Protein 6AD3 (pdb70)

Structure (mmCIF, N/CA/C/O backbone):
data_6AD3
#
_entry.id   6AD3
#
_cell.length_a   51.101
_cell.length_b   64.042
_cell.length_c   173.196
_cell.angle_alpha   90.000
_cell.angle_beta   90.000
_cell.angle_gamma   90.000
#
_symmetry.space_group_name_H-M   'P 21 2 21'
#
loop_
_entity.id
_entity.type
_entity.pdbx_description
1 polymer 'Lovastatin nonaketide synthase mokA'
2 water water
#
loop_
_atom_site.group_PDB
_atom_site.id
_atom_site.type_symbol
_atom_site.label_atom_id
_atom_site.label_alt_id
_atom_site.label_comp_id
_atom_site.label_asym_id
_atom_site.label_entity_id
_atom_site.label_seq_id
_atom_site.pdbx_PDB_ins_code
_atom_site.Cartn_x
_atom_site.Cartn_y
_atom_site.Cartn_z
_atom_site.occupancy
_atom_site.B_iso_or_equiv
_atom_site.auth_seq_id
_atom_site.auth_comp_id
_atom_site.auth_asym_id
_atom_site.auth_atom_id
_atom_site.pdbx_PDB_model_num
ATOM 1 N N . ASN A 1 70 ? -1.190 48.314 85.627 1.00 54.09 50 ASN A N 1
ATOM 2 C CA . ASN A 1 70 ? -2.405 48.053 84.789 1.00 63.36 50 ASN A CA 1
ATOM 3 C C . ASN A 1 70 ? -2.873 46.607 84.880 1.00 49.18 50 ASN A C 1
ATOM 4 O O . ASN A 1 70 ? -2.354 45.819 85.668 1.00 53.37 50 ASN A O 1
ATOM 9 N N . SER A 1 71 ? -3.867 46.270 84.075 1.00 42.63 51 SER A N 1
ATOM 10 C CA . SER A 1 71 ? -4.647 45.081 84.312 1.00 36.54 51 SER A CA 1
ATOM 11 C C . SER A 1 71 ? -3.913 43.844 83.812 1.00 34.71 51 SER A C 1
ATOM 12 O O . SER A 1 71 ? -3.138 43.913 82.852 1.00 32.06 51 SER A O 1
ATOM 15 N N . VAL A 1 72 ? -4.111 42.727 84.507 1.00 31.07 52 VAL A N 1
ATOM 16 C CA . VAL A 1 72 ? -3.786 41.422 83.970 1.00 26.98 52 VAL A CA 1
ATOM 17 C C . VAL A 1 72 ? -5.042 40.780 83.415 1.00 28.28 52 VAL A C 1
ATOM 18 O O . VAL A 1 72 ? -6.057 40.635 84.118 1.00 29.08 52 VAL A O 1
ATOM 22 N N . LEU A 1 73 ? -5.014 40.449 82.142 1.00 27.54 53 LEU A N 1
ATOM 23 C CA . LEU A 1 73 ? -6.169 39.836 81.503 1.00 31.96 53 LEU A CA 1
ATOM 24 C C . LEU A 1 73 ? -6.234 38.325 81.751 1.00 33.46 53 LEU A C 1
ATOM 25 O O . LEU A 1 73 ? -7.305 37.766 81.980 1.00 31.58 53 LEU A O 1
ATOM 30 N N . ALA A 1 74 ? -5.104 37.643 81.642 1.00 24.02 54 ALA A N 1
ATOM 31 C CA . ALA A 1 74 ? -5.118 36.203 81.731 1.00 26.06 54 ALA A CA 1
ATOM 32 C C . ALA A 1 74 ? -3.719 35.682 81.979 1.00 21.53 54 ALA A C 1
ATOM 33 O O . ALA A 1 74 ? -2.744 36.427 81.836 1.00 18.90 54 ALA A O 1
ATOM 35 N N . LEU A 1 75 ? -3.665 34.432 82.436 1.00 19.98 55 LEU A N 1
ATOM 36 C CA . LEU A 1 75 ? -2.447 33.687 82.625 1.00 19.59 55 LEU A CA 1
ATOM 37 C C . LEU A 1 75 ? -2.506 32.440 81.737 1.00 22.50 55 LEU A C 1
ATOM 38 O O . LEU A 1 75 ? -3.570 31.829 81.601 1.00 21.10 55 LEU A O 1
ATOM 43 N N . HIS A 1 76 ? -1.341 32.005 81.257 1.00 19.82 56 HIS A N 1
ATOM 44 C CA . HIS A 1 76 ? -1.215 30.819 80.392 1.00 18.90 56 HIS A CA 1
ATOM 45 C C . HIS A 1 76 ? 0.099 30.151 80.640 1.00 18.50 56 HIS A C 1
ATOM 46 O O . HIS A 1 76 ? 1.090 30.809 80.888 1.00 19.20 56 HIS A O 1
ATOM 53 N N . PRO A 1 77 ? 0.152 28.841 80.444 1.00 21.93 57 PRO A N 1
ATOM 54 C CA . PRO A 1 77 ? 1.444 28.153 80.359 1.00 22.22 57 PRO A CA 1
ATOM 55 C C . PRO A 1 77 ? 2.272 28.660 79.172 1.00 20.35 57 PRO A C 1
ATOM 56 O O . PRO A 1 77 ? 1.702 29.161 78.245 1.00 18.02 57 PRO A O 1
ATOM 60 N N . LEU A 1 78 ? 3.602 28.519 79.238 1.00 19.56 58 LEU A N 1
ATOM 61 C CA . LEU A 1 78 ? 4.447 28.662 78.064 1.00 18.57 58 LEU A CA 1
ATOM 62 C C . LEU A 1 78 ? 3.979 27.715 76.943 1.00 20.63 58 LEU A C 1
ATOM 63 O O . LEU A 1 78 ? 3.472 26.616 77.184 1.00 19.75 58 LEU A O 1
ATOM 68 N N . SER A 1 79 ? 4.119 28.149 75.709 1.00 19.49 59 SER A N 1
ATOM 69 C CA . SER A 1 79 ? 4.004 27.236 74.591 1.00 16.99 59 SER A CA 1
ATOM 70 C C . SER A 1 79 ? 5.112 26.197 74.693 1.00 17.26 59 SER A C 1
ATOM 71 O O . SER A 1 79 ? 6.092 26.383 75.420 1.00 16.92 59 SER A O 1
ATOM 74 N N . LEU A 1 80 ? 4.966 25.119 73.940 1.00 18.33 60 LEU A N 1
ATOM 75 C CA . LEU A 1 80 ? 5.953 24.055 73.948 1.00 17.95 60 LEU A CA 1
ATOM 76 C C . LEU A 1 80 ? 7.346 24.625 73.503 1.00 16.75 60 LEU A C 1
ATOM 77 O O . LEU A 1 80 ? 8.380 24.349 74.121 1.00 17.89 60 LEU A O 1
ATOM 82 N N . GLY A 1 81 ? 7.346 25.401 72.440 1.00 16.67 61 GLY A N 1
ATOM 83 C CA . GLY A 1 81 ? 8.564 26.035 71.940 1.00 18.20 61 GLY A CA 1
ATOM 84 C C . GLY A 1 81 ? 9.135 27.020 72.932 1.00 15.66 61 GLY A C 1
ATOM 85 O O . GLY A 1 81 ? 10.361 27.057 73.142 1.00 15.57 61 GLY A O 1
ATOM 86 N N . GLN A 1 82 ? 8.283 27.847 73.554 1.00 15.76 62 GLN A N 1
ATOM 87 C CA . GLN A 1 82 ? 8.778 28.738 74.620 1.00 15.58 62 GLN A CA 1
ATOM 88 C C . GLN A 1 82 ? 9.434 27.969 75.764 1.00 17.55 62 GLN A C 1
ATOM 89 O O . GLN A 1 82 ? 10.463 28.380 76.299 1.00 18.48 62 GLN A O 1
ATOM 95 N N . GLU A 1 83 ? 8.832 26.833 76.152 1.00 17.18 63 GLU A N 1
ATOM 96 C CA . GLU A 1 83 ? 9.310 26.082 77.273 1.00 17.27 63 GLU A CA 1
ATOM 97 C C . GLU A 1 83 ? 10.717 25.521 77.042 1.00 17.30 63 GLU A C 1
ATOM 98 O O . GLU A 1 83 ? 11.586 25.654 77.903 1.00 16.52 63 GLU A O 1
ATOM 104 N N . TYR A 1 84 ? 10.980 24.982 75.845 1.00 17.27 64 TYR A N 1
ATOM 105 C CA . TYR A 1 84 ? 12.316 24.454 75.559 1.00 17.66 64 TYR A CA 1
ATOM 106 C C . TYR A 1 84 ? 13.331 25.612 75.471 1.00 16.21 64 TYR A C 1
ATOM 107 O O . TYR A 1 84 ? 14.402 25.560 76.027 1.00 17.55 64 TYR A O 1
ATOM 116 N N . ALA A 1 85 ? 12.916 26.692 74.870 1.00 16.97 65 ALA A N 1
ATOM 117 C CA . ALA A 1 85 ? 13.752 27.864 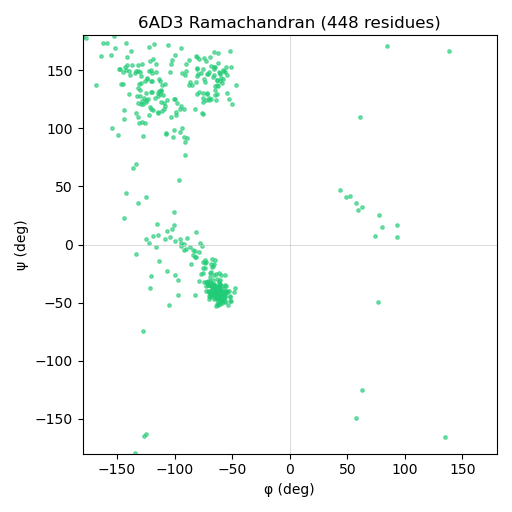74.809 1.00 17.12 65 ALA A CA 1
ATOM 118 C C . ALA A 1 85 ? 14.087 28.399 76.217 1.00 17.88 65 ALA A C 1
ATOM 119 O O . ALA A 1 85 ? 15.208 28.803 76.477 1.00 17.56 65 ALA A O 1
ATOM 121 N N . TRP A 1 86 ? 13.127 28.358 77.122 1.00 16.86 66 TRP A N 1
ATOM 122 C CA . TRP A 1 86 ? 13.370 28.769 78.507 1.00 19.32 66 TRP A CA 1
ATOM 123 C C . TRP A 1 86 ? 14.449 27.876 79.152 1.00 19.18 66 TRP A C 1
ATOM 124 O O . TRP A 1 86 ? 15.365 28.368 79.835 1.00 19.18 66 TRP A O 1
ATOM 135 N N . ARG A 1 87 ? 14.419 26.577 78.848 1.00 19.12 67 ARG A N 1
ATOM 136 C CA . ARG A 1 87 ? 15.446 25.690 79.403 1.00 19.40 67 ARG A CA 1
ATOM 137 C C . ARG A 1 87 ? 16.804 26.022 78.840 1.00 19.75 67 ARG A C 1
ATOM 138 O O . ARG A 1 87 ? 17.795 25.977 79.568 1.00 20.35 67 ARG A O 1
ATOM 146 N N . LEU A 1 88 ? 16.875 26.367 77.542 1.00 18.06 68 LEU A N 1
ATOM 147 C CA . LEU A 1 88 ? 18.156 26.798 76.956 1.00 18.67 68 LEU A CA 1
ATOM 148 C C . LEU A 1 88 ? 18.620 28.042 77.670 1.00 19.04 68 LEU A C 1
ATOM 149 O O . LEU A 1 88 ? 19.809 28.201 77.940 1.00 23.32 68 LEU A O 1
ATOM 154 N N . GLN A 1 89 ? 17.709 28.987 77.882 1.00 17.45 69 GLN A N 1
ATOM 155 C CA . GLN A 1 89 ? 18.103 30.275 78.453 1.00 20.25 69 GLN A CA 1
ATOM 156 C C . GLN A 1 89 ? 18.627 30.069 79.873 1.00 22.02 69 GLN A C 1
ATOM 157 O O . GLN A 1 89 ? 19.655 30.649 80.279 1.00 23.79 69 GLN A O 1
ATOM 163 N N . LYS A 1 90 ? 17.939 29.229 80.616 1.00 20.15 70 LYS A N 1
ATOM 164 C CA . LYS A 1 90 ? 18.363 28.924 82.005 1.00 24.53 70 LYS A CA 1
ATOM 165 C C . LYS A 1 90 ? 19.743 28.282 82.074 1.00 26.79 70 LYS A C 1
ATOM 166 O O . LYS A 1 90 ? 20.473 28.489 83.023 1.00 25.84 70 LYS A O 1
ATOM 172 N N . ALA A 1 91 ? 20.060 27.433 81.110 1.00 24.63 71 ALA A N 1
ATOM 173 C CA . ALA A 1 91 ? 21.327 26.723 81.106 1.00 24.95 71 ALA A CA 1
ATOM 174 C C . ALA A 1 91 ? 22.516 27.608 80.688 1.00 27.17 71 ALA A C 1
ATOM 175 O O . ALA A 1 91 ? 23.666 27.252 80.930 1.00 29.31 71 ALA A O 1
ATOM 177 N N . ALA A 1 92 ? 22.236 28.723 80.002 1.00 20.90 72 ALA A N 1
ATOM 178 C CA . ALA A 1 92 ? 23.265 29.627 79.537 1.00 24.25 72 ALA A CA 1
ATOM 179 C C . ALA A 1 92 ? 23.784 30.480 80.674 1.00 23.99 72 ALA A C 1
ATOM 180 O O . ALA A 1 92 ? 23.003 30.906 81.549 1.00 25.55 72 ALA A O 1
ATOM 182 N N . ASP A 1 93 ? 25.074 30.827 80.590 1.00 25.06 73 ASP A N 1
ATOM 183 C CA . ASP A 1 93 ? 25.690 31.820 81.503 1.00 25.59 73 ASP A CA 1
ATOM 184 C C . ASP A 1 93 ? 25.020 33.181 81.397 1.00 26.93 73 ASP A C 1
ATOM 185 O O . ASP A 1 93 ? 24.888 33.893 82.393 1.00 22.53 73 ASP A O 1
ATOM 190 N N . ASP A 1 94 ? 24.735 33.604 80.170 1.00 24.15 74 ASP A N 1
ATOM 191 C CA . ASP A 1 94 ? 24.246 34.964 79.885 1.00 24.39 74 ASP A CA 1
ATOM 192 C C . ASP A 1 94 ? 23.235 34.893 78.756 1.00 21.73 74 ASP A C 1
ATOM 193 O O . ASP A 1 94 ? 23.606 34.795 77.569 1.00 23.29 74 ASP A O 1
ATOM 198 N N . SER A 1 95 ? 21.974 35.091 79.083 1.00 19.64 75 SER A N 1
ATOM 199 C CA . SER A 1 95 ? 20.936 34.895 78.078 1.00 20.30 75 SER A CA 1
ATOM 200 C C . SER A 1 95 ? 20.811 36.076 77.077 1.00 18.46 75 SER A C 1
ATOM 201 O O . SER A 1 95 ? 20.007 36.015 76.146 1.00 18.52 75 SER A O 1
ATOM 204 N N . THR A 1 96 ? 21.655 37.107 77.224 1.00 17.19 76 THR A N 1
ATOM 205 C CA . THR A 1 96 ? 21.770 38.160 76.239 1.00 18.86 76 THR A CA 1
ATOM 206 C C . THR A 1 96 ? 22.123 37.591 74.854 1.00 17.40 76 THR A C 1
ATOM 207 O O . THR A 1 96 ? 21.728 38.153 73.823 1.00 17.97 76 THR A O 1
ATOM 211 N N . ILE A 1 97 ? 22.776 36.435 74.839 1.00 15.96 77 ILE A N 1
ATOM 212 C CA . ILE A 1 97 ? 23.184 35.797 73.562 1.00 14.81 77 ILE A CA 1
ATOM 213 C C . ILE A 1 97 ? 21.970 35.325 72.772 1.00 14.59 77 ILE A C 1
ATOM 214 O O . ILE A 1 97 ? 22.097 34.966 71.608 1.00 14.58 77 ILE A O 1
ATOM 219 N N . PHE A 1 98 ? 20.791 35.297 73.399 1.00 14.44 78 PHE A N 1
ATOM 220 C CA . PHE A 1 98 ? 19.560 34.827 72.728 1.00 15.03 78 PHE A CA 1
ATOM 221 C C . PHE A 1 98 ? 18.671 35.992 72.299 1.00 14.72 78 PHE A C 1
ATOM 222 O O . PHE A 1 98 ? 17.553 35.799 71.817 1.00 15.34 78 PHE A O 1
ATOM 230 N N . ASN A 1 99 ? 19.218 37.194 72.331 1.00 13.01 79 ASN A N 1
ATOM 231 C CA .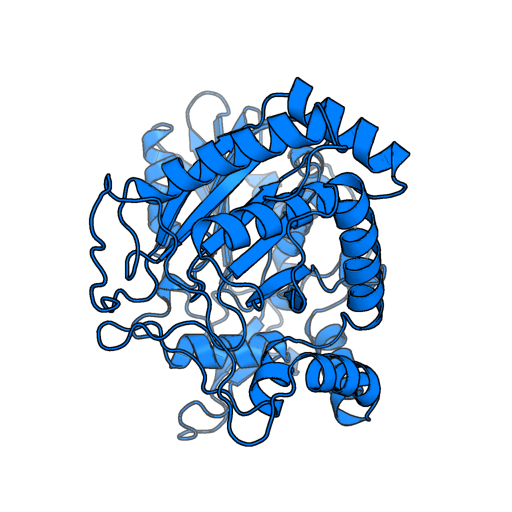 ASN A 1 99 ? 18.556 38.313 71.704 1.00 14.82 79 ASN A CA 1
ATOM 232 C C . ASN A 1 99 ? 18.485 38.118 70.180 1.00 12.76 79 ASN A C 1
ATOM 233 O O . ASN A 1 99 ? 19.330 37.442 69.582 1.00 13.97 79 ASN A O 1
ATOM 238 N N . ASN A 1 100 ? 17.472 38.733 69.569 1.00 13.13 80 ASN A N 1
ATOM 239 C CA . ASN A 1 100 ? 17.335 38.753 68.110 1.00 13.59 80 ASN A CA 1
ATOM 240 C C . ASN A 1 100 ? 17.106 40.171 67.648 1.00 13.53 80 ASN A C 1
ATOM 241 O O . ASN A 1 100 ? 16.280 40.912 68.232 1.00 15.23 80 ASN A O 1
ATOM 246 N N . THR A 1 101 ? 17.838 40.593 66.627 1.00 11.90 81 THR A N 1
ATOM 247 C CA . THR A 1 101 ? 17.832 41.983 66.211 1.00 11.74 81 THR A CA 1
ATOM 248 C C . THR A 1 101 ? 17.939 42.116 64.692 1.00 15.44 81 THR A C 1
ATOM 249 O O . THR A 1 101 ? 18.911 41.669 64.099 1.00 17.59 81 THR A O 1
ATOM 253 N N . ILE A 1 102 ? 16.894 42.659 64.068 1.00 14.71 82 ILE A N 1
ATOM 254 C CA . ILE A 1 102 ? 16.792 42.730 62.605 1.00 14.92 82 ILE A CA 1
ATOM 255 C C . ILE A 1 102 ? 16.671 44.197 62.211 1.00 16.08 82 ILE A C 1
ATOM 256 O O . ILE A 1 102 ? 15.718 44.873 62.634 1.00 14.41 82 ILE A O 1
ATOM 261 N N . GLY A 1 103 ? 17.669 44.704 61.456 1.00 15.92 83 GLY A N 1
ATOM 262 C CA . GLY A 1 103 ? 17.671 46.108 61.021 1.00 14.22 83 GLY A CA 1
ATOM 263 C C . GLY A 1 103 ? 17.438 46.229 59.513 1.00 16.52 83 GLY A C 1
ATOM 264 O O . GLY A 1 103 ? 18.017 45.492 58.743 1.00 18.84 83 GLY A O 1
ATOM 265 N N . MET A 1 104 ? 16.493 47.052 59.115 1.00 14.08 84 MET A N 1
ATOM 266 C CA . MET A 1 104 ? 16.240 47.294 57.729 1.00 15.31 84 MET A CA 1
ATOM 267 C C . MET A 1 104 ? 16.564 48.749 57.382 1.00 17.02 84 MET A C 1
ATOM 268 O O . MET A 1 104 ? 15.862 49.682 57.811 1.00 16.51 84 MET A O 1
ATOM 273 N N . PHE A 1 105 ? 17.593 48.914 56.576 1.00 16.99 85 PHE A N 1
ATOM 274 C CA . PHE A 1 105 ? 17.942 50.235 56.016 1.00 17.48 85 PHE A CA 1
ATOM 275 C C . PHE A 1 105 ? 16.912 50.594 54.970 1.00 18.20 85 PHE A C 1
ATOM 276 O O . PHE A 1 105 ? 16.582 49.770 54.110 1.00 19.34 85 PHE A O 1
ATOM 284 N N . MET A 1 106 ? 16.361 51.806 55.059 1.00 19.27 86 MET A N 1
ATOM 285 C CA . MET A 1 106 ? 15.419 52.282 54.065 1.00 20.35 86 MET A CA 1
ATOM 286 C C . MET A 1 106 ? 15.592 53.751 53.799 1.00 19.18 86 MET A C 1
ATOM 287 O O . MET A 1 106 ? 16.009 54.503 54.678 1.00 17.21 86 MET A O 1
ATOM 292 N N . THR A 1 107 ? 15.230 54.155 52.590 1.00 19.07 87 THR A N 1
ATOM 293 C CA . THR A 1 107 ? 15.492 55.500 52.127 1.00 22.41 87 THR A CA 1
ATOM 294 C C . THR A 1 107 ? 14.195 56.105 51.611 1.00 23.21 87 THR A C 1
ATOM 295 O O . THR A 1 107 ? 13.572 55.543 50.737 1.00 25.93 87 THR A O 1
ATOM 299 N N . GLY A 1 108 ? 13.769 57.216 52.191 1.00 22.59 88 GLY A N 1
ATOM 300 C CA . GLY A 1 108 ? 12.534 57.822 51.784 1.00 23.00 88 GLY A CA 1
ATOM 301 C C . GLY A 1 108 ? 11.722 58.310 52.946 1.00 23.46 88 GLY A C 1
ATOM 302 O O . GLY A 1 108 ? 11.978 57.939 54.098 1.00 21.29 88 GLY A O 1
ATOM 303 N N . SER A 1 109 ? 10.708 59.134 52.653 1.00 22.11 89 SER A N 1
ATOM 304 C CA . SER A 1 109 ? 9.972 59.811 53.698 1.00 25.40 89 SER A CA 1
ATOM 305 C C . SER A 1 109 ? 9.116 58.871 54.583 1.00 23.93 89 SER A C 1
ATOM 306 O O . SER A 1 109 ? 8.242 58.153 54.095 1.00 27.17 89 SER A O 1
ATOM 309 N N . ILE A 1 110 ? 9.344 58.945 55.891 1.00 22.95 90 ILE A N 1
ATOM 310 C CA . ILE A 1 110 ? 8.462 58.341 56.872 1.00 23.17 90 ILE A CA 1
ATOM 311 C C . ILE A 1 110 ? 8.165 59.340 57.957 1.00 25.23 90 ILE A C 1
ATOM 312 O O . ILE A 1 110 ? 9.062 59.806 58.652 1.00 22.87 90 ILE A O 1
ATOM 317 N N . ASP A 1 111 ? 6.893 59.627 58.132 1.00 22.26 91 ASP A N 1
ATOM 318 C CA . ASP A 1 111 ? 6.453 60.547 59.166 1.00 21.86 91 ASP A CA 1
ATOM 319 C C . ASP A 1 111 ? 6.535 59.868 60.530 1.00 23.98 91 ASP A C 1
ATOM 320 O O . ASP A 1 111 ? 5.875 58.853 60.749 1.00 24.66 91 ASP A O 1
ATOM 325 N N . ALA A 1 112 ? 7.228 60.493 61.484 1.00 23.49 92 ALA A N 1
ATOM 326 C CA . ALA A 1 112 ? 7.498 59.869 62.788 1.00 25.38 92 ALA A CA 1
ATOM 327 C C . ALA A 1 112 ? 6.227 59.590 63.560 1.00 26.36 92 ALA A C 1
ATOM 328 O O . ALA A 1 112 ? 6.065 58.526 64.190 1.00 22.59 92 ALA A O 1
ATOM 330 N N . LYS A 1 113 ? 5.350 60.584 63.614 1.00 23.82 93 LYS A N 1
ATOM 331 C CA . LYS A 1 113 ? 4.134 60.445 64.391 1.00 25.42 93 LYS A CA 1
ATOM 332 C C . LYS A 1 113 ? 3.230 59.347 63.824 1.00 23.83 93 LYS A C 1
ATOM 333 O O . LYS A 1 113 ? 2.689 58.519 64.575 1.00 23.51 93 LYS A O 1
ATOM 339 N N . ARG A 1 114 ? 3.134 59.286 62.503 1.00 23.81 94 ARG A N 1
ATOM 340 C CA . ARG A 1 114 ? 2.307 58.255 61.870 1.00 24.01 94 ARG A CA 1
ATOM 341 C C . ARG A 1 114 ? 2.880 56.869 62.072 1.00 22.86 94 ARG A C 1
ATOM 342 O O . ARG A 1 114 ? 2.121 55.903 62.299 1.00 21.15 94 ARG A O 1
ATOM 350 N N . LEU A 1 115 ? 4.197 56.745 61.923 1.00 20.49 95 LEU A N 1
ATOM 351 C CA . LEU A 1 115 ? 4.856 55.462 62.139 1.00 19.28 95 LEU A CA 1
ATOM 352 C C . LEU A 1 115 ? 4.706 55.015 63.593 1.00 18.81 95 LEU A C 1
ATOM 353 O O . LEU A 1 115 ? 4.370 53.867 63.855 1.00 19.10 95 LEU A O 1
ATOM 358 N N . SER A 1 116 ? 4.941 55.920 64.541 1.00 19.64 96 SER A N 1
ATOM 359 C CA . SER A 1 116 ? 4.875 55.532 65.918 1.00 20.92 96 SER A CA 1
ATOM 360 C C . SER A 1 116 ? 3.427 55.141 66.323 1.00 19.85 96 SER A C 1
ATOM 361 O O . SER A 1 116 ? 3.234 54.147 66.997 1.00 20.94 96 SER A O 1
ATOM 364 N N . LYS A 1 117 ? 2.428 55.799 65.749 1.00 19.32 97 LYS A N 1
ATOM 365 C CA . LYS A 1 117 ? 1.056 55.432 65.980 1.00 22.01 97 LYS A CA 1
ATOM 366 C C . LYS A 1 117 ? 0.742 54.044 65.402 1.00 21.16 97 LYS A C 1
ATOM 367 O O . LYS A 1 117 ? 0.026 53.226 66.024 1.00 21.03 97 LYS A O 1
ATOM 373 N N . ALA A 1 118 ? 1.285 53.779 64.222 1.00 21.57 98 ALA A N 1
ATOM 374 C CA . ALA A 1 118 ? 1.117 52.472 63.607 1.00 18.75 98 ALA A CA 1
ATOM 375 C C . ALA A 1 118 ? 1.697 51.383 64.473 1.00 17.21 98 ALA A C 1
ATOM 376 O O . ALA A 1 118 ? 1.044 50.359 64.727 1.00 18.73 98 ALA A O 1
ATOM 378 N N . LEU A 1 119 ? 2.930 51.573 64.912 1.00 20.13 99 LEU A N 1
ATOM 379 C CA . LEU A 1 119 ? 3.601 50.542 65.678 1.00 18.84 99 LEU A CA 1
ATOM 380 C C . LEU A 1 119 ? 2.959 50.378 67.058 1.00 19.05 99 LEU A C 1
ATOM 381 O O . LEU A 1 119 ? 2.784 49.266 67.524 1.00 16.22 99 LEU A O 1
ATOM 386 N N . ARG A 1 120 ? 2.473 51.468 67.654 1.00 18.86 100 ARG A N 1
ATOM 387 C CA . ARG A 1 120 ? 1.727 51.334 68.905 1.00 20.81 100 ARG A CA 1
ATOM 388 C C . ARG A 1 120 ? 0.460 50.469 68.758 1.00 19.37 100 ARG A C 1
ATOM 389 O O . ARG A 1 120 ? 0.103 49.711 69.658 1.00 16.91 100 ARG A O 1
ATOM 397 N N . ALA A 1 121 ? -0.178 50.548 67.595 1.00 18.31 101 ALA A N 1
ATOM 398 C CA . ALA A 1 121 ? -1.387 49.787 67.322 1.00 18.59 101 ALA A CA 1
ATOM 399 C C . ALA A 1 121 ? -1.077 48.320 67.119 1.00 16.24 101 ALA A C 1
ATOM 400 O O . ALA A 1 121 ? -1.829 47.470 67.603 1.00 17.90 101 ALA A O 1
ATOM 402 N N . VAL A 1 122 ? 0.103 48.024 66.563 1.00 17.21 102 VAL A N 1
ATOM 403 C CA . VAL A 1 122 ? 0.570 46.638 66.439 1.00 16.40 102 VAL A CA 1
ATOM 404 C C . VAL A 1 122 ? 0.816 46.059 67.819 1.00 17.85 102 VAL A C 1
ATOM 405 O O . VAL A 1 122 ? 0.342 44.943 68.122 1.00 17.11 102 VAL A O 1
ATOM 409 N N . LEU A 1 123 ? 1.441 46.852 68.699 1.00 16.36 103 LEU A N 1
ATOM 410 C CA . LEU A 1 123 ? 1.661 46.422 70.077 1.00 18.58 103 LEU A CA 1
ATOM 411 C C . LEU A 1 123 ? 0.347 46.114 70.818 1.00 18.67 103 LEU A C 1
ATOM 412 O O . LEU A 1 123 ? 0.262 45.160 71.574 1.00 18.40 103 LEU A O 1
ATOM 417 N N . ARG A 1 124 ? -0.647 46.982 70.657 1.00 18.08 104 ARG A N 1
ATOM 418 C CA . ARG A 1 124 ? -1.952 46.795 71.260 1.00 19.61 104 ARG A CA 1
ATOM 419 C C . ARG A 1 124 ? -2.726 45.598 70.705 1.00 20.88 104 ARG A C 1
ATOM 420 O O . ARG A 1 124 ? -3.416 44.891 71.471 1.00 18.19 104 ARG A O 1
ATOM 428 N N . ARG A 1 125 ? -2.628 45.362 69.394 1.00 17.13 105 ARG A N 1
ATOM 429 C CA . ARG A 1 125 ? -3.397 44.290 68.743 1.00 18.00 105 ARG A CA 1
ATOM 430 C C . ARG A 1 125 ? -3.085 42.918 69.264 1.00 15.99 105 ARG A C 1
ATOM 431 O O . ARG A 1 125 ? -3.968 42.027 69.265 1.00 17.73 105 ARG A O 1
ATOM 439 N N . HIS A 1 126 ? -1.800 42.663 69.523 1.00 14.41 106 HIS A N 1
ATOM 440 C CA . HIS A 1 126 ? -1.314 41.308 69.752 1.00 14.57 106 HIS A CA 1
ATOM 441 C C . HIS A 1 126 ? -0.946 41.089 71.213 1.00 15.38 106 HIS A C 1
ATOM 442 O O . HIS A 1 126 ? -0.011 41.698 71.739 1.00 15.65 106 HIS A O 1
ATOM 449 N N . GLU A 1 127 ? -1.627 40.143 71.819 1.00 14.44 107 GLU A N 1
ATOM 450 C CA . GLU A 1 127 ? -1.396 39.799 73.200 1.00 14.19 107 GLU A CA 1
ATOM 451 C C . GLU A 1 127 ? 0.067 39.493 73.486 1.00 14.81 107 GLU A C 1
ATOM 452 O O . GLU A 1 127 ? 0.580 39.869 74.524 1.00 13.99 107 GLU A O 1
ATOM 458 N N . ILE A 1 128 ? 0.733 38.798 72.569 1.00 13.27 108 ILE A N 1
ATOM 459 C CA . ILE A 1 128 ? 2.105 38.335 72.796 1.00 12.65 108 ILE A CA 1
ATOM 460 C C . ILE A 1 128 ? 3.071 39.533 72.906 1.00 14.28 108 ILE A C 1
ATOM 461 O O . ILE A 1 128 ? 4.115 39.419 73.502 1.00 14.41 108 ILE A O 1
ATOM 466 N N . PHE A 1 129 ? 2.631 40.717 72.450 1.00 12.64 109 PHE A N 1
ATOM 467 C CA . PHE A 1 129 ? 3.439 41.922 72.584 1.00 13.66 109 PHE A CA 1
ATOM 468 C C . PHE A 1 129 ? 3.079 42.698 73.842 1.00 13.65 109 PHE A C 1
ATOM 469 O O . PHE A 1 129 ? 3.665 43.778 74.103 1.00 16.62 109 PHE A O 1
ATOM 477 N N . ARG A 1 130 ? 2.089 42.197 74.590 1.00 14.80 110 ARG A N 1
ATOM 478 C CA . ARG A 1 130 ? 1.783 42.709 75.932 1.00 16.78 110 ARG A CA 1
ATOM 479 C C . ARG A 1 130 ? 1.804 41.584 76.940 1.00 15.52 110 ARG A C 1
ATOM 480 O O . ARG A 1 130 ? 0.952 41.478 77.876 1.00 18.91 110 ARG A O 1
ATOM 488 N N . THR A 1 131 ? 2.792 40.722 76.764 1.00 15.52 111 THR A N 1
ATOM 489 C CA . THR A 1 131 ? 2.962 39.572 77.613 1.00 15.65 111 THR A CA 1
ATOM 490 C C . THR A 1 131 ? 4.246 39.663 78.442 1.00 17.34 111 THR A C 1
ATOM 491 O O . THR A 1 131 ? 5.335 39.946 77.932 1.00 16.12 111 THR A O 1
ATOM 495 N N . GLY A 1 132 ? 4.108 39.398 79.729 1.00 17.45 112 GLY A N 1
ATOM 496 C CA . GLY A 1 132 ? 5.264 39.137 80.559 1.00 18.59 112 GLY A CA 1
ATOM 497 C C . GLY A 1 132 ? 5.415 37.682 80.913 1.00 18.25 112 GLY A C 1
ATOM 498 O O . GLY A 1 132 ? 4.536 36.864 80.660 1.00 18.26 112 GLY A O 1
ATOM 499 N N . PHE A 1 133 ? 6.540 37.344 81.518 1.00 19.85 113 PHE A N 1
ATOM 500 C CA . PHE A 1 133 ? 6.858 35.964 81.792 1.00 19.96 113 PHE A CA 1
ATOM 501 C C . PHE A 1 133 ? 7.345 35.888 83.227 1.00 25.61 113 PHE A C 1
ATOM 502 O O . PHE A 1 133 ? 8.354 36.478 83.576 1.00 22.54 113 PHE A O 1
ATOM 510 N N . ALA A 1 134 ? 6.574 35.238 84.072 1.00 25.39 114 ALA A N 1
ATOM 511 C CA . ALA A 1 134 ? 6.775 35.363 85.534 1.00 30.33 114 ALA A CA 1
ATOM 512 C C . ALA A 1 134 ? 7.026 34.002 86.112 1.00 26.87 114 ALA A C 1
ATOM 513 O O . ALA A 1 134 ? 6.524 32.981 85.607 1.00 23.99 114 ALA A O 1
ATOM 515 N N . ALA A 1 135 ? 7.816 33.973 87.186 1.00 35.14 115 ALA A N 1
ATOM 516 C CA . ALA A 1 135 ? 8.053 32.743 87.910 1.00 37.40 115 ALA A CA 1
ATOM 517 C C . ALA A 1 135 ? 6.732 32.262 88.483 1.00 27.35 115 ALA A C 1
ATOM 518 O O . ALA A 1 135 ? 5.964 33.068 89.012 1.00 31.49 115 ALA A O 1
ATOM 520 N N . VAL A 1 136 ? 6.522 30.953 88.455 1.00 25.76 116 VAL A N 1
ATOM 521 C CA . VAL A 1 136 ? 5.481 30.3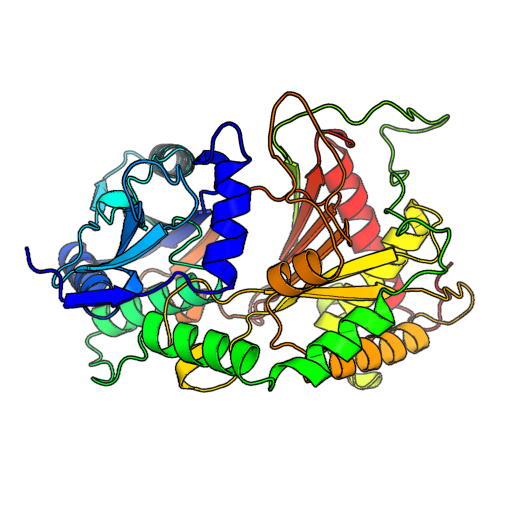07 89.232 1.00 29.12 116 VAL A CA 1
ATOM 522 C C . VAL A 1 136 ? 6.045 29.669 90.513 1.00 33.22 116 VAL A C 1
ATOM 523 O O . VAL A 1 136 ? 6.976 28.883 90.468 1.00 29.55 116 VAL A O 1
ATOM 527 N N . GLY A 1 137 ? 5.487 30.025 91.653 1.00 27.46 117 GLY A N 1
ATOM 528 C CA . GLY A 1 137 ? 6.031 29.567 92.908 1.00 28.62 117 GLY A CA 1
ATOM 529 C C . GLY A 1 137 ? 7.162 30.457 93.360 1.00 38.25 117 GLY A C 1
ATOM 530 O O . GLY A 1 137 ? 7.596 31.335 92.634 1.00 43.75 117 GLY A O 1
ATOM 531 N N . ASN A 1 138 ? 7.623 30.266 94.588 1.00 50.14 118 ASN A N 1
ATOM 532 C CA . ASN A 1 138 ? 8.731 31.077 95.104 1.00 57.51 118 ASN A CA 1
ATOM 533 C C . ASN A 1 138 ? 10.104 30.404 94.992 1.00 70.40 118 ASN A C 1
ATOM 534 O O . ASN A 1 138 ? 11.110 31.083 94.832 1.00 73.71 118 ASN A O 1
ATOM 539 N N . ASN A 1 139 ? 10.143 29.075 95.064 1.00 82.25 119 ASN A N 1
ATOM 540 C CA . ASN A 1 139 ? 11.402 28.336 94.882 1.00 91.51 119 ASN A CA 1
ATOM 541 C C . ASN A 1 139 ? 11.284 27.095 93.999 1.00 94.68 119 ASN A C 1
ATOM 542 O O . ASN A 1 139 ? 11.502 25.969 94.454 1.00 96.13 119 ASN A O 1
ATOM 547 N N . ALA A 1 140 ? 10.987 27.318 92.729 1.00 97.53 120 ALA A N 1
ATOM 548 C CA . ALA A 1 140 ? 10.929 26.268 91.723 1.00 105.29 120 ALA A CA 1
ATOM 549 C C . ALA A 1 140 ? 12.281 25.568 91.469 1.00 123.08 120 ALA A C 1
ATOM 550 O O . ALA A 1 140 ? 12.335 24.347 91.317 1.00 108.05 120 ALA A O 1
ATOM 552 N N . ASP A 1 141 ? 13.378 26.322 91.456 1.00 136.32 121 ASP A N 1
ATOM 553 C CA . ASP A 1 141 ? 13.371 27.779 91.456 1.00 132.90 121 ASP A CA 1
ATOM 554 C C . ASP A 1 141 ? 12.761 28.318 90.153 1.00 125.48 121 ASP A C 1
ATOM 555 O O . ASP A 1 141 ? 12.009 29.287 90.155 1.00 113.91 121 ASP A O 1
ATOM 560 N N . ALA A 1 142 ? 13.143 27.685 89.052 1.00 104.59 122 ALA A N 1
ATOM 561 C CA . ALA A 1 142 ? 12.778 28.117 87.722 1.00 89.24 122 ALA A CA 1
ATOM 562 C C . ALA A 1 142 ? 11.901 27.092 87.019 1.00 90.94 122 ALA A C 1
ATOM 563 O O . ALA A 1 142 ? 11.787 27.105 85.795 1.00 95.92 122 ALA A O 1
ATOM 565 N N . THR A 1 143 ? 11.309 26.186 87.785 1.00 85.82 123 THR A N 1
ATOM 566 C CA . THR A 1 143 ? 10.596 25.042 87.213 1.00 91.35 123 THR A CA 1
ATOM 567 C C . THR A 1 143 ? 9.401 25.414 86.343 1.00 84.35 123 THR A C 1
ATOM 568 O O . THR A 1 143 ? 9.090 24.722 85.383 1.00 79.75 123 THR A O 1
ATOM 572 N N . SER A 1 144 ? 8.701 26.470 86.718 1.00 75.76 124 SER A N 1
ATOM 573 C CA . SER A 1 144 ? 7.707 27.053 85.846 1.00 67.37 124 SER A CA 1
ATOM 574 C C . SER A 1 144 ? 7.920 28.542 85.615 1.00 57.85 124 SER A C 1
ATOM 575 O O . SER A 1 144 ? 8.260 29.309 86.518 1.00 41.66 124 SER A O 1
ATOM 578 N N . LEU A 1 145 ? 7.689 28.930 84.374 1.00 47.16 125 LEU A N 1
ATOM 579 C CA . LEU A 1 145 ? 7.443 30.303 84.011 1.00 36.89 125 LEU A CA 1
ATOM 580 C C . LEU A 1 145 ? 6.025 30.244 83.479 1.00 29.08 125 LEU A C 1
ATOM 581 O O . LEU A 1 145 ? 5.570 29.193 83.095 1.00 31.88 125 LEU A O 1
ATOM 586 N N . ALA A 1 146 ? 5.301 31.348 83.520 1.00 23.08 126 ALA A N 1
ATOM 587 C CA . ALA A 1 146 ? 4.022 31.416 82.842 1.00 21.86 126 ALA A CA 1
ATOM 588 C C . ALA A 1 146 ? 3.888 32.736 82.121 1.00 18.03 126 ALA A C 1
ATOM 589 O O . ALA A 1 146 ? 4.490 33.694 82.513 1.00 22.51 126 ALA A O 1
ATOM 591 N N . GLN A 1 147 ? 3.075 32.761 81.080 1.00 19.55 127 GLN A N 1
ATOM 592 C CA . GLN A 1 147 ? 2.766 33.994 80.363 1.00 17.30 127 GLN A CA 1
ATOM 593 C C . GLN A 1 147 ? 1.692 34.792 81.125 1.00 17.94 127 GLN A C 1
ATOM 594 O O . GLN A 1 147 ? 0.649 34.259 81.468 1.00 18.40 127 GLN A O 1
ATOM 600 N N . ILE A 1 148 ? 1.965 36.061 81.357 1.00 16.55 128 ILE A N 1
ATOM 601 C CA . ILE A 1 148 ? 1.013 36.972 81.903 1.00 18.79 128 ILE A CA 1
ATOM 602 C C . ILE A 1 148 ? 0.591 37.950 80.839 1.00 18.25 128 ILE A C 1
ATOM 603 O O . ILE A 1 148 ? 1.417 38.704 80.326 1.00 17.42 128 ILE A O 1
ATOM 608 N N . VAL A 1 149 ? -0.682 37.933 80.476 1.00 19.09 129 VAL A N 1
ATOM 609 C CA . VAL A 1 149 ? -1.157 38.823 79.414 1.00 19.97 129 VAL A CA 1
ATOM 610 C C . VAL A 1 149 ? -1.725 40.061 80.047 1.00 22.16 129 VAL A C 1
ATOM 611 O O . VAL A 1 149 ? -2.660 39.979 80.820 1.00 22.03 129 VAL A O 1
ATOM 615 N N . PHE A 1 150 ? -1.110 41.198 79.769 1.00 18.75 130 PHE A N 1
ATOM 616 C CA . PHE A 1 150 ? -1.521 42.457 80.330 1.00 22.27 130 PHE A CA 1
ATOM 617 C C . PHE A 1 150 ? -2.545 43.118 79.428 1.00 24.53 130 PHE A C 1
ATOM 618 O O . PHE A 1 150 ? -2.538 42.923 78.200 1.00 24.24 130 PHE A O 1
ATOM 626 N N . GLY A 1 151 ? -3.366 43.978 80.010 1.00 24.33 131 GLY A N 1
ATOM 627 C CA . GLY A 1 151 ? -4.349 44.730 79.222 1.00 22.91 131 GLY A CA 1
ATOM 628 C C . GLY A 1 151 ? -3.672 45.715 78.278 1.00 23.50 131 GLY A C 1
ATOM 629 O O . GLY A 1 151 ? -4.166 45.987 77.164 1.00 25.37 131 GLY A O 1
ATOM 630 N N . ARG A 1 152 ? -2.507 46.221 78.680 1.00 24.22 132 ARG A N 1
ATOM 631 C CA . ARG A 1 152 ? -1.800 47.195 77.862 1.00 26.79 132 ARG A CA 1
ATOM 632 C C . ARG A 1 152 ? -0.331 46.814 77.724 1.00 21.25 132 ARG A C 1
ATOM 633 O O . ARG A 1 152 ? 0.266 46.277 78.650 1.00 20.01 132 ARG A O 1
ATOM 641 N N . THR A 1 153 ? 0.283 47.168 76.591 1.00 20.11 133 THR A N 1
ATOM 642 C CA . THR A 1 153 ? 1.683 46.795 76.390 1.00 17.38 133 THR A CA 1
ATOM 643 C C . THR A 1 153 ? 2.610 47.492 77.382 1.00 18.49 133 THR A C 1
ATOM 644 O O . THR A 1 153 ? 2.407 48.676 77.739 1.00 20.49 133 THR A O 1
ATOM 648 N N . LYS A 1 154 ? 3.728 46.852 77.656 1.00 17.33 134 LYS A N 1
ATOM 649 C CA . LYS A 1 154 ? 4.847 47.485 78.333 1.00 21.35 134 LYS A CA 1
ATOM 650 C C . LYS A 1 154 ? 6.023 47.741 77.407 1.00 21.82 134 LYS A C 1
ATOM 651 O O . LYS A 1 154 ? 7.014 48.307 77.821 1.00 23.66 134 LYS A O 1
ATOM 657 N N . ASN A 1 155 ? 5.856 47.451 76.116 1.00 15.93 135 ASN A N 1
ATOM 658 C CA . ASN A 1 155 ? 6.849 47.778 75.159 1.00 16.93 135 ASN A CA 1
ATOM 659 C C . ASN A 1 155 ? 6.665 49.176 74.631 1.00 18.32 135 ASN A C 1
ATOM 660 O O . ASN A 1 155 ? 5.570 49.759 74.775 1.00 19.58 135 ASN A O 1
ATOM 665 N N . LYS A 1 156 ? 7.751 49.745 74.086 1.00 17.97 136 LYS A N 1
ATOM 666 C CA . LYS A 1 156 ? 7.750 51.141 73.619 1.00 20.64 136 LYS A CA 1
ATOM 667 C C . LYS A 1 156 ? 8.264 51.233 72.203 1.00 19.43 136 LYS A C 1
ATOM 668 O O . LYS A 1 156 ? 9.015 50.348 71.718 1.00 19.01 136 LYS A O 1
ATOM 674 N N . VAL A 1 157 ? 7.835 52.284 71.538 1.00 18.62 137 VAL A N 1
ATOM 675 C CA . VAL A 1 157 ? 8.305 52.624 70.192 1.00 19.24 137 VAL A CA 1
ATOM 676 C C . VAL A 1 157 ? 9.180 53.852 70.287 1.00 20.45 137 VAL A C 1
ATOM 677 O O . VAL A 1 157 ? 8.794 54.845 70.926 1.00 19.34 137 VAL A O 1
ATOM 681 N N . GLN A 1 158 ? 10.298 53.852 69.561 1.00 17.29 138 GLN A N 1
ATOM 682 C CA . GLN A 1 158 ? 11.190 54.997 69.571 1.00 19.99 138 GLN A CA 1
ATOM 683 C C . GLN A 1 158 ? 11.530 55.439 68.191 1.00 19.31 138 GLN A C 1
ATOM 684 O O . GLN A 1 158 ? 11.780 54.603 67.303 1.00 18.36 138 GLN A O 1
ATOM 690 N N . VAL A 1 159 ? 11.554 56.756 67.996 1.00 16.70 139 VAL A N 1
ATOM 691 C CA . VAL A 1 159 ? 11.999 57.306 66.737 1.00 17.63 139 VAL A CA 1
ATOM 692 C C . VAL A 1 159 ? 13.149 58.217 67.066 1.00 19.14 139 VAL A C 1
ATOM 693 O O . VAL A 1 159 ? 12.961 59.201 67.829 1.00 19.04 139 VAL A O 1
ATOM 697 N N . ILE A 1 160 ? 14.359 57.825 66.649 1.00 17.22 140 ILE A N 1
ATOM 698 C CA . ILE A 1 160 ? 15.598 58.394 67.232 1.00 20.79 140 ILE A CA 1
ATOM 699 C C . ILE A 1 160 ? 16.483 59.058 66.182 1.00 19.51 140 ILE A C 1
ATOM 700 O O . ILE A 1 160 ? 16.915 58.435 65.228 1.00 19.10 140 ILE A O 1
ATOM 705 N N . GLN A 1 161 ? 16.713 60.370 66.321 1.00 21.42 141 GLN A N 1
ATOM 706 C CA . GLN A 1 161 ? 17.624 61.045 65.431 1.00 19.13 141 GLN A CA 1
ATOM 707 C C . GLN A 1 161 ? 19.091 60.664 65.722 1.00 19.49 141 GLN A C 1
ATOM 708 O O . GLN A 1 161 ? 19.552 60.722 66.885 1.00 21.60 141 GLN A O 1
ATOM 714 N N . VAL A 1 162 ? 19.810 60.287 64.691 1.00 19.08 142 VAL A N 1
ATOM 715 C CA . VAL A 1 162 ? 21.257 60.056 64.814 1.00 19.77 142 VAL A CA 1
ATOM 716 C C . VAL A 1 162 ? 22.002 60.956 63.832 1.00 20.78 142 VAL A C 1
ATOM 717 O O . VAL A 1 162 ? 21.414 61.539 62.934 1.00 20.40 142 VAL A O 1
ATOM 721 N N . ALA A 1 163 ? 23.308 61.000 63.978 1.00 24.23 143 ALA A N 1
ATOM 722 C CA . ALA A 1 163 ? 24.127 61.937 63.236 1.00 27.99 143 ALA A CA 1
ATOM 723 C C . ALA A 1 163 ? 24.258 61.501 61.788 1.00 29.59 143 ALA A C 1
ATOM 724 O O . ALA A 1 163 ? 24.315 62.343 60.888 1.00 28.53 143 ALA A O 1
ATOM 726 N N . ASP A 1 164 ? 24.255 60.185 61.554 1.00 22.77 144 ASP A N 1
ATOM 727 C CA . ASP A 1 164 ? 24.672 59.620 60.288 1.00 22.67 144 ASP A CA 1
ATOM 728 C C . ASP A 1 164 ? 24.528 58.111 60.363 1.00 24.35 144 ASP A C 1
A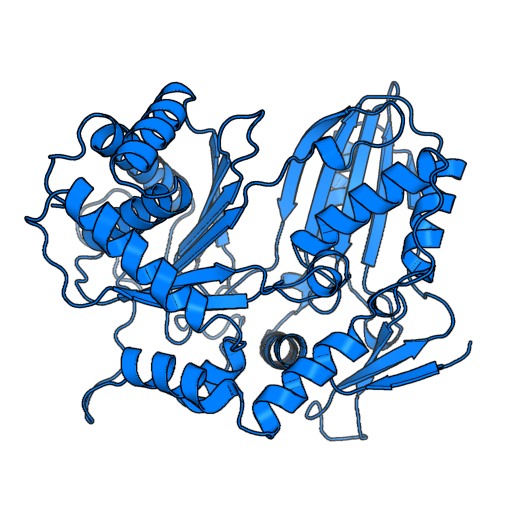TOM 729 O O . ASP A 1 164 ? 24.153 57.570 61.403 1.00 23.03 144 ASP A O 1
ATOM 734 N N . ARG A 1 165 ? 24.845 57.434 59.280 1.00 23.12 145 ARG A N 1
ATOM 735 C CA . ARG A 1 165 ? 24.672 55.981 59.268 1.00 24.00 145 ARG A CA 1
ATOM 736 C C . ARG A 1 165 ? 25.451 55.305 60.399 1.00 25.24 145 ARG A C 1
ATOM 737 O O . ARG A 1 165 ? 24.981 54.316 60.969 1.00 21.25 145 ARG A O 1
ATOM 745 N N . ALA A 1 166 ? 26.696 55.738 60.617 1.00 23.46 146 ALA A N 1
ATOM 746 C CA . ALA A 1 166 ? 27.535 55.148 61.662 1.00 27.85 146 ALA A CA 1
ATOM 747 C C . ALA A 1 166 ? 26.859 55.255 63.038 1.00 24.99 146 ALA A C 1
ATOM 748 O O . ALA A 1 166 ? 26.908 54.303 63.835 1.00 22.58 146 ALA A O 1
ATOM 750 N N . GLY A 1 167 ? 26.184 56.378 63.294 1.00 20.36 147 GLY A N 1
ATOM 751 C CA . GLY A 1 167 ? 25.335 56.502 64.486 1.00 21.60 147 GLY A CA 1
ATOM 752 C C . GLY A 1 167 ? 24.211 55.462 64.562 1.00 20.85 147 GLY A C 1
ATOM 753 O O . GLY A 1 167 ? 23.909 54.936 65.640 1.00 21.50 147 GLY A O 1
ATOM 754 N N . ALA A 1 168 ? 23.509 55.274 63.452 1.00 17.90 148 ALA A N 1
ATOM 755 C CA . ALA A 1 168 ? 22.462 54.261 63.358 1.00 18.21 148 ALA A CA 1
ATOM 756 C C . ALA A 1 168 ? 23.015 52.853 63.645 1.00 18.31 148 ALA A C 1
ATOM 757 O O . ALA A 1 168 ? 22.430 52.112 64.443 1.00 18.80 148 ALA A O 1
ATOM 759 N N . GLU A 1 169 ? 24.154 52.514 63.043 1.00 18.90 149 GLU A N 1
ATOM 760 C CA . GLU A 1 169 ? 24.759 51.212 63.237 1.00 19.69 149 GLU A CA 1
ATOM 761 C C . GLU A 1 169 ? 25.182 51.030 64.689 1.00 21.44 149 GLU A C 1
ATOM 762 O O . GLU A 1 169 ? 24.993 49.963 65.291 1.00 19.11 149 GLU A O 1
ATOM 768 N N . GLU A 1 170 ? 25.649 52.094 65.305 1.00 20.67 150 GLU A N 1
ATOM 769 C CA . GLU A 1 170 ? 26.016 52.027 66.706 1.00 22.50 150 GLU A CA 1
ATOM 770 C C . GLU A 1 170 ? 24.783 51.708 67.568 1.00 20.59 150 GLU A C 1
ATOM 771 O O . GLU A 1 170 ? 24.844 50.874 68.477 1.00 20.23 150 GLU A O 1
ATOM 777 N N . GLY A 1 171 ? 23.674 52.371 67.275 1.00 18.59 151 GLY A N 1
ATOM 778 C CA . GLY A 1 171 ? 22.431 52.110 67.978 1.00 19.22 151 GLY A CA 1
ATOM 779 C C . GLY A 1 171 ? 22.004 50.647 67.802 1.00 18.60 151 GLY A C 1
ATOM 780 O O . GLY A 1 171 ? 21.507 50.027 68.722 1.00 18.00 151 GLY A O 1
ATOM 781 N N . TYR A 1 172 ? 22.086 50.169 66.571 1.00 16.03 152 TYR A N 1
ATOM 782 C CA . TYR A 1 172 ? 21.764 48.766 66.256 1.00 17.27 152 TYR A CA 1
ATOM 783 C C . TYR A 1 172 ? 22.549 47.794 67.130 1.00 17.58 152 TYR A C 1
ATOM 784 O O . TYR A 1 172 ? 21.979 46.926 67.759 1.00 16.77 152 TYR A O 1
ATOM 793 N N . TRP A 1 173 ? 23.863 47.950 67.180 1.00 15.76 153 TRP A N 1
ATOM 794 C CA . TRP A 1 173 ? 24.688 47.048 67.976 1.00 18.26 153 TRP A CA 1
ATOM 795 C C . TRP A 1 173 ? 24.468 47.199 69.490 1.00 19.52 153 TRP A C 1
ATOM 796 O O . TRP A 1 173 ? 24.607 46.224 70.243 1.00 20.67 153 TRP A O 1
ATOM 807 N N . GLN A 1 174 ? 23.991 48.367 69.937 1.00 19.26 154 GLN A N 1
ATOM 808 C CA . GLN A 1 174 ? 23.517 48.493 71.322 1.00 20.35 154 GLN A CA 1
ATOM 809 C C . GLN A 1 174 ? 22.236 47.662 71.578 1.00 18.39 154 GLN A C 1
ATOM 810 O O . GLN A 1 174 ? 22.122 46.962 72.599 1.00 18.06 154 GLN A O 1
ATOM 816 N N . LEU A 1 175 ? 21.347 47.621 70.582 1.00 16.85 155 LEU A N 1
ATOM 817 C CA . LEU A 1 175 ? 20.107 46.837 70.695 1.00 16.63 155 LEU A CA 1
ATOM 818 C C . LEU A 1 175 ? 20.397 45.329 70.692 1.00 16.16 155 LEU A C 1
ATOM 819 O O . LEU A 1 175 ? 19.767 44.578 71.422 1.00 16.15 155 LEU A O 1
ATOM 824 N N . VAL A 1 176 ? 21.492 44.940 70.057 1.00 16.75 156 VAL A N 1
ATOM 825 C CA . VAL A 1 176 ? 21.939 43.567 70.079 1.00 16.52 156 VAL A CA 1
ATOM 826 C C . VAL A 1 176 ? 22.295 43.126 71.492 1.00 17.15 156 VAL A C 1
ATOM 827 O O . VAL A 1 176 ? 22.082 41.962 71.860 1.00 17.97 156 VAL A O 1
ATOM 831 N N . GLN A 1 177 ? 22.743 44.076 72.304 1.00 16.96 157 GLN A N 1
ATOM 832 C CA . GLN A 1 177 ? 23.143 43.812 73.700 1.00 19.57 157 GLN A CA 1
ATOM 833 C C . GLN A 1 177 ? 22.071 44.214 74.705 1.00 17.24 157 GLN A C 1
ATOM 834 O O . GLN A 1 177 ? 22.323 44.273 75.921 1.00 18.37 157 GLN A O 1
ATOM 840 N N . THR A 1 178 ? 20.850 44.403 74.252 1.00 17.96 158 THR A N 1
ATOM 841 C CA . THR A 1 178 ? 19.832 44.919 75.151 1.00 17.76 158 THR A CA 1
ATOM 842 C C . THR A 1 178 ? 19.443 43.871 76.220 1.00 18.33 158 THR A C 1
ATOM 843 O O . THR A 1 178 ? 19.601 42.663 76.027 1.00 19.24 158 THR A O 1
ATOM 847 N N . GLN A 1 179 ? 19.077 44.359 77.398 1.00 17.48 159 GLN A N 1
ATOM 848 C CA . GLN A 1 179 ? 18.663 43.494 78.507 1.00 20.74 159 GLN A CA 1
ATOM 849 C C . GLN A 1 179 ? 17.130 43.482 78.603 1.00 23.31 159 GLN A C 1
ATOM 850 O O . GLN A 1 179 ? 16.541 44.446 79.063 1.00 23.12 159 GLN A O 1
ATOM 856 N N . TYR A 1 180 ? 16.482 42.457 78.058 1.00 16.57 160 TYR A N 1
ATOM 857 C CA . TYR A 1 180 ? 15.031 42.390 78.113 1.00 17.97 160 TYR A CA 1
ATOM 858 C C . TYR A 1 180 ? 14.576 42.048 79.536 1.00 20.13 160 TYR A C 1
ATOM 859 O O . TYR A 1 180 ? 15.013 41.057 80.090 1.00 21.27 160 TYR A O 1
ATOM 868 N N . ASP A 1 181 ? 13.721 42.872 80.118 1.00 19.06 161 ASP A N 1
ATOM 869 C CA . ASP A 1 181 ? 13.138 42.533 81.440 1.00 20.59 161 ASP A CA 1
ATOM 870 C C . ASP A 1 181 ? 11.817 41.769 81.230 1.00 18.66 161 ASP A C 1
ATOM 871 O O . ASP A 1 181 ? 10.707 42.348 81.315 1.00 18.24 161 ASP A O 1
ATOM 876 N N . ILE A 1 182 ? 11.921 40.496 80.878 1.00 17.49 162 ILE A N 1
ATOM 877 C CA . ILE A 1 182 ? 10.706 39.785 80.414 1.00 20.12 162 ILE A CA 1
ATOM 878 C C . ILE A 1 182 ? 9.645 39.630 81.514 1.00 19.19 162 ILE A C 1
ATOM 879 O O . ILE A 1 182 ? 8.447 39.590 81.219 1.00 18.01 162 ILE A O 1
ATOM 884 N N . THR A 1 183 ? 10.076 39.619 82.787 1.00 19.78 163 THR A N 1
ATOM 885 C CA . THR A 1 183 ? 9.152 39.580 83.872 1.00 22.05 163 THR A CA 1
ATOM 886 C C . THR A 1 183 ? 8.172 40.723 83.814 1.00 25.20 163 THR A C 1
ATOM 887 O O . THR A 1 183 ? 7.002 40.539 84.105 1.00 29.41 163 THR A O 1
ATOM 891 N N . ALA A 1 184 ? 8.628 41.875 83.352 1.00 18.44 164 ALA A N 1
ATOM 892 C CA . ALA A 1 184 ? 7.825 43.088 83.311 1.00 24.01 164 ALA A CA 1
ATOM 893 C C . ALA A 1 184 ? 7.142 43.320 81.939 1.00 23.18 164 ALA A C 1
ATOM 894 O O . ALA A 1 184 ? 6.693 44.440 81.648 1.00 23.15 164 ALA A O 1
ATOM 896 N N . GLY A 1 185 ? 7.290 42.351 81.037 1.00 18.42 165 GLY A N 1
ATOM 897 C CA . GLY A 1 185 ? 6.762 42.485 79.698 1.00 19.89 165 GLY A CA 1
ATOM 898 C C . GLY A 1 185 ? 7.582 43.364 78.785 1.00 17.60 165 GLY A C 1
ATOM 899 O O . GLY A 1 185 ? 7.100 43.794 77.752 1.00 16.67 165 GLY A O 1
ATOM 900 N N . ASP A 1 186 ? 8.868 43.480 79.087 1.00 16.74 166 ASP A N 1
ATOM 901 C CA . ASP A 1 186 ? 9.814 44.201 78.234 1.00 16.69 166 ASP A CA 1
ATOM 902 C C . ASP A 1 186 ? 10.491 43.175 77.335 1.00 14.88 166 ASP A C 1
ATOM 903 O O . ASP A 1 186 ? 11.295 42.369 77.815 1.00 16.89 166 ASP A O 1
ATOM 908 N N . THR A 1 187 ? 9.968 43.045 76.114 1.00 14.78 167 THR A N 1
ATOM 909 C CA . THR A 1 187 ? 10.256 41.917 75.250 1.00 13.98 167 THR A CA 1
ATOM 910 C C . THR A 1 187 ? 10.598 42.295 73.810 1.00 15.17 167 THR A C 1
ATOM 911 O O . THR A 1 187 ? 11.011 41.426 73.034 1.00 13.64 167 THR A O 1
ATOM 915 N N . LEU A 1 188 ? 10.447 43.576 73.446 1.00 13.95 168 LEU A N 1
ATOM 916 C CA . LEU A 1 188 ? 10.590 44.015 72.046 1.00 16.19 168 LEU A CA 1
ATOM 917 C C . LEU A 1 188 ? 11.289 45.376 72.025 1.00 19.23 168 LEU A C 1
ATOM 918 O O . LEU A 1 188 ? 11.170 46.181 72.997 1.00 21.40 168 LEU A O 1
ATOM 923 N N . ARG A 1 189 ? 12.022 45.646 70.958 1.00 14.66 169 ARG A N 1
ATOM 924 C CA . ARG A 1 189 ? 12.407 47.020 70.635 1.00 17.89 169 ARG A CA 1
ATOM 925 C C . ARG A 1 189 ? 11.963 47.332 69.230 1.00 17.63 169 ARG A C 1
ATOM 926 O O . ARG A 1 189 ? 12.073 46.491 68.349 1.00 16.07 169 ARG A O 1
ATOM 934 N N . LEU A 1 190 ? 11.285 48.465 69.072 1.00 15.19 170 LEU A N 1
ATOM 935 C CA . LEU A 1 190 ? 10.872 48.936 67.751 1.00 15.04 170 LEU A CA 1
ATOM 936 C C . LEU A 1 190 ? 11.382 50.349 67.563 1.00 16.53 170 LEU A C 1
ATOM 937 O O . LEU A 1 190 ? 10.922 51.237 68.266 1.00 16.18 170 LEU A O 1
ATOM 942 N N . VAL A 1 191 ? 12.437 50.496 66.753 1.00 15.06 171 VAL A N 1
ATOM 943 C CA . VAL A 1 191 ? 13.220 51.732 66.703 1.00 16.77 171 VAL A CA 1
ATOM 944 C C . VAL A 1 191 ? 13.449 52.159 65.271 1.00 18.20 171 VAL A C 1
ATOM 945 O O . VAL A 1 191 ? 13.950 51.367 64.441 1.00 18.93 171 VAL A O 1
ATOM 949 N N . ASP A 1 192 ? 13.116 53.424 64.978 1.00 17.08 172 ASP A N 1
ATOM 950 C CA . ASP A 1 192 ? 13.384 54.038 63.677 1.00 17.42 172 ASP A CA 1
ATOM 951 C C . ASP A 1 192 ? 14.509 55.015 63.857 1.00 19.43 172 ASP A C 1
ATOM 952 O O . ASP A 1 192 ? 14.301 56.087 64.480 1.00 18.74 172 ASP A O 1
ATOM 957 N N . PHE A 1 193 ? 15.736 54.570 63.587 1.00 17.71 173 PHE A N 1
ATOM 958 C CA . PHE A 1 193 ? 16.909 55.502 63.624 1.00 17.44 173 PHE A CA 1
ATOM 959 C C . PHE A 1 193 ? 16.906 56.304 62.331 1.00 16.61 173 PHE A C 1
ATOM 960 O O . PHE A 1 193 ? 16.810 55.740 61.249 1.00 15.94 173 PHE A O 1
ATOM 968 N N . PHE A 1 194 ? 17.039 57.649 62.403 1.00 18.30 174 PHE A N 1
ATOM 969 C CA . PHE A 1 194 ? 16.888 58.448 61.193 1.00 18.35 174 PHE A CA 1
ATOM 970 C C . PHE A 1 194 ? 17.928 59.560 61.138 1.00 17.67 174 PHE A C 1
ATOM 971 O O . PHE A 1 194 ? 18.391 60.025 62.169 1.00 18.57 174 PHE A O 1
ATOM 979 N N . TRP A 1 195 ? 18.364 59.862 59.924 1.00 20.46 175 TRP A N 1
ATOM 980 C CA . TRP A 1 195 ? 19.433 60.854 59.689 1.00 19.61 175 TRP A CA 1
ATOM 981 C C . TRP A 1 195 ? 19.343 61.354 58.275 1.00 21.90 175 TRP A C 1
ATOM 982 O O . TRP A 1 195 ? 18.624 60.791 57.447 1.00 21.19 175 TRP A O 1
ATOM 993 N N . GLY A 1 196 ? 20.157 62.364 57.962 1.00 21.09 176 GLY A N 1
ATOM 994 C CA . GLY A 1 196 ? 20.335 62.792 56.584 1.00 23.27 176 GLY A CA 1
ATOM 995 C C . GLY A 1 196 ? 19.043 63.203 55.918 1.00 22.50 176 GLY A C 1
ATOM 996 O O . GLY A 1 196 ? 18.151 63.764 56.561 1.00 24.47 176 GLY A O 1
ATOM 997 N N . LYS A 1 197 ? 18.983 62.989 54.618 1.00 22.79 177 LYS A N 1
ATOM 998 C CA . LYS A 1 197 ? 17.801 63.229 53.843 1.00 26.90 177 LYS A CA 1
ATOM 999 C C . LYS A 1 197 ? 16.958 61.958 53.756 1.00 26.21 177 LYS A C 1
ATOM 1000 O O . LYS A 1 197 ? 17.211 61.085 52.924 1.00 26.72 177 LYS A O 1
ATOM 1006 N N . ASP A 1 198 ? 16.021 61.849 54.690 1.00 25.21 178 ASP A N 1
ATOM 1007 C CA . ASP A 1 198 ? 15.077 60.716 54.740 1.00 24.85 178 ASP A CA 1
ATOM 1008 C C . ASP A 1 198 ? 15.824 59.387 54.696 1.00 22.29 178 ASP A C 1
ATOM 1009 O O . ASP A 1 198 ? 15.318 58.429 54.148 1.00 23.14 178 ASP A O 1
ATOM 1014 N N . GLU A 1 199 ? 16.934 59.283 55.424 1.00 20.62 179 GLU A N 1
ATOM 1015 C CA . GLU A 1 199 ? 17.512 57.971 55.652 1.00 19.83 179 GLU A CA 1
ATOM 1016 C C . GLU A 1 199 ? 17.022 57.363 56.973 1.00 17.98 179 GLU A C 1
ATOM 1017 O O . GLU A 1 199 ? 16.819 58.083 57.987 1.00 17.65 179 GLU A O 1
ATOM 1023 N N . HIS A 1 200 ? 16.913 56.024 56.974 1.00 15.98 180 HIS A N 1
ATOM 1024 C CA . HIS A 1 200 ? 16.441 55.275 58.130 1.00 17.17 180 HIS A CA 1
ATOM 1025 C C . HIS A 1 200 ? 17.190 53.987 58.309 1.00 17.62 180 HIS A C 1
ATOM 1026 O O . HIS A 1 200 ? 17.551 53.344 57.330 1.00 17.97 180 HIS A O 1
ATOM 1033 N N . LEU A 1 201 ? 17.219 53.533 59.562 1.00 17.00 181 LEU A N 1
ATOM 1034 C CA . LEU A 1 201 ? 17.429 52.125 59.918 1.00 16.28 181 LEU A CA 1
ATOM 1035 C C . LEU A 1 201 ? 16.341 51.705 60.916 1.00 17.22 181 LEU A C 1
ATOM 1036 O O . LEU A 1 201 ? 16.288 52.196 62.036 1.00 17.03 181 LEU A O 1
ATOM 1041 N N . PHE A 1 202 ? 15.378 50.951 60.423 1.00 16.08 182 PHE A N 1
ATOM 1042 C CA . PHE A 1 202 ? 14.238 50.537 61.222 1.00 15.49 182 PHE A CA 1
ATOM 1043 C C . PHE A 1 202 ? 14.533 49.169 61.793 1.00 15.97 182 PHE A C 1
ATOM 1044 O O . PHE A 1 202 ? 14.853 48.246 61.048 1.00 15.95 182 PHE A O 1
ATOM 1052 N N . VAL A 1 203 ? 14.558 49.076 63.116 1.00 14.70 183 VAL A N 1
ATOM 1053 C CA . VAL A 1 203 ? 14.996 47.889 63.797 1.00 13.85 183 VAL A CA 1
ATOM 1054 C C . VAL A 1 203 ? 13.819 47.279 64.560 1.00 13.73 183 VAL A C 1
ATOM 1055 O O . VAL A 1 203 ? 13.163 47.951 65.380 1.00 15.16 183 VAL A O 1
ATOM 1059 N N . VAL A 1 204 ? 13.636 45.976 64.352 1.00 13.12 184 VAL A N 1
ATOM 1060 C CA . VAL A 1 204 ? 12.812 45.137 65.145 1.00 15.37 184 VAL A CA 1
ATOM 1061 C C . VAL A 1 204 ? 13.693 44.166 65.935 1.00 15.14 184 VAL A C 1
ATOM 1062 O O . VAL A 1 204 ? 14.421 43.350 65.368 1.00 16.04 184 VAL A O 1
ATOM 1066 N N . ALA A 1 205 ? 13.673 44.310 67.257 1.00 13.63 185 ALA A N 1
ATOM 1067 C CA . ALA A 1 205 ? 14.423 43.465 68.111 1.00 16.13 185 ALA A CA 1
ATOM 1068 C C . ALA A 1 205 ? 13.471 42.757 69.065 1.00 15.40 185 ALA A C 1
ATOM 1069 O O . ALA A 1 205 ? 12.503 43.334 69.528 1.00 18.51 185 ALA A O 1
ATOM 1071 N N . TYR A 1 206 ? 13.751 41.502 69.327 1.00 12.29 186 TYR A N 1
ATOM 1072 C CA . TYR A 1 206 ? 12.849 40.660 70.097 1.00 12.11 186 TYR A CA 1
ATOM 1073 C C . TYR A 1 206 ? 13.565 39.642 70.939 1.00 13.71 186 TYR A C 1
ATOM 1074 O O . TYR A 1 206 ? 14.544 39.000 70.518 1.00 13.67 186 TYR A O 1
ATOM 1083 N N . HIS A 1 207 ? 13.055 39.495 72.165 1.00 12.97 187 HIS A N 1
ATOM 1084 C CA . HIS A 1 207 ? 13.319 38.316 72.953 1.00 13.46 187 HIS A CA 1
ATOM 1085 C C . HIS A 1 207 ? 12.796 37.108 72.211 1.00 12.13 187 HIS A C 1
ATOM 1086 O O . HIS A 1 207 ? 11.784 37.181 71.506 1.00 13.03 187 HIS A O 1
ATOM 1093 N N . ARG A 1 208 ? 13.489 35.978 72.386 1.00 11.68 188 ARG A N 1
ATOM 1094 C CA . ARG A 1 208 ? 13.103 34.707 71.756 1.00 12.33 188 ARG A CA 1
ATOM 1095 C C . ARG A 1 208 ? 11.629 34.377 71.946 1.00 13.59 188 ARG A C 1
ATOM 1096 O O . ARG A 1 208 ? 11.016 33.837 71.053 1.00 13.48 188 ARG A O 1
ATOM 1104 N N . PHE A 1 209 ? 11.089 34.623 73.137 1.00 12.23 189 PHE A N 1
ATOM 1105 C CA . PHE A 1 209 ? 9.793 34.123 73.457 1.00 13.81 189 PHE A CA 1
ATOM 1106 C C . PHE A 1 209 ? 8.642 34.783 72.652 1.00 13.18 189 PHE A C 1
ATOM 1107 O O . PHE A 1 209 ? 7.508 34.268 72.685 1.00 14.36 189 PHE A O 1
ATOM 1115 N N . VAL A 1 210 ? 8.886 35.937 72.029 1.00 12.87 190 VAL A N 1
ATOM 1116 C CA . VAL A 1 210 ? 7.799 36.763 71.443 1.00 12.65 190 VAL A CA 1
ATOM 1117 C C . VAL A 1 210 ? 7.851 36.920 69.937 1.00 13.10 190 VAL A C 1
ATOM 1118 O O . VAL A 1 210 ? 6.985 37.570 69.368 1.00 13.78 190 VAL A O 1
ATOM 1122 N N . GLY A 1 211 ? 8.866 36.344 69.301 1.00 10.98 191 GLY A N 1
ATOM 1123 C CA . GLY A 1 211 ? 9.016 36.517 67.874 1.00 11.72 191 GLY A CA 1
ATOM 1124 C C . GLY A 1 211 ? 9.725 35.432 67.125 1.00 12.40 191 GLY A C 1
ATOM 1125 O O . GLY A 1 211 ? 10.121 34.406 67.692 1.00 11.95 191 GLY A O 1
ATOM 1126 N N . ASP A 1 212 ? 9.817 35.654 65.802 1.00 11.36 192 ASP A N 1
ATOM 1127 C CA . ASP A 1 212 ? 10.571 34.790 64.865 1.00 12.18 192 ASP A CA 1
ATOM 1128 C C . ASP A 1 212 ? 10.484 35.432 63.487 1.00 13.33 192 ASP A C 1
ATOM 1129 O O . ASP A 1 212 ? 9.996 36.539 63.368 1.00 12.18 192 ASP A O 1
ATOM 1134 N N . GLY A 1 213 ? 11.147 34.839 62.496 1.00 13.91 193 GLY A N 1
ATOM 1135 C CA . GLY A 1 213 ? 11.279 35.504 61.184 1.00 14.57 193 GLY A CA 1
ATOM 1136 C C . GLY A 1 213 ? 9.923 35.882 60.591 1.00 14.48 193 GLY A C 1
ATOM 1137 O O . GLY A 1 213 ? 9.772 36.953 59.986 1.00 13.75 193 GLY A O 1
ATOM 1138 N N . SER A 1 214 ? 8.930 34.995 60.694 1.00 12.55 194 SER A N 1
ATOM 1139 C CA . SER A 1 214 ? 7.597 35.320 60.197 1.00 11.92 194 SER A CA 1
ATOM 1140 C C . SER A 1 214 ? 6.898 36.436 60.960 1.00 11.79 194 SER A C 1
ATOM 1141 O O . SER A 1 214 ? 6.188 37.288 60.387 1.00 13.21 194 SER A O 1
ATOM 1144 N N . THR A 1 215 ? 7.105 36.462 62.278 1.00 11.34 195 THR A N 1
ATOM 1145 C CA . THR A 1 215 ? 6.608 37.547 63.070 1.00 11.92 195 THR A CA 1
ATOM 1146 C C . THR A 1 215 ? 7.205 38.880 62.659 1.00 12.85 195 THR A C 1
ATOM 1147 O O . THR A 1 215 ? 6.488 39.893 62.559 1.00 12.48 195 THR A O 1
ATOM 1151 N N . THR A 1 216 ? 8.500 38.917 62.422 1.00 11.21 196 THR A N 1
ATOM 1152 C CA . THR A 1 216 ? 9.136 40.152 61.933 1.00 13.50 196 THR A CA 1
ATOM 1153 C C . THR A 1 216 ? 8.535 40.631 60.613 1.00 12.71 196 THR A C 1
ATOM 1154 O O . THR A 1 216 ? 8.139 41.787 60.499 1.00 14.10 196 THR A O 1
ATOM 1158 N N . GLU A 1 217 ? 8.302 39.693 59.681 1.00 13.96 197 GLU A N 1
ATOM 1159 C CA . GLU A 1 217 ? 7.614 40.023 58.417 1.00 14.81 197 GLU A CA 1
ATOM 1160 C C . GLU A 1 217 ? 6.249 40.597 58.717 1.00 14.62 197 GLU A C 1
ATOM 1161 O O . GLU A 1 217 ? 5.850 41.643 58.142 1.00 14.80 197 GLU A O 1
ATOM 1167 N N . ASN A 1 218 ? 5.510 39.932 59.612 1.00 12.99 198 ASN A N 1
ATOM 1168 C CA . ASN A 1 218 ? 4.135 40.340 59.912 1.00 13.45 198 ASN A CA 1
ATOM 1169 C C . ASN A 1 218 ? 4.141 41.767 60.512 1.00 14.88 198 ASN A C 1
ATOM 1170 O O . ASN A 1 218 ? 3.232 42.537 60.259 1.00 15.45 198 ASN A O 1
ATOM 1175 N N . ILE A 1 219 ? 5.102 42.073 61.393 1.00 13.04 199 ILE A N 1
ATOM 1176 C CA . ILE A 1 219 ? 5.147 43.420 62.006 1.00 13.17 199 ILE A CA 1
ATOM 1177 C C . ILE A 1 219 ? 5.293 44.497 60.919 1.00 16.14 199 ILE A C 1
ATOM 1178 O O . ILE A 1 219 ? 4.595 45.533 60.950 1.00 15.13 199 ILE A O 1
ATOM 1183 N N . PHE A 1 220 ? 6.246 44.293 60.000 1.00 15.87 200 PHE A N 1
ATOM 1184 C CA . PHE A 1 220 ? 6.484 45.252 58.932 1.00 15.77 200 PHE A CA 1
ATOM 1185 C C . PHE A 1 220 ? 5.200 45.417 58.124 1.00 15.10 200 PHE A C 1
ATOM 1186 O O . PHE A 1 220 ? 4.776 46.522 57.832 1.00 16.42 200 PHE A O 1
ATOM 1194 N N . VAL A 1 221 ? 4.597 44.308 57.731 1.00 14.40 201 VAL A N 1
ATOM 1195 C CA . VAL A 1 221 ? 3.400 44.348 56.908 1.00 16.68 201 VAL A CA 1
ATOM 1196 C C . VAL A 1 221 ? 2.208 45.036 57.599 1.00 17.00 201 VAL A C 1
ATOM 1197 O O . VAL A 1 221 ? 1.503 45.829 56.987 1.00 17.13 201 VAL A O 1
ATOM 1201 N N . GLU A 1 222 ? 1.993 44.753 58.886 1.00 13.90 202 GLU A N 1
ATOM 1202 C CA . GLU A 1 222 ? 0.935 45.423 59.629 1.00 14.75 202 GLU A CA 1
ATOM 1203 C C . GLU A 1 222 ? 1.214 46.900 59.786 1.00 14.78 202 GLU A C 1
ATOM 1204 O O . GLU A 1 222 ? 0.325 47.727 59.567 1.00 15.95 202 GLU A O 1
ATOM 1210 N N . ALA A 1 223 ? 2.456 47.239 60.100 1.00 15.26 203 ALA A N 1
ATOM 1211 C CA . ALA A 1 223 ? 2.837 48.628 60.314 1.00 16.81 203 ALA A CA 1
ATOM 1212 C C . ALA A 1 223 ? 2.732 49.458 59.023 1.00 17.27 203 ALA A C 1
ATOM 1213 O O . ALA A 1 223 ? 2.184 50.560 59.042 1.00 17.10 203 ALA A O 1
ATOM 1215 N N . SER A 1 224 ? 3.110 48.853 57.908 1.00 15.55 204 SER A N 1
ATOM 1216 C CA . SER A 1 224 ? 2.994 49.480 56.599 1.00 17.19 204 SER A CA 1
ATOM 1217 C C . SER A 1 224 ? 1.535 49.773 56.274 1.00 18.84 204 SER A C 1
ATOM 1218 O O . SER A 1 224 ? 1.196 50.886 55.805 1.00 18.29 204 SER A O 1
ATOM 1221 N N . GLN A 1 225 ? 0.697 48.751 56.409 1.00 16.61 205 GLN A N 1
ATOM 1222 C CA . GLN A 1 225 ? -0.719 48.916 56.082 1.00 15.69 205 GLN A CA 1
ATOM 1223 C C . GLN A 1 225 ? -1.340 49.979 56.970 1.00 17.95 205 GLN A C 1
ATOM 1224 O O . GLN A 1 225 ? -2.070 50.844 56.493 1.00 19.68 205 GLN A O 1
ATOM 1230 N N . LEU A 1 226 ? -1.045 49.932 58.275 1.00 16.60 206 LEU A N 1
ATOM 1231 C CA . LEU A 1 226 ? -1.639 50.901 59.207 1.00 18.60 206 LEU A CA 1
ATOM 1232 C C . LEU A 1 226 ? -1.176 52.311 58.899 1.00 19.59 206 LEU A C 1
ATOM 1233 O O . LEU A 1 226 ? -1.983 53.232 58.785 1.00 21.62 206 LEU A O 1
ATOM 1238 N N . TYR A 1 227 ? 0.112 52.452 58.628 1.00 20.82 207 TYR A N 1
ATOM 1239 C CA . TYR A 1 227 ? 0.658 53.734 58.215 1.00 23.62 207 TYR A CA 1
ATOM 1240 C C . TYR A 1 227 ? -0.071 54.256 56.976 1.00 25.20 207 TYR A C 1
ATOM 1241 O O . TYR A 1 227 ? -0.345 55.453 56.862 1.00 22.99 207 TYR A O 1
ATOM 1250 N N . GLY A 1 228 ? -0.351 53.367 56.046 1.00 22.93 208 GLY A N 1
ATOM 1251 C CA . GLY A 1 228 ? -1.052 53.736 54.815 1.00 25.45 208 GLY A CA 1
ATOM 1252 C C . GLY A 1 228 ? -2.558 53.843 54.954 1.00 28.88 208 GLY A C 1
ATOM 1253 O O . GLY A 1 228 ? -3.243 53.928 53.971 1.00 30.16 208 GLY A O 1
ATOM 1254 N N . GLY A 1 229 ? -3.061 53.812 56.178 1.00 27.64 209 GLY A N 1
ATOM 1255 C CA . GLY A 1 229 ? -4.484 54.026 56.450 1.00 31.81 209 GLY A CA 1
ATOM 1256 C C . GLY A 1 229 ? -5.402 52.818 56.206 1.00 37.69 209 GLY A C 1
ATOM 1257 O O . GLY A 1 229 ? -6.603 52.978 56.112 1.00 33.47 209 GLY A O 1
ATOM 1258 N N . VAL A 1 230 ? -4.845 51.616 56.079 1.00 29.68 210 VAL A N 1
ATOM 1259 C CA . VAL A 1 230 ? -5.676 50.409 56.031 1.00 27.12 210 VAL A CA 1
ATOM 1260 C C . VAL A 1 230 ? -6.288 50.121 57.381 1.00 28.13 210 VAL A C 1
ATOM 1261 O O . VAL A 1 230 ? -5.655 50.340 58.418 1.00 25.33 210 VAL A O 1
ATOM 1265 N N . THR A 1 231 ? -7.498 49.567 57.366 1.00 27.06 211 THR A N 1
ATOM 1266 C CA . THR A 1 231 ? -8.124 49.047 58.568 1.00 28.13 211 THR A CA 1
ATOM 1267 C C . THR A 1 231 ? -7.920 47.538 58.587 1.00 26.56 211 THR A C 1
ATOM 1268 O O . THR A 1 231 ? -8.327 46.833 57.667 1.00 29.27 211 THR A O 1
ATOM 1272 N N . LEU A 1 232 ? -7.114 47.070 59.514 1.00 24.94 212 LEU A N 1
ATOM 1273 C CA . LEU A 1 232 ? -6.862 45.652 59.604 1.00 22.92 212 LEU A CA 1
ATOM 1274 C C . LEU A 1 232 ? -8.143 44.970 60.091 1.00 24.79 212 LEU A C 1
ATOM 1275 O O . LEU A 1 232 ? -9.029 45.617 60.647 1.00 26.64 212 LEU A O 1
ATOM 1280 N N . ASP A 1 233 ? -8.230 43.667 59.866 1.00 29.11 213 ASP A N 1
ATOM 1281 C CA . ASP A 1 233 ? -9.311 42.864 60.398 1.00 30.11 213 ASP A CA 1
ATOM 1282 C C . ASP A 1 233 ? -9.340 42.980 61.912 1.00 28.79 213 ASP A C 1
ATOM 1283 O O . ASP A 1 233 ? -8.293 42.893 62.567 1.00 25.32 213 ASP A O 1
ATOM 1288 N N . LYS A 1 234 ? -10.545 43.009 62.471 1.00 25.51 214 LYS A N 1
ATOM 1289 C CA . LYS A 1 234 ? -10.757 43.021 63.921 1.00 31.14 214 LYS A CA 1
ATOM 1290 C C . LYS A 1 234 ? -10.330 41.705 64.563 1.00 26.05 214 LYS A C 1
ATOM 1291 O O . LYS A 1 234 ? -9.894 41.678 65.702 1.00 26.73 214 LYS A O 1
ATOM 1297 N N . HIS A 1 235 ? -10.516 40.611 63.838 1.00 25.13 215 HIS A N 1
ATOM 1298 C CA . HIS A 1 235 ? -10.160 39.293 64.326 1.00 27.04 215 HIS A CA 1
ATOM 1299 C C . HIS A 1 235 ? -8.644 39.199 64.382 1.00 22.95 215 HIS A C 1
ATOM 1300 O O . HIS A 1 235 ? -7.972 39.379 63.361 1.00 24.89 215 HIS A O 1
ATOM 1307 N N . VAL A 1 236 ? -8.100 38.839 65.551 1.00 21.47 216 VAL A N 1
ATOM 1308 C CA . VAL A 1 236 ? -6.631 38.624 65.685 1.00 18.41 216 VAL A CA 1
ATOM 1309 C C . VAL A 1 236 ? -6.382 37.285 66.327 1.00 19.73 216 VAL A C 1
ATOM 1310 O O . VAL A 1 236 ? -6.885 37.016 67.425 1.00 19.05 216 VAL A O 1
ATOM 1314 N N . PRO A 1 237 ? -5.661 36.407 65.649 1.00 16.99 217 PRO A N 1
ATOM 1315 C CA . PRO A 1 237 ? -5.343 35.135 66.251 1.00 19.25 217 PRO A CA 1
ATOM 1316 C C . PRO A 1 237 ? -4.256 35.283 67.309 1.00 19.37 217 PRO A C 1
ATOM 1317 O O . PRO A 1 237 ? -3.125 35.642 67.006 1.00 18.43 217 PRO A O 1
ATOM 1321 N N . GLN A 1 238 ? -4.612 35.069 68.563 1.00 17.47 218 GLN A N 1
ATOM 1322 C CA . GLN A 1 238 ? -3.697 35.405 69.618 1.00 15.30 218 GLN A CA 1
ATOM 1323 C C . GLN A 1 238 ? -2.795 34.200 69.931 1.00 14.06 218 GLN A C 1
ATOM 1324 O O . GLN A 1 238 ? -3.247 33.031 69.925 1.00 16.15 218 GLN A O 1
ATOM 1330 N N . PHE A 1 239 ? -1.562 34.501 70.361 1.00 14.63 219 PHE A N 1
ATOM 1331 C CA . PHE A 1 239 ? -0.534 33.460 70.523 1.00 14.69 219 PHE A CA 1
ATOM 1332 C C . PHE A 1 239 ? -0.941 32.384 71.498 1.00 14.80 219 PHE A C 1
ATOM 1333 O O . PHE A 1 239 ? -0.831 31.201 71.214 1.00 16.78 219 PHE A O 1
ATOM 1341 N N . ALA A 1 240 ? -1.442 32.775 72.677 1.00 15.25 220 ALA A N 1
ATOM 1342 C CA . ALA A 1 240 ? -1.748 31.765 73.704 1.00 17.23 220 ALA A CA 1
ATOM 1343 C C . ALA A 1 240 ? -2.791 30.793 73.235 1.00 18.75 220 ALA A C 1
ATOM 1344 O O . ALA A 1 240 ? -2.732 29.611 73.580 1.00 19.75 220 ALA A O 1
ATOM 1346 N N . ASP A 1 241 ? -3.814 31.301 72.546 1.00 19.26 221 ASP A N 1
ATOM 1347 C CA . ASP A 1 241 ? -4.865 30.436 71.980 1.00 20.75 221 ASP A CA 1
ATOM 1348 C C . ASP A 1 241 ? -4.260 29.368 71.054 1.00 20.68 221 ASP A C 1
ATOM 1349 O O . ASP A 1 241 ? -4.504 28.153 71.210 1.00 23.14 221 ASP A O 1
ATOM 1354 N N . LEU A 1 242 ? -3.393 29.803 70.162 1.00 20.25 222 LEU A N 1
ATOM 1355 C CA . LEU A 1 242 ? -2.768 28.872 69.223 1.00 19.11 222 LEU A CA 1
ATOM 1356 C C . LEU A 1 242 ? -1.823 27.922 69.922 1.00 19.13 222 LEU A C 1
ATOM 1357 O O . LEU A 1 242 ? -1.783 26.721 69.602 1.00 21.23 222 LEU A O 1
ATOM 1362 N N . ALA A 1 243 ? -1.055 28.433 70.879 1.00 17.44 223 ALA A N 1
ATOM 1363 C CA . ALA A 1 243 ? -0.085 27.590 71.619 1.00 18.78 223 ALA A CA 1
ATOM 1364 C C . ALA A 1 243 ? -0.805 26.512 72.470 1.00 22.43 223 ALA A C 1
ATOM 1365 O O . ALA A 1 243 ? -0.372 25.354 72.528 1.00 22.71 223 ALA A O 1
ATOM 1367 N N . THR A 1 244 ? -1.964 26.868 73.031 1.00 22.00 224 THR A N 1
ATOM 1368 C CA . THR A 1 244 ? -2.724 25.922 73.816 1.00 23.20 224 THR A CA 1
ATOM 1369 C C . THR A 1 244 ? -3.265 24.790 72.964 1.00 23.43 224 THR A C 1
ATOM 1370 O O . THR A 1 244 ? -3.205 23.615 73.382 1.00 24.34 224 THR A O 1
ATOM 1374 N N . ARG A 1 245 ? -3.693 25.098 71.743 1.00 22.50 225 ARG A N 1
ATOM 1375 C CA . ARG A 1 245 ? -4.174 24.061 70.849 1.00 24.42 225 ARG A CA 1
ATOM 1376 C C . ARG A 1 245 ? -3.086 23.054 70.510 1.00 24.99 225 ARG A C 1
ATOM 1377 O O . ARG A 1 245 ? -3.313 21.835 70.426 1.00 21.33 225 ARG A O 1
ATOM 1385 N N . GLN A 1 246 ? -1.870 23.547 70.374 1.00 23.43 226 GLN A N 1
ATOM 1386 C CA . GLN A 1 246 ? -0.760 22.688 70.083 1.00 21.45 226 GLN A CA 1
ATOM 1387 C C . GLN A 1 246 ? -0.415 21.811 71.288 1.00 21.16 226 GLN A C 1
ATOM 1388 O O . GLN A 1 246 ? -0.186 20.599 71.171 1.00 22.13 226 GLN A O 1
ATOM 1394 N N . ARG A 1 247 ? -0.459 22.386 72.472 1.00 20.60 227 ARG A N 1
ATOM 1395 C CA . ARG A 1 247 ? -0.171 21.608 73.689 1.00 22.64 227 ARG A CA 1
ATOM 1396 C C . ARG A 1 247 ? -1.234 20.529 73.897 1.00 26.46 227 ARG A C 1
ATOM 1397 O O . ARG A 1 247 ? -0.922 19.366 74.173 1.00 24.43 227 ARG A O 1
ATOM 1405 N N . GLU A 1 248 ? -2.487 20.885 73.622 1.00 26.23 228 GLU A N 1
ATOM 1406 C CA . GLU A 1 248 ? -3.606 19.927 73.768 1.00 26.41 228 GLU A CA 1
ATOM 1407 C C . GLU A 1 248 ? -3.505 18.776 72.787 1.00 23.47 228 GLU A C 1
ATOM 1408 O O . GLU A 1 248 ? -3.881 17.648 73.104 1.00 25.28 228 GLU A O 1
ATOM 1414 N N . ALA A 1 249 ? -3.005 19.059 71.590 1.00 22.74 229 ALA A N 1
ATOM 1415 C CA . ALA A 1 249 ? -2.779 18.008 70.584 1.00 27.30 229 ALA A CA 1
ATOM 1416 C C . ALA A 1 249 ? -1.739 16.999 71.086 1.00 27.15 229 ALA A C 1
ATOM 1417 O O . ALA A 1 249 ? -1.913 15.782 70.958 1.00 27.97 229 ALA A O 1
ATOM 1419 N N . LEU A 1 250 ? -0.656 17.503 71.673 1.00 23.61 230 LEU A N 1
ATOM 1420 C CA . LEU A 1 250 ? 0.343 16.613 72.272 1.00 24.81 230 LEU A CA 1
ATOM 1421 C C . LEU A 1 250 ? -0.270 15.804 73.412 1.00 29.62 230 LEU A C 1
ATOM 1422 O O . LEU A 1 250 ? -0.146 14.574 73.431 1.00 29.46 230 LEU A O 1
ATOM 1427 N N . GLU A 1 251 ? -0.928 16.476 74.357 1.00 26.98 231 GLU A N 1
ATOM 1428 C CA . GLU A 1 251 ? -1.499 15.783 75.540 1.00 28.68 231 GLU A CA 1
ATOM 1429 C C . GLU A 1 251 ? -2.547 14.738 75.160 1.00 31.00 231 GLU A C 1
ATOM 1430 O O . GLU A 1 251 ? -2.714 13.731 75.848 1.00 35.29 231 GLU A O 1
ATOM 1436 N N . SER A 1 252 ? -3.304 15.012 74.120 1.00 29.67 232 SER A N 1
ATOM 1437 C CA . SER A 1 252 ? -4.441 14.156 73.755 1.00 33.85 232 SER A CA 1
ATOM 1438 C C . SER A 1 252 ? -4.022 12.993 72.856 1.00 38.17 232 SER A C 1
ATOM 1439 O O . SER A 1 252 ? -4.861 12.220 72.414 1.00 33.37 232 SER A O 1
ATOM 1442 N N . GLY A 1 253 ? -2.742 12.929 72.502 1.00 32.86 233 GLY A N 1
ATOM 1443 C CA . GLY A 1 253 ? -2.227 11.812 71.751 1.00 31.94 233 GLY A CA 1
ATOM 1444 C C . GLY A 1 253 ? -2.225 12.025 70.268 1.00 32.15 233 GLY A C 1
ATOM 1445 O O . GLY A 1 253 ? -1.803 11.159 69.513 1.00 34.02 233 GLY A O 1
ATOM 1446 N N . GLN A 1 254 ? -2.560 13.226 69.839 1.00 31.32 234 GLN A N 1
ATOM 1447 C CA . GLN A 1 254 ? -2.677 13.483 68.430 1.00 35.23 234 GLN A CA 1
ATOM 1448 C C . GLN A 1 254 ? -1.350 13.761 67.737 1.00 31.25 234 GLN A C 1
ATOM 1449 O O . GLN A 1 254 ? -1.309 13.897 66.517 1.00 34.22 234 GLN A O 1
ATOM 1455 N N . MET A 1 255 ? -0.293 13.951 68.514 1.00 28.84 235 MET A N 1
ATOM 1456 C CA . MET A 1 255 ? 1.051 14.017 67.939 1.00 29.25 235 MET A CA 1
ATOM 1457 C C . MET A 1 255 ? 1.738 12.677 67.983 1.00 28.11 235 MET A C 1
ATOM 1458 O O . MET A 1 255 ? 2.911 12.586 67.638 1.00 25.39 235 MET A O 1
ATOM 1463 N N . ASP A 1 256 ? 1.056 11.639 68.490 1.00 26.74 236 ASP A N 1
ATOM 1464 C CA . ASP A 1 256 ? 1.762 10.388 68.775 1.00 29.03 236 ASP A CA 1
ATOM 1465 C C . ASP A 1 256 ? 2.318 9.750 67.517 1.00 24.57 236 ASP A C 1
ATOM 1466 O O . ASP A 1 256 ? 3.426 9.232 67.542 1.00 25.06 236 ASP A O 1
ATOM 1471 N N . ALA A 1 257 ? 1.582 9.817 66.407 1.00 25.40 237 ALA A N 1
ATOM 1472 C CA . ALA A 1 257 ? 2.067 9.223 65.145 1.00 29.09 237 ALA A CA 1
ATOM 1473 C C . ALA A 1 257 ? 3.274 9.990 64.578 1.00 28.37 237 ALA A C 1
ATOM 1474 O O . ALA A 1 257 ? 4.238 9.382 64.051 1.00 22.94 237 ALA A O 1
ATOM 1476 N N . ASP A 1 258 ? 3.273 11.308 64.768 1.00 26.41 238 ASP A N 1
ATOM 1477 C CA . ASP A 1 258 ? 4.403 12.136 64.339 1.00 23.26 238 ASP A CA 1
ATOM 1478 C C . ASP A 1 258 ? 5.625 11.871 65.182 1.00 23.14 238 ASP A C 1
ATOM 1479 O O . ASP A 1 258 ? 6.751 11.694 64.658 1.00 23.79 238 ASP A O 1
ATOM 1484 N N . LEU A 1 259 ? 5.414 11.753 66.483 1.00 20.19 239 LEU A N 1
ATOM 1485 C CA . LEU A 1 259 ? 6.480 11.389 67.389 1.00 22.68 239 LEU A CA 1
ATOM 1486 C C . LEU A 1 259 ? 7.095 10.027 67.071 1.00 23.88 239 LEU A C 1
ATOM 1487 O O . LEU A 1 259 ? 8.311 9.895 67.036 1.00 23.67 239 LEU A O 1
ATOM 1492 N N . ALA A 1 260 ? 6.267 9.055 66.708 1.00 23.70 240 ALA A N 1
ATOM 1493 C CA . ALA A 1 260 ? 6.774 7.723 66.387 1.00 24.82 240 ALA A CA 1
ATOM 1494 C C . ALA A 1 260 ? 7.582 7.760 65.096 1.00 22.07 240 ALA A C 1
ATOM 1495 O O . ALA A 1 260 ? 8.590 7.070 64.974 1.00 24.66 240 ALA A O 1
ATOM 1497 N N . TYR A 1 261 ? 7.169 8.599 64.158 1.00 19.58 241 TYR A N 1
ATOM 1498 C CA . TYR A 1 261 ? 7.914 8.777 62.913 1.00 21.44 241 TYR A CA 1
ATOM 1499 C C . TYR A 1 261 ? 9.315 9.280 63.192 1.00 21.62 241 TYR A C 1
ATOM 1500 O O . TYR A 1 261 ? 10.297 8.701 62.735 1.00 19.73 241 TYR A O 1
ATOM 1509 N N . TRP A 1 262 ? 9.420 10.342 63.977 1.00 20.50 242 TRP A N 1
ATOM 1510 C CA . TRP A 1 262 ? 10.745 10.883 64.286 1.00 21.18 242 TRP A CA 1
ATOM 1511 C C . TRP A 1 262 ? 11.549 9.984 65.206 1.00 22.78 242 TRP A C 1
ATOM 1512 O O . TRP A 1 262 ? 12.756 9.839 65.032 1.00 20.10 242 TRP A O 1
ATOM 1523 N N . GLU A 1 263 ? 10.881 9.308 66.142 1.00 20.63 243 GLU A N 1
ATOM 1524 C CA . GLU A 1 263 ? 11.577 8.435 67.063 1.00 25.05 243 GLU A CA 1
ATOM 1525 C C . GLU A 1 263 ? 12.154 7.242 66.322 1.00 25.73 243 GLU A C 1
ATOM 1526 O O . GLU A 1 263 ? 13.257 6.798 66.592 1.00 25.35 243 GLU A O 1
ATOM 1532 N N . SER A 1 264 ? 11.388 6.700 65.407 1.00 24.19 244 SER A N 1
ATOM 1533 C CA . SER A 1 264 ? 11.873 5.544 64.655 1.00 24.63 244 SER A CA 1
ATOM 1534 C C . SER A 1 264 ? 13.040 5.952 63.743 1.00 22.39 244 SER A C 1
ATOM 1535 O O . SER A 1 264 ? 14.072 5.262 63.676 1.00 21.46 244 SER A O 1
ATOM 1538 N N . MET A 1 265 ? 12.937 7.132 63.113 1.00 21.81 245 MET A N 1
ATOM 1539 C CA . MET A 1 265 ? 14.012 7.629 62.259 1.00 20.91 245 MET A CA 1
ATOM 1540 C C . MET A 1 265 ? 15.336 7.671 63.013 1.00 19.85 245 MET A C 1
ATOM 1541 O O . MET A 1 265 ? 16.402 7.366 62.449 1.00 21.35 245 MET A O 1
ATOM 1546 N N . HIS A 1 266 ? 15.268 8.106 64.271 1.00 18.76 246 HIS A N 1
ATOM 1547 C CA . HIS A 1 266 ? 16.459 8.393 65.069 1.00 19.96 246 HIS A CA 1
ATOM 1548 C C . HIS A 1 266 ? 16.855 7.295 66.045 1.00 21.93 246 HIS A C 1
ATOM 1549 O O . HIS A 1 266 ? 17.929 7.343 66.652 1.00 21.29 246 HIS A O 1
ATOM 1556 N N . HIS A 1 267 ? 16.120 6.201 66.003 1.00 22.03 247 HIS A N 1
ATOM 1557 C CA . HIS A 1 267 ? 16.441 5.059 66.877 1.00 23.71 247 HIS A CA 1
ATOM 1558 C C . HIS A 1 267 ? 17.810 4.431 66.505 1.00 22.04 247 HIS A C 1
ATOM 1559 O O . HIS A 1 267 ? 18.228 4.413 65.332 1.00 22.90 247 HIS A O 1
ATOM 1566 N N . GLN A 1 268 ? 18.499 3.944 67.518 1.00 21.38 248 GLN A N 1
ATOM 1567 C CA . GLN A 1 268 ? 19.802 3.382 67.368 1.00 21.30 248 GLN A CA 1
ATOM 1568 C C . GLN A 1 268 ? 19.759 1.915 67.882 1.00 22.07 248 GLN A C 1
ATOM 1569 O O . GLN A 1 268 ? 18.989 1.613 68.771 1.00 23.30 248 GLN A O 1
ATOM 1575 N N . PRO A 1 269 ? 20.706 1.076 67.442 1.00 22.33 249 PRO A N 1
ATOM 1576 C CA . PRO A 1 269 ? 20.969 -0.197 68.153 1.00 23.44 249 PRO A CA 1
ATOM 1577 C C . PRO A 1 269 ? 21.317 0.018 69.619 1.00 30.10 249 PRO A C 1
ATOM 1578 O O . PRO A 1 269 ? 21.821 1.079 69.988 1.00 30.95 249 PRO A O 1
ATOM 1582 N N . THR A 1 270 ? 20.976 -0.939 70.470 1.00 26.45 250 THR A N 1
ATOM 1583 C CA . THR A 1 270 ? 21.005 -0.714 71.903 1.00 34.51 250 THR A CA 1
ATOM 1584 C C . THR A 1 270 ? 22.356 -0.227 72.435 1.00 39.34 250 THR A C 1
ATOM 1585 O O . THR A 1 270 ? 22.404 0.646 73.315 1.00 51.79 250 THR A O 1
ATOM 1589 N N . GLY A 1 271 ? 23.451 -0.706 71.871 1.00 33.02 251 GLY A N 1
ATOM 1590 C CA . GLY A 1 271 ? 24.759 -0.108 72.224 1.00 51.51 251 GLY A CA 1
ATOM 1591 C C . GLY A 1 271 ? 24.797 1.428 72.102 1.00 60.25 251 GLY A C 1
ATOM 1592 O O . GLY A 1 271 ? 25.152 2.139 73.050 1.00 55.83 251 GLY A O 1
ATOM 1593 N N . VAL A 1 272 ? 24.325 1.943 70.972 1.00 47.67 252 VAL A N 1
ATOM 1594 C CA . VAL A 1 272 ? 25.140 2.819 70.143 1.00 49.82 252 VAL A CA 1
ATOM 1595 C C . VAL A 1 272 ? 24.714 4.280 70.210 1.00 40.52 252 VAL A C 1
ATOM 1596 O O . VAL A 1 272 ? 23.552 4.621 70.025 1.00 38.88 252 VAL A O 1
ATOM 1600 N N . VAL A 1 273 ? 25.657 5.142 70.563 1.00 38.63 253 VAL A N 1
ATOM 1601 C CA . VAL A 1 273 ? 25.339 6.542 70.719 1.00 40.56 253 VAL A CA 1
ATOM 1602 C C . VAL A 1 273 ? 24.983 7.119 69.361 1.00 30.56 253 VAL A C 1
ATOM 1603 O O . VAL A 1 273 ? 25.483 6.659 68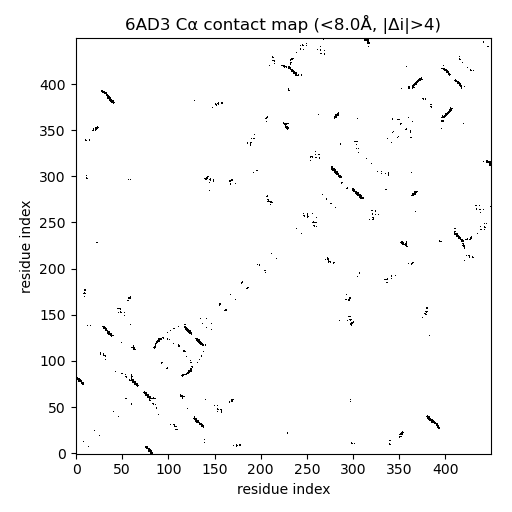.341 1.00 34.08 253 VAL A O 1
ATOM 1607 N N . SER A 1 274 ? 24.035 8.035 69.351 1.00 31.72 254 SER A N 1
ATOM 1608 C CA . SER A 1 274 ? 23.774 8.842 68.165 1.00 37.14 254 SER A CA 1
ATOM 1609 C C . SER A 1 274 ? 25.101 9.437 67.648 1.00 39.86 254 SER A C 1
ATOM 1610 O O . SER A 1 274 ? 25.842 10.061 68.417 1.00 30.75 254 SER A O 1
ATOM 1613 N N . PRO A 1 275 ? 25.463 9.127 66.385 1.00 32.78 255 PRO A N 1
ATOM 1614 C CA . PRO A 1 275 ? 26.645 9.746 65.799 1.00 34.83 255 PRO A CA 1
ATOM 1615 C C . PRO A 1 275 ? 26.507 11.268 65.734 1.00 23.55 255 PRO A C 1
ATOM 1616 O O . PRO A 1 275 ? 25.428 11.779 65.493 1.00 24.00 255 PRO A O 1
ATOM 1620 N N . VAL A 1 276 ? 27.623 11.956 65.882 1.00 24.69 256 VAL A N 1
ATOM 1621 C CA . VAL A 1 276 ? 27.634 13.385 65.795 1.00 20.84 256 VAL A CA 1
ATOM 1622 C C . VAL A 1 276 ? 28.496 13.764 64.597 1.00 24.54 256 VAL A C 1
ATOM 1623 O O . VAL A 1 276 ? 29.352 13.001 64.165 1.00 20.73 256 VAL A O 1
ATOM 1627 N N . LEU A 1 277 ? 28.146 14.867 63.968 1.00 19.43 257 LEU A N 1
ATOM 1628 C CA . LEU A 1 277 ? 28.845 15.331 62.818 1.00 18.12 257 LEU A CA 1
ATOM 1629 C C . LEU A 1 277 ? 30.349 15.471 63.107 1.00 18.95 257 LEU A C 1
ATOM 1630 O O . LEU A 1 277 ? 30.750 16.151 64.073 1.00 19.62 257 LEU A O 1
ATOM 1635 N N . PRO A 1 278 ? 31.196 14.908 62.230 1.00 20.59 258 PRO A N 1
ATOM 1636 C CA . PRO A 1 278 ? 32.638 15.153 62.390 1.00 21.18 258 PRO A CA 1
ATOM 1637 C C . PRO A 1 278 ? 33.038 16.586 62.167 1.00 19.94 258 PRO A C 1
ATOM 1638 O O . PRO A 1 278 ? 32.267 17.395 61.619 1.00 17.80 258 PRO A O 1
ATOM 1642 N N . ARG A 1 279 ? 34.256 16.928 62.571 1.00 18.98 259 ARG A N 1
ATOM 1643 C CA . ARG A 1 279 ? 34.834 18.198 62.150 1.00 22.54 259 ARG A CA 1
ATOM 1644 C C . ARG A 1 279 ? 34.990 18.214 60.638 1.00 23.26 259 ARG A C 1
ATOM 1645 O O . ARG A 1 279 ? 35.362 17.219 60.031 1.00 25.47 259 ARG A O 1
ATOM 1653 N N . MET A 1 280 ? 34.638 19.328 60.018 1.00 21.59 260 MET A N 1
ATOM 1654 C CA . MET A 1 280 ? 34.836 19.496 58.569 1.00 22.31 260 MET A CA 1
ATOM 1655 C C . MET A 1 280 ? 36.265 19.903 58.269 1.00 24.24 260 MET A C 1
ATOM 1656 O O . MET A 1 280 ? 36.830 20.737 58.957 1.00 20.52 260 MET A O 1
ATOM 1661 N N . LEU A 1 281 ? 36.829 19.343 57.208 1.00 24.61 261 LEU A N 1
ATOM 1662 C CA . LEU A 1 281 ? 38.177 19.693 56.804 1.00 29.04 261 LEU A CA 1
ATOM 1663 C C . LEU A 1 281 ? 38.152 20.812 55.763 1.00 30.42 261 LEU A C 1
ATOM 1664 O O . LEU A 1 281 ? 37.735 20.620 54.624 1.00 38.09 261 LEU A O 1
ATOM 1669 N N . LEU A 1 282 ? 38.408 22.016 56.237 1.00 30.37 262 LEU A N 1
ATOM 1670 C CA . LEU A 1 282 ? 38.184 23.210 55.458 1.00 37.55 262 LEU A CA 1
ATOM 1671 C C . LEU A 1 282 ? 39.416 23.765 54.754 1.00 50.21 262 LEU A C 1
ATOM 1672 O O . LEU A 1 282 ? 39.357 24.103 53.581 1.00 61.70 262 LEU A O 1
ATOM 1677 N N . GLY A 1 283 ? 40.555 23.813 55.418 1.00 57.54 263 GLY A N 1
ATOM 1678 C CA . GLY A 1 283 ? 40.734 23.758 56.849 1.00 66.72 263 GLY A CA 1
ATOM 1679 C C . GLY A 1 283 ? 41.527 25.034 57.067 1.00 67.34 263 GLY A C 1
ATOM 1680 O O . GLY A 1 283 ? 41.546 25.873 56.163 1.00 55.05 263 GLY A O 1
ATOM 1681 N N . GLU A 1 284 ? 42.190 25.209 58.202 1.00 84.71 264 GLU A N 1
ATOM 1682 C CA . GLU A 1 284 ? 42.889 26.471 58.424 1.00 85.05 264 GLU A CA 1
ATOM 1683 C C . GLU A 1 284 ? 43.967 26.626 57.325 1.00 87.92 264 GLU A C 1
ATOM 1684 O O . GLU A 1 284 ? 44.411 27.729 56.994 1.00 82.31 264 GLU A O 1
ATOM 1686 N N . ASP A 1 285 ? 44.402 25.499 56.774 1.00 87.18 265 ASP A N 1
ATOM 1687 C CA . ASP A 1 285 ? 45.087 25.521 55.490 1.00 90.62 265 ASP A CA 1
ATOM 1688 C C . ASP A 1 285 ? 44.453 24.550 54.495 1.00 101.11 265 ASP A C 1
ATOM 1689 O O . ASP A 1 285 ? 43.741 24.983 53.600 1.00 106.92 265 ASP A O 1
ATOM 1691 N N . GLY A 1 286 ? 44.670 23.246 54.658 1.00 108.14 266 GLY A N 1
ATOM 1692 C CA . GLY A 1 286 ? 45.458 22.678 55.738 1.00 111.44 266 GLY A CA 1
ATOM 1693 C C . GLY A 1 286 ? 46.039 21.316 55.368 1.00 117.61 266 GLY A C 1
ATOM 1694 O O . GLY A 1 286 ? 45.601 20.695 54.403 1.00 120.74 266 GLY A O 1
ATOM 1695 N N . LEU A 1 287 ? 47.041 20.868 56.123 1.00 30.00 267 LEU A N 1
ATOM 1696 C CA . LEU A 1 287 ? 47.495 19.481 56.090 1.00 30.00 267 LEU A CA 1
ATOM 1697 C C . LEU A 1 287 ? 47.669 19.048 57.528 1.00 30.00 267 LEU A C 1
ATOM 1698 O O . LEU A 1 287 ? 48.013 19.876 58.370 1.00 30.00 267 LEU A O 1
ATOM 1700 N N . ASN A 1 288 ? 47.427 17.770 57.812 1.00 112.28 268 ASN A N 1
ATOM 1701 C CA . ASN A 1 288 ? 47.589 17.254 59.173 1.00 105.76 268 ASN A CA 1
ATOM 1702 C C . ASN A 1 288 ? 46.665 17.951 60.173 1.00 100.13 268 ASN A C 1
ATOM 1703 O O . ASN A 1 288 ? 46.814 19.127 60.487 1.00 109.93 268 ASN A O 1
ATOM 1705 N N . SER A 1 289 ? 45.679 17.211 60.646 1.00 92.44 269 SER A N 1
ATOM 1706 C CA . SER A 1 289 ? 44.580 17.767 61.416 1.00 79.77 269 SER A CA 1
ATOM 1707 C C . SER A 1 289 ? 44.897 18.504 62.690 1.00 68.78 269 SER A C 1
ATOM 1708 O O . SER A 1 289 ? 45.732 18.075 63.480 1.00 61.74 269 SER A O 1
ATOM 1710 N N . PRO A 1 290 ? 44.137 19.669 62.890 1.00 80.65 270 PRO A N 1
ATOM 1711 C CA . PRO A 1 290 ? 44.271 20.211 64.247 1.00 84.33 270 PRO A CA 1
ATOM 1712 C C . PRO A 1 290 ? 43.705 19.252 65.286 1.00 73.69 270 PRO A C 1
ATOM 1713 O O . PRO A 1 290 ? 44.305 18.999 66.319 1.00 91.82 270 PRO A O 1
ATOM 1717 N N . ASN A 1 291 ? 42.545 18.702 65.015 1.00 77.10 271 ASN A N 1
ATOM 1718 C CA . ASN A 1 291 ? 41.960 17.772 65.957 1.00 67.60 271 ASN A CA 1
ATOM 1719 C C . ASN A 1 291 ? 42.078 18.252 67.401 1.00 54.11 271 ASN A C 1
ATOM 1720 O O . ASN A 1 291 ? 42.515 17.508 68.253 1.00 51.91 271 ASN A O 1
ATOM 1725 N N . HIS A 1 292 ? 41.744 19.499 67.671 1.00 46.01 272 HIS A N 1
ATOM 1726 C CA . HIS A 1 292 ? 41.850 19.983 69.048 1.00 50.26 272 HIS A CA 1
ATOM 1727 C C . HIS A 1 292 ? 40.498 19.972 69.715 1.00 42.78 272 HIS A C 1
ATOM 1728 O O . HIS A 1 292 ? 39.456 19.915 69.038 1.00 36.27 272 HIS A O 1
ATOM 1735 N N . ALA A 1 293 ? 40.520 20.057 71.043 1.00 33.44 273 ALA A N 1
ATOM 1736 C CA . ALA A 1 293 ? 39.324 19.949 71.835 1.00 32.69 273 ALA A CA 1
ATOM 1737 C C . ALA A 1 293 ? 38.421 21.099 71.426 1.00 29.46 273 ALA A C 1
ATOM 1738 O O . ALA A 1 293 ? 38.903 22.165 71.075 1.00 30.41 273 ALA A O 1
ATOM 1740 N N . ARG A 1 294 ? 37.119 20.871 71.488 1.00 29.77 274 ARG A N 1
ATOM 1741 C CA . ARG A 1 294 ? 36.145 21.924 71.366 1.00 29.16 274 ARG A CA 1
ATOM 1742 C C . ARG A 1 294 ? 36.288 22.905 72.530 1.00 28.92 274 ARG A C 1
ATOM 1743 O O . ARG A 1 294 ? 36.352 22.489 73.675 1.00 30.40 274 ARG A O 1
ATOM 1751 N N . GLN A 1 295 ? 36.484 24.180 72.214 1.00 27.84 275 GLN A N 1
ATOM 1752 C CA . GLN A 1 295 ? 36.821 25.190 73.215 1.00 31.11 275 GLN A CA 1
ATOM 1753 C C . GLN A 1 295 ? 35.568 25.979 73.641 1.00 30.35 275 GLN A C 1
ATOM 1754 O O . GLN A 1 295 ? 35.087 26.777 72.859 1.00 28.58 275 GLN A O 1
ATOM 1760 N N . PRO A 1 296 ? 35.127 25.843 74.921 1.00 26.72 276 PRO A N 1
ATOM 1761 C CA . PRO A 1 296 ? 33.889 26.487 75.380 1.00 29.45 276 PRO A CA 1
ATOM 1762 C C . PRO A 1 296 ? 33.879 27.976 75.079 1.00 28.72 276 PRO A C 1
ATOM 1763 O O . PRO A 1 296 ? 34.886 28.657 75.252 1.00 27.97 276 PRO A O 1
ATOM 1767 N N . ASN A 1 297 ? 32.841 28.412 74.382 1.00 24.85 277 ASN A N 1
ATOM 1768 C CA . ASN A 1 297 ? 32.759 29.782 73.890 1.00 25.17 277 ASN A CA 1
ATOM 1769 C C . ASN A 1 297 ? 31.326 30.351 73.932 1.00 20.81 277 ASN A C 1
ATOM 1770 O O . ASN A 1 297 ? 31.038 31.291 73.224 1.00 18.90 277 ASN A O 1
ATOM 1775 N N . SER A 1 298 ? 30.459 29.808 74.787 1.00 21.24 278 SER A N 1
ATOM 1776 C CA . SER A 1 298 ? 29.073 30.277 74.878 1.00 20.42 278 SER A CA 1
ATOM 1777 C C . SER A 1 298 ? 28.439 30.377 73.471 1.00 17.57 278 SER A C 1
ATOM 1778 O O . SER A 1 298 ? 27.587 31.223 73.237 1.00 17.98 278 SER A O 1
ATOM 1781 N N . TRP A 1 299 ? 28.744 29.376 72.641 1.00 18.10 279 TRP A N 1
ATOM 1782 C CA . TRP A 1 299 ? 28.128 29.205 71.314 1.00 17.08 279 TRP A CA 1
ATOM 1783 C C . TRP A 1 299 ? 28.376 30.420 70.436 1.00 16.74 279 TRP A C 1
ATOM 1784 O O . TRP A 1 299 ? 27.703 30.592 69.411 1.00 16.78 279 TRP A O 1
ATOM 1795 N N . LYS A 1 300 ? 29.496 31.103 70.655 1.00 15.26 280 LYS A N 1
ATOM 1796 C CA . LYS A 1 300 ? 29.885 32.156 69.747 1.00 17.88 280 LYS A CA 1
ATOM 1797 C C . LYS A 1 300 ? 30.146 31.600 68.357 1.00 15.73 280 LYS A C 1
ATOM 1798 O O . LYS A 1 300 ? 30.718 30.509 68.227 1.00 16.71 280 LYS A O 1
ATOM 1804 N N . GLN A 1 301 ? 29.667 32.309 67.326 1.00 14.72 281 GLN A N 1
ATOM 1805 C CA . GLN A 1 301 ? 29.787 31.860 65.935 1.00 16.47 281 GLN A CA 1
ATOM 1806 C C . GLN A 1 301 ? 30.565 32.841 65.081 1.00 18.86 281 GLN A C 1
ATOM 1807 O O . GLN A 1 301 ? 30.552 34.062 65.337 1.00 18.48 281 GLN A O 1
ATOM 1813 N N . HIS A 1 302 ? 31.395 32.296 64.201 1.00 17.05 282 HIS A N 1
ATOM 1814 C CA . HIS A 1 302 ? 31.975 33.076 63.106 1.00 18.28 282 HIS A CA 1
ATOM 1815 C C . HIS A 1 302 ? 31.058 32.959 61.904 1.00 17.05 282 HIS A C 1
ATOM 1816 O O . HIS A 1 302 ? 30.454 31.918 61.705 1.00 16.34 282 HIS A O 1
ATOM 1823 N N . GLU A 1 303 ? 30.958 34.017 61.114 1.00 17.08 283 GLU A N 1
ATOM 1824 C CA . GLU A 1 303 ? 30.092 33.947 59.923 1.00 16.73 283 GLU A CA 1
ATOM 1825 C C . GLU A 1 303 ? 30.617 34.620 58.712 1.00 16.57 283 GLU A C 1
ATOM 1826 O O . GLU A 1 303 ? 31.539 35.474 58.781 1.00 17.73 283 GLU A O 1
ATOM 1832 N N . ALA A 1 304 ? 30.047 34.235 57.579 1.00 15.44 284 ALA A N 1
ATOM 1833 C CA . ALA A 1 304 ? 30.332 34.891 56.313 1.00 17.68 284 ALA A CA 1
ATOM 1834 C C . ALA A 1 304 ? 29.056 34.908 55.484 1.00 17.49 284 ALA A C 1
ATOM 1835 O O . ALA A 1 304 ? 28.197 34.021 55.605 1.00 17.35 284 ALA A O 1
ATOM 1837 N N . ILE A 1 305 ? 28.915 35.939 54.673 1.00 15.54 285 ILE A N 1
ATOM 1838 C CA . ILE A 1 305 ? 27.700 36.157 53.902 1.00 16.82 285 ILE A CA 1
ATOM 1839 C C . ILE A 1 305 ? 28.059 36.437 52.456 1.00 18.99 285 ILE A C 1
ATOM 1840 O O . ILE A 1 305 ? 29.029 37.155 52.190 1.00 17.38 285 ILE A O 1
ATOM 1845 N N . ALA A 1 306 ? 27.299 35.857 51.535 1.00 15.49 286 ALA A N 1
ATOM 1846 C CA . ALA A 1 306 ? 27.467 36.162 50.079 1.00 19.17 286 ALA A CA 1
ATOM 1847 C C . ALA A 1 306 ? 26.163 36.098 49.318 1.00 18.66 286 ALA A C 1
ATOM 1848 O O . ALA A 1 306 ? 25.261 35.360 49.667 1.00 18.14 286 ALA A O 1
ATOM 1850 N N . ARG A 1 307 ? 26.082 36.888 48.251 1.00 19.21 287 ARG A N 1
ATOM 1851 C CA . ARG A 1 307 ? 25.026 36.778 47.266 1.00 22.39 287 ARG A CA 1
ATOM 1852 C C . ARG A 1 307 ? 25.399 35.776 46.227 1.00 21.77 287 ARG A C 1
ATOM 1853 O O . ARG A 1 307 ? 26.520 35.808 45.690 1.00 22.40 287 ARG A O 1
ATOM 1861 N N . LEU A 1 308 ? 24.423 34.991 45.820 1.00 17.27 288 LEU A N 1
ATOM 1862 C CA . LEU A 1 308 ? 24.638 33.991 44.794 1.00 17.65 288 LEU A CA 1
ATOM 1863 C C . LEU A 1 308 ? 24.471 34.660 43.434 1.00 18.27 288 LEU A C 1
ATOM 1864 O O . LEU A 1 308 ? 23.590 35.501 43.262 1.00 21.22 288 LEU A O 1
ATOM 1869 N N . ASP A 1 309 ? 25.382 34.321 42.517 1.00 19.33 289 ASP A N 1
ATOM 1870 C CA . ASP A 1 309 ? 25.303 34.707 41.102 1.00 20.78 289 ASP A CA 1
ATOM 1871 C C . ASP A 1 309 ? 23.904 34.452 40.544 1.00 20.82 289 ASP A C 1
ATOM 1872 O O . ASP A 1 309 ? 23.379 33.356 40.679 1.00 20.00 289 ASP A O 1
ATOM 1877 N N . PRO A 1 310 ? 23.374 35.405 39.753 1.00 21.59 290 PRO A N 1
ATOM 1878 C CA . PRO A 1 310 ? 22.005 35.248 39.300 1.00 20.49 290 PRO A CA 1
ATOM 1879 C C . PRO A 1 310 ? 21.823 34.194 38.216 1.00 19.43 290 PRO A C 1
ATOM 1880 O O . PRO A 1 310 ? 20.762 33.549 38.154 1.00 17.64 290 PRO A O 1
ATOM 1884 N N . MET A 1 311 ? 22.902 33.841 37.522 1.00 20.55 291 MET A N 1
ATOM 1885 C CA . MET A 1 311 ? 22.802 32.760 36.537 1.00 19.46 291 MET A CA 1
ATOM 1886 C C . MET A 1 311 ? 22.824 31.405 37.205 1.00 19.96 291 MET A C 1
ATOM 1887 O O . MET A 1 311 ? 22.146 30.481 36.757 1.00 18.14 291 MET A O 1
ATOM 1892 N N . VAL A 1 312 ? 23.537 31.303 38.335 1.00 19.58 292 VAL A N 1
ATOM 1893 C CA . VAL A 1 312 ? 23.500 30.060 39.119 1.00 18.10 292 VAL A CA 1
ATOM 1894 C C . VAL A 1 312 ? 22.109 29.870 39.724 1.00 16.79 292 VAL A C 1
ATOM 1895 O O . VAL A 1 312 ? 21.521 28.773 39.658 1.00 18.09 292 VAL A O 1
ATOM 1899 N N . ALA A 1 313 ? 21.544 30.935 40.232 1.00 17.01 293 ALA A N 1
ATOM 1900 C CA . ALA A 1 313 ? 20.156 30.881 40.769 1.00 17.73 293 ALA A CA 1
ATOM 1901 C C . ALA A 1 313 ? 19.139 30.478 39.724 1.00 18.53 293 ALA A C 1
ATOM 1902 O O . ALA A 1 313 ? 18.229 29.661 39.999 1.00 18.29 293 ALA A O 1
ATOM 1904 N N . PHE A 1 314 ? 19.321 31.007 38.520 1.00 17.67 294 PHE A N 1
ATOM 1905 C CA . PHE A 1 314 ? 18.468 30.670 37.372 1.00 19.26 294 PHE A CA 1
ATOM 1906 C C . PHE A 1 314 ? 18.569 29.196 37.022 1.00 19.01 294 PHE A C 1
ATOM 1907 O O . PHE A 1 314 ? 17.539 28.527 36.815 1.00 19.61 294 PHE A O 1
ATOM 1915 N N . ARG A 1 315 ? 19.790 28.660 36.914 1.00 18.20 295 ARG A N 1
ATOM 1916 C CA . ARG A 1 315 ? 19.966 27.254 36.602 1.00 19.94 295 ARG A CA 1
ATOM 1917 C C . ARG A 1 315 ? 19.352 26.371 37.678 1.00 17.71 295 ARG A C 1
ATOM 1918 O O . ARG A 1 315 ? 18.795 25.315 37.391 1.00 19.28 295 ARG A O 1
ATOM 1926 N N . ILE A 1 316 ? 19.483 26.783 38.918 1.00 17.19 296 ILE A N 1
ATOM 1927 C CA . ILE A 1 316 ? 18.878 26.027 39.980 1.00 18.47 296 ILE A CA 1
ATOM 1928 C C . ILE A 1 316 ? 17.340 26.004 39.857 1.00 16.78 296 ILE A C 1
ATOM 1929 O O . ILE A 1 316 ? 16.721 24.960 40.005 1.00 18.39 296 ILE A O 1
ATOM 1934 N N . ARG A 1 317 ? 16.727 27.119 39.509 1.00 19.25 297 ARG A N 1
ATOM 1935 C CA . ARG A 1 317 ? 15.273 27.112 39.317 1.00 20.13 297 ARG A CA 1
ATOM 1936 C C . ARG A 1 317 ? 14.892 26.199 38.174 1.00 21.34 297 ARG A C 1
ATOM 1937 O O . ARG A 1 317 ? 13.945 25.426 38.285 1.00 20.07 297 ARG A O 1
ATOM 1945 N N . GLU A 1 318 ? 15.661 26.247 37.088 1.00 20.53 298 GLU A N 1
ATOM 1946 C CA . GLU A 1 318 ? 15.346 25.422 35.893 1.00 20.68 298 GLU A CA 1
ATOM 1947 C C . GLU A 1 318 ? 15.455 23.943 36.194 1.00 20.23 298 GLU A C 1
ATOM 1948 O O . GLU A 1 318 ? 14.564 23.165 35.852 1.00 21.83 298 GLU A O 1
ATOM 1954 N N . ARG A 1 319 ? 16.598 23.528 36.735 1.00 19.18 299 ARG A N 1
ATOM 1955 C CA . ARG A 1 319 ? 16.868 22.112 36.968 1.00 22.16 299 ARG A CA 1
ATOM 1956 C C . ARG A 1 319 ? 15.957 21.552 38.110 1.00 18.46 299 ARG A C 1
ATOM 1957 O O . ARG A 1 319 ? 15.509 20.440 38.025 1.00 17.80 299 ARG A O 1
ATOM 1965 N N . SER A 1 320 ? 15.628 22.377 39.099 1.00 18.66 300 SER A N 1
ATOM 1966 C CA . SER A 1 320 ? 14.654 22.005 40.118 1.00 21.43 300 SER A CA 1
ATOM 1967 C C . SER A 1 320 ? 13.283 21.675 39.489 1.00 20.24 300 SER A C 1
ATOM 1968 O O . SER A 1 320 ? 12.744 20.575 39.659 1.00 22.32 300 SER A O 1
ATOM 1971 N N . ARG A 1 321 ? 12.801 22.570 38.654 1.00 20.35 301 ARG A N 1
ATOM 1972 C CA . ARG A 1 321 ? 11.530 22.346 38.014 1.00 25.85 301 ARG A CA 1
ATOM 1973 C C . ARG A 1 321 ? 11.586 21.076 37.209 1.00 24.30 301 ARG A C 1
ATOM 1974 O O . ARG A 1 321 ? 10.658 20.302 37.216 1.00 24.79 301 ARG A O 1
ATOM 1982 N N . LYS A 1 322 ? 12.655 20.859 36.473 1.00 23.23 302 LYS A N 1
ATOM 1983 C CA . LYS A 1 322 ? 12.663 19.712 35.561 1.00 25.27 302 LYS A CA 1
ATOM 1984 C C . LYS A 1 322 ? 12.716 18.398 36.316 1.00 26.37 302 LYS A C 1
ATOM 1985 O O . LYS A 1 322 ? 12.262 17.371 35.807 1.00 26.50 302 LYS A O 1
ATOM 1991 N N . HIS A 1 323 ? 13.240 18.422 37.550 1.00 25.48 303 HIS A N 1
ATOM 1992 C CA . HIS A 1 323 ? 13.179 17.262 38.436 1.00 22.85 303 HIS A CA 1
ATOM 1993 C C . HIS A 1 323 ? 11.951 17.196 39.316 1.00 23.87 303 HIS A C 1
ATOM 1994 O O . HIS A 1 323 ? 11.899 16.354 40.228 1.00 25.83 303 HIS A O 1
ATOM 2001 N N . LYS A 1 324 ? 11.013 18.123 39.119 1.00 22.44 304 LYS A N 1
ATOM 2002 C CA . LYS A 1 324 ? 9.789 18.208 39.916 1.00 27.74 304 LYS A CA 1
ATOM 2003 C C . LYS A 1 324 ? 10.092 18.490 41.375 1.00 27.20 304 LYS A C 1
ATOM 2004 O O . LYS A 1 324 ? 9.429 17.973 42.275 1.00 26.06 304 LYS A O 1
ATOM 2010 N N . ALA A 1 325 ? 11.165 19.233 41.598 1.00 22.54 305 ALA A N 1
ATOM 2011 C CA . ALA A 1 325 ? 11.599 19.623 42.941 1.00 20.92 305 ALA A CA 1
ATOM 2012 C C . ALA A 1 325 ? 11.563 21.150 43.083 1.00 21.81 305 ALA A C 1
ATOM 2013 O O . ALA A 1 325 ? 11.255 21.894 42.130 1.00 21.16 305 ALA A O 1
ATOM 2015 N N . THR A 1 326 ? 11.785 21.633 44.285 1.00 21.75 306 THR A N 1
ATOM 2016 C CA . THR A 1 326 ? 11.839 23.073 44.512 1.00 19.45 306 THR A CA 1
ATOM 2017 C C . THR A 1 326 ? 13.296 23.528 44.651 1.00 18.28 306 THR A C 1
ATOM 2018 O O . THR A 1 326 ? 14.146 22.758 45.040 1.00 17.77 306 THR A O 1
ATOM 2022 N N . PRO A 1 327 ? 13.559 24.823 44.429 1.00 18.77 307 PRO A N 1
ATOM 2023 C CA . PRO A 1 327 ? 14.911 25.330 44.660 1.00 17.58 307 PRO A CA 1
ATOM 2024 C C . PRO A 1 327 ? 15.373 25.043 46.101 1.00 16.37 307 PRO A C 1
ATOM 2025 O O . PRO A 1 327 ? 16.511 24.677 46.310 1.00 15.86 307 PRO A O 1
ATOM 2029 N N . MET A 1 328 ? 14.492 25.195 47.076 1.00 16.16 308 MET A N 1
ATOM 2030 C CA . MET A 1 328 ? 14.873 24.865 48.462 1.00 16.73 308 MET A CA 1
ATOM 2031 C C . MET A 1 328 ? 15.471 23.481 48.570 1.00 18.17 308 MET A C 1
ATOM 2032 O O . MET A 1 328 ? 16.529 23.297 49.182 1.00 16.72 308 MET A O 1
ATOM 2037 N N . GLN A 1 329 ? 14.852 22.517 47.901 1.00 16.46 309 GLN A N 1
ATOM 2038 C CA . GLN A 1 329 ? 15.320 21.152 47.986 1.00 16.70 309 GLN A CA 1
ATOM 2039 C C . GLN A 1 329 ? 16.658 20.962 47.305 1.00 17.06 309 GLN A C 1
ATOM 2040 O O . GLN A 1 329 ? 17.471 20.197 47.772 1.00 15.15 309 GLN A O 1
ATOM 2046 N N . PHE A 1 330 ? 16.908 21.745 46.261 1.00 16.00 310 PHE A N 1
ATOM 2047 C CA . PHE A 1 330 ? 18.223 21.756 45.589 1.00 17.09 310 PHE A CA 1
ATOM 2048 C C . PHE A 1 330 ? 19.317 22.316 46.533 1.00 14.28 310 PHE A C 1
ATOM 2049 O O . PHE A 1 330 ? 20.387 21.690 46.743 1.00 15.47 310 PHE A O 1
ATOM 2057 N N . TYR A 1 331 ? 19.022 23.439 47.184 1.00 13.96 311 TYR A N 1
ATOM 2058 C CA . TYR A 1 331 ? 19.984 24.031 48.082 1.00 13.66 311 TYR A CA 1
ATOM 2059 C C . TYR A 1 331 ? 20.287 23.039 49.257 1.00 14.14 311 TYR A C 1
ATOM 2060 O O . TYR A 1 331 ? 21.433 22.910 49.702 1.00 14.27 311 TYR A O 1
ATOM 2069 N N . LEU A 1 332 ? 19.244 22.362 49.747 1.00 14.13 312 LEU A N 1
ATOM 2070 C CA . LEU A 1 332 ? 19.383 21.445 50.887 1.00 13.07 312 LEU A CA 1
ATOM 2071 C C . LEU A 1 332 ? 20.199 20.220 50.463 1.00 16.01 312 LEU A C 1
ATOM 2072 O O . LEU A 1 332 ? 21.124 19.808 51.143 1.00 14.95 312 LEU A O 1
ATOM 2077 N N . ALA A 1 333 ? 19.879 19.683 49.294 1.00 15.85 313 ALA A N 1
ATOM 2078 C CA . ALA A 1 333 ? 20.598 18.547 48.789 1.00 14.66 313 ALA A CA 1
ATOM 2079 C C . ALA A 1 333 ? 22.077 18.847 48.590 1.00 14.37 313 ALA A C 1
ATOM 2080 O O . ALA A 1 333 ? 22.909 18.030 48.915 1.00 14.27 313 ALA A O 1
ATOM 2082 N N . ALA A 1 334 ? 22.392 20.020 48.041 1.00 14.18 314 ALA A N 1
ATOM 2083 C CA . ALA A 1 334 ? 23.739 20.409 47.807 1.00 16.10 314 ALA A CA 1
ATOM 2084 C C . ALA A 1 334 ? 24.492 20.643 49.143 1.00 15.82 314 ALA A C 1
ATOM 2085 O O . ALA A 1 334 ? 25.666 20.299 49.286 1.00 14.98 314 ALA A O 1
ATOM 2087 N N . TYR A 1 335 ? 23.790 21.181 50.128 1.00 14.06 315 TYR A N 1
ATOM 2088 C CA . TYR A 1 335 ? 24.351 21.383 51.461 1.00 14.22 315 TYR A CA 1
ATOM 2089 C C . TYR A 1 335 ? 24.708 20.043 52.083 1.00 14.40 315 TYR A C 1
ATOM 2090 O O . TYR A 1 335 ? 25.813 19.871 52.617 1.00 15.27 315 TYR A O 1
ATOM 2099 N N . HIS A 1 336 ? 23.789 19.079 51.985 1.00 13.49 316 HIS A N 1
ATOM 2100 C CA . HIS A 1 336 ? 24.051 17.744 52.476 1.00 14.62 316 HIS A CA 1
ATOM 2101 C C . HIS A 1 336 ? 25.279 17.143 51.807 1.00 15.45 316 HIS A C 1
ATOM 2102 O O . HIS A 1 336 ? 26.145 16.569 52.486 1.00 15.86 316 HIS A O 1
ATOM 2109 N N . VAL A 1 337 ? 25.362 17.255 50.469 1.00 16.29 317 VAL A N 1
ATOM 2110 C CA . VAL A 1 337 ? 26.518 16.693 49.752 1.00 15.22 317 VAL A CA 1
ATOM 2111 C C . VAL A 1 337 ? 27.846 17.306 50.191 1.00 15.76 317 VAL A C 1
ATOM 2112 O O . VAL A 1 337 ? 28.798 16.597 50.458 1.00 18.06 317 VAL A O 1
ATOM 2116 N N . LEU A 1 338 ? 27.874 18.618 50.424 1.00 15.58 318 LEU A N 1
ATOM 2117 C CA . LEU A 1 338 ? 29.078 19.254 50.849 1.00 17.78 318 LEU A CA 1
ATOM 2118 C C . LEU A 1 338 ? 29.461 18.817 52.267 1.00 18.06 318 LEU A C 1
ATOM 2119 O O . LEU A 1 338 ? 30.630 18.555 52.561 1.00 17.90 318 LEU A O 1
ATOM 2124 N N . LEU A 1 339 ? 28.473 18.714 53.152 1.00 17.35 319 LEU A N 1
ATOM 2125 C CA . LEU A 1 339 ? 28.741 18.279 54.500 1.00 17.24 319 LEU A CA 1
ATOM 2126 C C . LEU A 1 339 ? 29.318 16.869 54.488 1.00 16.59 319 LEU A C 1
ATOM 2127 O O . LEU A 1 339 ? 30.248 16.560 55.245 1.00 18.77 319 LEU A O 1
ATOM 2132 N N . ALA A 1 340 ? 28.726 15.993 53.684 1.00 18.26 320 ALA A N 1
ATOM 2133 C CA . ALA A 1 340 ? 29.235 14.624 53.596 1.00 19.25 320 ALA A CA 1
ATOM 2134 C C . ALA A 1 340 ? 30.677 14.636 53.070 1.00 19.43 320 ALA A C 1
ATOM 2135 O O . ALA A 1 340 ? 31.539 13.881 53.571 1.00 20.64 320 ALA A O 1
ATOM 2137 N N . ARG A 1 341 ? 30.932 15.397 52.012 1.00 18.78 321 ARG A N 1
ATOM 2138 C CA . ARG A 1 341 ? 32.298 15.491 51.490 1.00 20.69 321 ARG A CA 1
ATOM 2139 C C . ARG A 1 341 ? 33.285 15.936 52.524 1.00 22.55 321 ARG A C 1
ATOM 2140 O O . ARG A 1 341 ? 34.356 15.377 52.627 1.00 20.08 321 ARG A O 1
ATOM 2148 N N . LEU A 1 342 ? 32.979 17.010 53.236 1.00 20.11 322 LEU A N 1
ATOM 2149 C CA . LEU A 1 342 ? 33.951 17.627 54.118 1.00 22.24 322 LEU A CA 1
ATOM 2150 C C . LEU A 1 342 ? 34.172 16.844 55.415 1.00 22.72 322 LEU A C 1
ATOM 2151 O O . LEU A 1 342 ? 35.198 16.996 56.048 1.00 20.25 322 LEU A O 1
ATOM 2156 N N . THR A 1 343 ? 33.181 16.052 55.833 1.00 20.62 323 THR A N 1
ATOM 2157 C CA . THR A 1 343 ? 33.274 15.320 57.091 1.00 20.73 323 THR A CA 1
ATOM 2158 C C . THR A 1 343 ? 33.672 13.868 56.909 1.00 23.08 323 THR A C 1
ATOM 2159 O O . THR A 1 343 ? 34.142 13.247 57.851 1.00 23.73 323 THR A O 1
ATOM 2163 N N . GLY A 1 344 ? 33.366 13.300 55.750 1.00 22.02 324 GLY A N 1
ATOM 2164 C CA . GLY A 1 344 ? 33.459 11.858 55.541 1.00 23.69 324 GLY A CA 1
ATOM 2165 C C . GLY A 1 344 ? 32.368 11.008 56.196 1.00 24.23 324 GLY A C 1
ATOM 2166 O O . GLY A 1 344 ? 32.515 9.811 56.320 1.00 24.61 324 GLY A O 1
ATOM 2167 N N . SER A 1 345 ? 31.353 11.640 56.768 1.00 23.84 325 SER A N 1
ATOM 2168 C CA . SER A 1 345 ? 30.281 10.901 57.397 1.00 23.20 325 SER A CA 1
ATOM 2169 C C . SER A 1 345 ? 29.284 10.403 56.368 1.00 24.77 325 SER A C 1
ATOM 2170 O O . SER A 1 345 ? 29.006 11.083 55.382 1.00 25.29 325 SER A O 1
ATOM 2173 N N . SER A 1 346 ? 28.723 9.226 56.612 1.00 22.19 326 SER A N 1
ATOM 2174 C CA . SER A 1 346 ? 27.658 8.695 55.770 1.00 24.55 326 SER A CA 1
ATOM 2175 C C . SER A 1 346 ? 26.329 8.589 56.536 1.00 22.00 326 SER A C 1
ATOM 2176 O O . SER A 1 346 ? 25.362 8.043 56.023 1.00 22.18 326 SER A O 1
ATOM 2179 N N . ASP A 1 347 ? 26.286 9.135 57.755 1.00 18.89 327 ASP A N 1
ATOM 2180 C CA . ASP A 1 347 ? 25.061 9.119 58.555 1.00 21.09 327 ASP A CA 1
ATOM 2181 C C . ASP A 1 347 ? 25.080 10.290 59.533 1.00 18.50 327 ASP A C 1
ATOM 2182 O O . ASP A 1 347 ? 25.818 10.285 60.536 1.00 17.90 327 ASP A O 1
ATOM 2187 N N . PHE A 1 348 ? 24.363 11.347 59.157 1.00 20.34 328 PHE A N 1
ATOM 2188 C CA . PHE A 1 348 ? 24.247 12.505 60.016 1.00 17.65 328 PHE A CA 1
ATOM 2189 C C . PHE A 1 348 ? 22.931 13.196 59.750 1.00 17.77 328 PHE A C 1
ATOM 2190 O O . PHE A 1 348 ? 22.275 12.924 58.738 1.00 16.18 328 PHE A O 1
ATOM 2198 N N . SER A 1 349 ? 22.579 14.146 60.620 1.00 16.63 329 SER A N 1
ATOM 2199 C CA . SER A 1 349 ? 21.273 14.784 60.499 1.00 16.15 329 SER A CA 1
ATOM 2200 C C . SER A 1 349 ? 21.376 16.276 60.300 1.00 15.51 329 SER A C 1
ATOM 2201 O O . SER A 1 349 ? 22.362 16.916 60.700 1.00 14.98 329 SER A O 1
ATOM 2204 N N . ILE A 1 350 ? 20.395 16.814 59.594 1.00 13.95 330 ILE A N 1
ATOM 2205 C CA . ILE A 1 350 ? 20.309 18.237 59.366 1.00 14.14 330 ILE A CA 1
ATOM 2206 C C . ILE A 1 350 ? 18.967 18.726 59.874 1.00 14.03 330 ILE A C 1
ATOM 2207 O O . ILE A 1 350 ? 17.910 18.263 59.422 1.00 14.08 330 ILE A O 1
ATOM 2212 N N . GLY A 1 351 ? 19.001 19.715 60.762 1.00 13.75 331 GLY A N 1
ATOM 2213 C CA . GLY A 1 351 ? 17.790 20.366 61.210 1.00 14.56 331 GLY A CA 1
ATOM 2214 C C . GLY A 1 351 ? 17.274 21.314 60.153 1.00 14.18 331 GLY A C 1
ATOM 2215 O O . GLY A 1 351 ? 17.923 22.302 59.830 1.00 12.21 331 GLY A O 1
ATOM 2216 N N . LEU A 1 352 ? 16.119 20.991 59.589 1.00 13.72 332 LEU A N 1
ATOM 2217 C CA . LEU A 1 352 ? 15.494 21.847 58.595 1.00 12.91 332 LEU A CA 1
ATOM 2218 C C . LEU A 1 352 ? 14.537 22.824 59.271 1.00 12.79 332 LEU A C 1
ATOM 2219 O O . LEU A 1 352 ? 13.649 22.417 60.041 1.00 13.55 332 LEU A O 1
ATOM 2224 N N . ALA A 1 353 ? 14.839 24.107 59.168 1.00 12.85 333 ALA A N 1
ATOM 2225 C CA . ALA A 1 353 ? 13.976 25.100 59.768 1.00 13.69 333 ALA A CA 1
ATOM 2226 C C . ALA A 1 353 ? 12.611 25.038 59.093 1.00 12.47 333 ALA A C 1
ATOM 2227 O O . ALA A 1 353 ? 12.500 24.784 57.869 1.00 14.45 333 ALA A O 1
ATOM 2229 N N . ASP A 1 354 ? 11.549 25.212 59.888 1.00 12.84 334 ASP A N 1
ATOM 2230 C CA . ASP A 1 354 ? 10.208 25.252 59.358 1.00 14.17 334 ASP A CA 1
ATOM 2231 C C . ASP A 1 354 ? 9.399 26.253 60.181 1.00 15.48 334 ASP A C 1
ATOM 2232 O O . ASP A 1 354 ? 9.531 26.287 61.396 1.00 14.17 334 ASP A O 1
ATOM 2237 N N . THR A 1 355 ? 8.585 27.063 59.529 1.00 12.49 335 THR A N 1
ATOM 2238 C CA . THR A 1 355 ? 7.800 28.059 60.246 1.00 15.60 335 THR A CA 1
ATOM 2239 C C . THR A 1 355 ? 6.768 27.475 61.207 1.00 16.27 335 THR A C 1
ATOM 2240 O O . THR A 1 355 ? 6.363 28.154 62.154 1.00 12.71 335 THR A O 1
ATOM 2244 N N . ASN A 1 356 ? 6.316 26.261 60.941 1.00 14.62 336 ASN A N 1
ATOM 2245 C CA . ASN A 1 356 ? 5.234 25.639 61.707 1.00 17.14 336 ASN A CA 1
ATOM 2246 C C . ASN A 1 356 ? 3.955 26.508 61.685 1.00 16.68 336 ASN A C 1
ATOM 2247 O O . ASN A 1 356 ? 3.252 26.602 62.651 1.00 19.08 336 ASN A O 1
ATOM 2252 N N . ARG A 1 357 ? 3.713 27.163 60.564 1.00 16.12 337 ARG A N 1
ATOM 2253 C CA . ARG A 1 357 ? 2.486 27.900 60.358 1.00 16.42 337 ARG A CA 1
ATOM 2254 C C . ARG A 1 357 ? 1.786 27.261 59.165 1.00 20.81 337 ARG A C 1
ATOM 2255 O O . ARG A 1 357 ? 2.286 27.306 58.067 1.00 22.87 337 ARG A O 1
ATOM 2263 N N . THR A 1 358 ? 0.621 26.695 59.452 1.00 24.01 338 THR A N 1
ATOM 2264 C CA . THR A 1 358 ? -0.057 25.691 58.659 1.00 33.96 338 THR A CA 1
ATOM 2265 C C . THR A 1 358 ? -1.509 26.046 58.262 1.00 40.41 338 THR A C 1
ATOM 2266 O O . THR A 1 358 ? -2.218 25.207 57.719 1.00 41.47 338 THR A O 1
ATOM 2270 N N . ASN A 1 359 ? -1.955 27.247 58.593 1.00 25.42 339 ASN A N 1
ATOM 2271 C CA . ASN A 1 359 ? -3.289 27.709 58.270 1.00 23.89 339 ASN A CA 1
ATOM 2272 C C . ASN A 1 359 ? -3.367 29.226 58.375 1.00 23.44 339 ASN A C 1
ATOM 2273 O O . ASN A 1 359 ? -2.433 29.863 58.793 1.00 19.62 339 ASN A O 1
ATOM 2278 N N . VAL A 1 360 ? -4.491 29.786 57.972 1.00 20.00 340 VAL A N 1
ATOM 2279 C CA . VAL A 1 360 ? -4.604 31.212 57.823 1.00 20.85 340 VAL A CA 1
ATOM 2280 C C . VAL A 1 360 ? -4.267 31.914 59.130 1.00 18.47 340 VAL A C 1
ATOM 2281 O O . VAL A 1 360 ? -3.538 32.869 59.132 1.00 19.51 340 VAL A O 1
ATOM 2285 N N . ASP A 1 361 ? -4.816 31.433 60.228 1.00 17.86 341 ASP A N 1
ATOM 2286 C CA . ASP A 1 361 ? -4.581 32.082 61.499 1.00 19.31 341 ASP A CA 1
ATOM 2287 C C . ASP A 1 361 ? -3.124 31.980 61.957 1.00 16.89 341 ASP A C 1
ATOM 2288 O O . ASP A 1 361 ? -2.564 32.938 62.410 1.00 16.28 341 ASP A O 1
ATOM 2293 N N . GLU A 1 362 ? -2.527 30.807 61.806 1.00 15.64 342 GLU A N 1
ATOM 2294 C CA . GLU A 1 362 ? -1.127 30.620 62.160 1.00 18.36 342 GLU A CA 1
ATOM 2295 C C . GLU A 1 362 ? -0.207 31.519 61.359 1.00 16.98 342 GLU A C 1
ATOM 2296 O O . GLU A 1 362 ? 0.770 31.996 61.857 1.00 16.03 342 GLU A O 1
ATOM 2302 N N . LEU A 1 363 ? -0.527 31.739 60.085 1.00 16.01 343 LEU A N 1
ATOM 2303 C CA . LEU A 1 363 ? 0.277 32.611 59.262 1.00 15.83 343 LEU A CA 1
ATOM 2304 C C . LEU A 1 363 ? 0.199 34.068 59.695 1.00 14.22 343 LEU A C 1
ATOM 2305 O O . LEU A 1 363 ? 1.177 34.787 59.552 1.00 15.52 343 LEU A O 1
ATOM 2310 N N . ALA A 1 364 ? -0.979 34.500 60.170 1.00 14.22 344 ALA A N 1
ATOM 2311 C CA . ALA A 1 364 ? -1.238 35.914 60.516 1.00 16.63 344 ALA A CA 1
ATOM 2312 C C . ALA A 1 364 ? -0.816 36.273 61.943 1.00 16.29 344 ALA A C 1
ATOM 2313 O O . ALA A 1 364 ? -0.601 37.431 62.262 1.00 16.87 344 ALA A O 1
ATOM 2315 N N . GLY A 1 365 ? -0.611 35.267 62.761 1.00 14.92 345 GLY A N 1
ATOM 2316 C CA . GLY A 1 365 ? -0.358 35.477 64.184 1.00 15.96 345 GLY A CA 1
ATOM 2317 C C . GLY A 1 365 ? 1.057 36.017 64.446 1.00 15.21 345 GLY A C 1
ATOM 2318 O O . GLY A 1 365 ? 1.974 35.857 63.635 1.00 15.17 345 GLY A O 1
ATOM 2319 N N . MET A 1 366 ? 1.229 36.610 65.612 1.00 14.29 346 MET A N 1
ATOM 2320 C CA . MET A 1 366 ? 2.524 37.002 66.104 1.00 13.61 346 MET A CA 1
ATOM 2321 C C . MET A 1 366 ? 2.975 36.023 67.179 1.00 13.06 346 MET A C 1
ATOM 2322 O O . MET A 1 366 ? 2.161 35.480 67.924 1.00 14.04 346 MET A O 1
ATOM 2327 N N . GLY A 1 367 ? 4.284 35.821 67.259 1.00 12.21 347 GLY A N 1
ATOM 2328 C CA . GLY A 1 367 ? 4.907 35.107 68.340 1.00 13.04 347 GLY A CA 1
ATOM 2329 C C . GLY A 1 367 ? 5.946 34.118 67.816 1.00 15.21 347 GLY A C 1
ATOM 2330 O O . GLY A 1 367 ? 6.426 34.242 66.672 1.00 15.82 347 GLY A O 1
ATOM 2331 N N . PHE A 1 368 ? 6.359 33.211 68.687 1.00 14.13 348 PHE A N 1
ATOM 2332 C CA . PHE A 1 368 ? 7.465 32.305 68.427 1.00 13.20 348 PHE A CA 1
ATOM 2333 C C . PHE A 1 368 ? 6.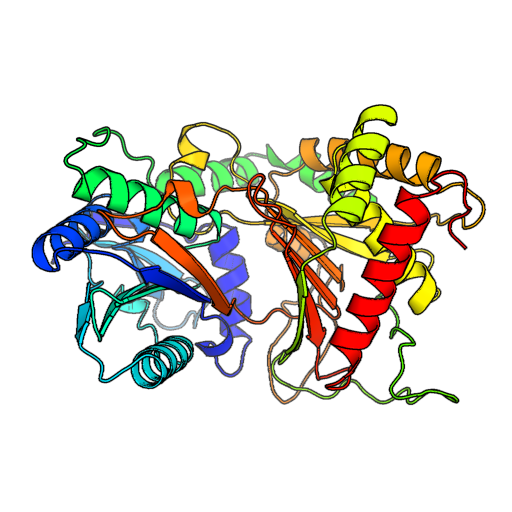932 30.933 68.031 1.00 16.48 348 PHE A C 1
ATOM 2334 O O . PHE A 1 368 ? 6.546 30.147 68.890 1.00 15.84 348 PHE A O 1
ATOM 2342 N N . PHE A 1 369 ? 6.786 30.720 66.722 1.00 12.69 349 PHE A N 1
ATOM 2343 C CA . PHE A 1 369 ? 6.190 29.477 66.178 1.00 14.50 349 PHE A CA 1
ATOM 2344 C C . PHE A 1 369 ? 7.232 28.576 65.562 1.00 16.15 349 PHE A C 1
ATOM 2345 O O . PHE A 1 369 ? 6.993 27.391 65.418 1.00 14.17 349 PHE A O 1
ATOM 2353 N N . ALA A 1 370 ? 8.363 29.153 65.160 1.00 13.68 350 ALA A N 1
ATOM 2354 C CA . ALA A 1 370 ? 9.377 28.450 64.349 1.00 14.12 350 ALA A CA 1
ATOM 2355 C C . ALA A 1 370 ? 9.926 27.168 64.996 1.00 15.00 350 ALA A C 1
ATOM 2356 O O . ALA A 1 370 ? 9.991 27.023 66.220 1.00 14.19 350 ALA A O 1
ATOM 2358 N N . ASN A 1 371 ? 10.312 26.234 64.148 1.00 11.92 351 ASN A N 1
ATOM 2359 C CA . ASN A 1 371 ? 10.644 24.905 64.594 1.00 13.39 351 ASN A CA 1
ATOM 2360 C C . ASN A 1 371 ? 11.841 24.378 63.773 1.00 13.35 351 ASN A C 1
ATOM 2361 O O . ASN A 1 371 ? 12.287 25.044 62.788 1.00 13.22 351 ASN A O 1
ATOM 2366 N N . LEU A 1 372 ? 12.336 23.219 64.160 1.00 12.26 352 LEU A N 1
ATOM 2367 C CA . LEU A 1 372 ? 13.369 22.525 63.418 1.00 12.01 352 LEU A CA 1
ATOM 2368 C C . LEU A 1 372 ? 12.947 21.066 63.258 1.00 12.75 352 LEU A C 1
ATOM 2369 O O . LEU A 1 372 ? 12.369 20.501 64.160 1.00 15.48 352 LEU A O 1
ATOM 2374 N N . LEU A 1 373 ? 13.103 20.547 62.037 1.00 12.53 353 LEU A N 1
ATOM 2375 C CA . LEU A 1 373 ? 12.766 19.149 61.717 1.00 12.69 353 LEU A CA 1
ATOM 2376 C C . LEU A 1 373 ? 14.057 18.376 61.488 1.00 13.67 353 LEU A C 1
ATOM 2377 O O . LEU A 1 373 ? 14.846 18.734 60.625 1.00 13.66 353 LEU A O 1
ATOM 2382 N N . PRO A 1 374 ? 14.280 17.299 62.267 1.00 14.43 354 PRO A N 1
ATOM 2383 C CA . PRO A 1 374 ? 15.609 16.713 62.252 1.00 15.01 354 PRO A CA 1
ATOM 2384 C C . PRO A 1 374 ? 15.737 15.625 61.206 1.00 17.05 354 PRO A C 1
ATOM 2385 O O . PRO A 1 374 ? 15.472 14.455 61.488 1.00 15.28 354 PRO A O 1
ATOM 2389 N N . LEU A 1 375 ? 16.099 16.003 59.991 1.00 14.33 355 LEU A N 1
ATOM 2390 C CA . LEU A 1 375 ? 16.176 15.037 58.907 1.00 15.80 355 LEU A CA 1
ATOM 2391 C C . LEU A 1 375 ? 17.450 14.186 59.075 1.00 17.51 355 LEU A C 1
ATOM 2392 O O . LEU A 1 375 ? 18.541 14.701 59.036 1.00 19.09 355 LEU A O 1
ATOM 2397 N N . ARG A 1 376 ? 17.309 12.863 59.005 1.00 16.79 356 ARG A N 1
ATOM 2398 C CA . ARG A 1 376 ? 18.471 12.013 59.075 1.00 14.96 356 ARG A CA 1
ATOM 2399 C C . ARG A 1 376 ? 18.840 11.585 57.654 1.00 18.46 356 ARG A C 1
ATOM 2400 O O . ARG A 1 376 ? 17.983 11.022 56.905 1.00 18.63 356 ARG A O 1
ATOM 2408 N N . PHE A 1 377 ? 20.082 11.829 57.264 1.00 18.42 357 PHE A N 1
ATOM 2409 C CA . PHE A 1 377 ? 20.562 11.397 55.957 1.00 19.22 357 PHE A CA 1
ATOM 2410 C C . PHE A 1 377 ? 21.515 10.214 56.178 1.00 19.62 357 PHE A C 1
ATOM 2411 O O . PHE A 1 377 ? 22.664 10.407 56.578 1.00 16.38 357 PHE A O 1
ATOM 2419 N N . ARG A 1 378 ? 21.018 8.991 56.057 1.00 20.31 358 ARG A N 1
ATOM 2420 C CA . ARG A 1 378 ? 21.776 7.886 56.657 1.00 28.23 358 ARG A CA 1
ATOM 2421 C C . ARG A 1 378 ? 22.574 6.963 55.735 1.00 45.91 358 ARG A C 1
ATOM 2422 O O . ARG A 1 378 ? 23.674 6.557 56.097 1.00 54.39 358 ARG A O 1
ATOM 2430 N N . ASN A 1 379 ? 21.953 6.419 54.706 1.00 49.58 359 ASN A N 1
ATOM 2431 C CA . ASN A 1 379 ? 22.560 5.237 54.041 1.00 45.65 359 ASN A CA 1
ATOM 2432 C C . ASN A 1 379 ? 23.363 5.699 52.817 1.00 39.35 359 ASN A C 1
ATOM 2433 O O . ASN A 1 379 ? 23.071 5.308 51.718 1.00 40.84 359 ASN A O 1
ATOM 2438 N N . PHE A 1 380 ? 24.303 6.620 53.027 1.00 41.42 360 PHE A N 1
ATOM 2439 C CA . PHE A 1 380 ? 24.842 7.478 51.947 1.00 39.44 360 PHE A CA 1
ATOM 2440 C C . PHE A 1 380 ? 25.623 6.769 50.817 1.00 53.65 360 PHE A C 1
ATOM 2441 O O . PHE A 1 380 ? 26.645 6.123 51.062 1.00 57.81 360 PHE A O 1
ATOM 2449 N N . VAL A 1 381 ? 25.291 7.136 49.581 1.00 47.11 361 VAL A N 1
ATOM 2450 C CA . VAL A 1 381 ? 25.812 6.462 48.394 1.00 53.75 361 VAL A CA 1
ATOM 2451 C C . VAL A 1 381 ? 26.399 7.485 47.418 1.00 48.06 361 VAL A C 1
ATOM 2452 O O . VAL A 1 381 ? 25.655 8.160 46.709 1.00 47.94 361 VAL A O 1
ATOM 2456 N N . PRO A 1 382 ? 27.743 7.555 47.330 1.00 46.76 362 PRO A N 1
ATOM 2457 C CA . PRO A 1 382 ? 28.406 8.649 46.619 1.00 46.23 362 PRO A CA 1
ATOM 2458 C C . PRO A 1 382 ? 28.309 8.588 45.096 1.00 47.74 362 PRO A C 1
ATOM 2459 O O . PRO A 1 382 ? 28.601 9.601 44.428 1.00 39.14 362 PRO A O 1
ATOM 2463 N N . HIS A 1 383 ? 27.941 7.422 44.539 1.00 37.38 363 HIS A N 1
ATOM 2464 C CA . HIS A 1 383 ? 27.964 7.245 43.079 1.00 37.45 363 HIS A CA 1
ATOM 2465 C C . HIS A 1 383 ? 26.635 7.574 42.387 1.00 36.00 363 HIS A C 1
ATOM 2466 O O . HIS A 1 383 ? 26.567 7.598 41.141 1.00 34.53 363 HIS A O 1
ATOM 2473 N N . ILE A 1 384 ? 25.588 7.880 43.155 1.00 31.97 364 ILE A N 1
ATOM 2474 C CA . ILE A 1 384 ? 24.350 8.346 42.530 1.00 26.99 364 ILE A CA 1
ATOM 2475 C C . ILE A 1 384 ? 24.557 9.770 42.013 1.00 24.28 364 ILE A C 1
ATOM 2476 O O . ILE A 1 384 ? 25.573 10.403 42.338 1.00 24.87 364 ILE A O 1
ATOM 2481 N N . THR A 1 385 ? 23.738 10.173 41.044 1.00 23.98 365 THR A N 1
ATOM 2482 C CA . THR A 1 385 ? 23.876 11.472 40.431 1.00 23.27 365 THR A CA 1
ATOM 2483 C C . THR A 1 385 ? 23.203 12.513 41.342 1.00 22.25 365 THR A C 1
ATOM 2484 O O . THR A 1 385 ? 22.357 12.182 42.151 1.00 21.68 365 THR A O 1
ATOM 2488 N N . PHE A 1 386 ? 23.539 13.776 41.133 1.00 20.30 366 PHE A N 1
ATOM 2489 C CA . PHE A 1 386 ? 22.916 14.831 41.909 1.00 18.72 366 PHE A CA 1
ATOM 2490 C C . PHE A 1 386 ? 21.436 14.859 41.615 1.00 19.60 366 PHE A C 1
ATOM 2491 O O . PHE A 1 386 ? 20.649 14.973 42.514 1.00 20.13 366 PHE A O 1
ATOM 2499 N N . GLY A 1 387 ? 21.056 14.668 40.352 1.00 21.29 367 GLY A N 1
ATOM 2500 C CA . GLY A 1 387 ? 19.652 14.654 39.996 1.00 20.27 367 GLY A CA 1
ATOM 2501 C C . GLY A 1 387 ? 18.869 13.629 40.785 1.00 21.66 367 GLY A C 1
ATOM 2502 O O . GLY A 1 387 ? 17.734 13.887 41.198 1.00 22.28 367 GLY A O 1
ATOM 2503 N N . GLU A 1 388 ? 19.419 12.426 40.896 1.00 20.90 368 GLU A N 1
ATOM 2504 C CA . GLU A 1 388 ? 18.808 11.362 41.692 1.00 23.33 368 GLU A CA 1
ATOM 2505 C C . GLU A 1 388 ? 18.702 11.749 43.171 1.00 20.79 368 GLU A C 1
ATOM 2506 O O . GLU A 1 388 ? 17.695 11.499 43.817 1.00 22.00 368 GLU A O 1
ATOM 2512 N N . HIS A 1 389 ? 19.740 12.392 43.671 1.00 22.41 369 HIS A N 1
ATOM 2513 C CA . HIS A 1 389 ? 19.786 12.799 45.073 1.00 19.68 369 HIS A CA 1
ATOM 2514 C C . HIS A 1 389 ? 18.790 13.915 45.327 1.00 19.07 369 HIS A C 1
ATOM 2515 O O . HIS A 1 389 ? 18.213 14.009 46.414 1.00 19.43 369 HIS A O 1
ATOM 2522 N N . LEU A 1 390 ? 18.612 14.776 44.333 1.00 20.75 370 LEU A N 1
ATOM 2523 C CA . LEU A 1 390 ? 17.636 15.852 44.422 1.00 20.40 370 LEU A CA 1
ATOM 2524 C C . LEU A 1 390 ? 16.236 15.295 44.553 1.00 20.76 370 LEU A C 1
ATOM 2525 O O . LEU A 1 390 ? 15.429 15.723 45.405 1.00 21.37 370 LEU A O 1
ATOM 2530 N N . VAL A 1 391 ? 15.912 14.309 43.728 1.00 20.48 371 VAL A N 1
ATOM 2531 C CA . VAL A 1 391 ? 14.589 13.742 43.790 1.00 20.25 371 VAL A CA 1
ATOM 2532 C C . VAL A 1 391 ? 14.397 13.037 45.123 1.00 20.66 371 VAL A C 1
ATOM 2533 O O . VAL A 1 391 ? 13.339 13.145 45.752 1.00 21.74 371 VAL A O 1
ATOM 2537 N N . ALA A 1 392 ? 15.415 12.318 45.576 1.00 22.08 372 ALA A N 1
ATOM 2538 C CA . ALA A 1 392 ? 15.291 11.592 46.856 1.00 24.57 372 ALA A CA 1
ATOM 2539 C C . ALA A 1 392 ? 15.167 12.576 48.017 1.00 25.12 372 ALA A C 1
ATOM 2540 O O . ALA A 1 392 ? 14.420 12.352 48.966 1.00 21.10 372 ALA A O 1
ATOM 2542 N N . THR A 1 393 ? 15.851 13.695 47.901 1.00 20.84 373 THR A N 1
ATOM 2543 C CA . THR A 1 393 ? 15.796 14.721 48.943 1.00 21.61 373 THR A CA 1
ATOM 2544 C C . THR A 1 393 ? 14.429 15.408 48.934 1.00 22.99 373 THR A C 1
ATOM 2545 O O . THR A 1 393 ? 13.827 15.622 49.992 1.00 19.86 373 THR A O 1
ATOM 2549 N N . LYS A 1 394 ? 13.894 15.674 47.749 1.00 20.19 374 LYS A N 1
ATOM 2550 C CA . LYS A 1 394 ? 12.524 16.107 47.621 1.00 20.89 374 LYS A CA 1
ATOM 2551 C C . LYS A 1 394 ? 11.532 15.166 48.354 1.00 23.02 374 LYS A C 1
ATOM 2552 O O . LYS A 1 394 ? 10.650 15.629 49.067 1.00 19.18 374 LYS A O 1
ATOM 2558 N N . ASP A 1 395 ? 11.645 13.864 48.141 1.00 20.12 375 ASP A N 1
ATOM 2559 C CA . ASP A 1 395 ? 10.731 12.909 48.799 1.00 22.10 375 ASP A CA 1
ATOM 2560 C C . ASP A 1 395 ? 10.914 12.906 50.331 1.00 23.64 375 ASP A C 1
ATOM 2561 O O . ASP A 1 395 ? 9.945 12.846 51.091 1.00 20.64 375 ASP A O 1
ATOM 2566 N N . LYS A 1 396 ? 12.153 13.081 50.768 1.00 19.61 376 LYS A N 1
ATOM 2567 C CA . LYS A 1 396 ? 12.492 13.085 52.210 1.00 22.22 376 LYS A CA 1
ATOM 2568 C C . LYS A 1 396 ? 11.848 14.296 52.888 1.00 19.79 376 LYS A C 1
ATOM 2569 O O . LYS A 1 396 ? 11.303 14.205 53.996 1.00 21.39 376 LYS A O 1
ATOM 2575 N N . VAL A 1 397 ? 11.904 15.435 52.219 1.00 19.48 377 VAL A N 1
ATOM 2576 C CA . VAL A 1 397 ? 11.305 16.657 52.739 1.00 19.44 377 VAL A CA 1
ATOM 2577 C C . VAL A 1 397 ? 9.780 16.597 52.744 1.00 20.22 377 VAL A C 1
ATOM 2578 O O . VAL A 1 397 ? 9.130 16.888 53.758 1.00 21.42 377 VAL A O 1
ATOM 2582 N N . ARG A 1 398 ? 9.214 16.066 51.676 1.00 21.08 378 ARG A N 1
ATOM 2583 C CA . ARG A 1 398 ? 7.753 15.929 51.612 1.00 23.08 378 ARG A CA 1
ATOM 2584 C C . ARG A 1 398 ? 7.262 14.999 52.723 1.00 19.59 378 ARG A C 1
ATOM 2585 O O . ARG A 1 398 ? 6.268 15.285 53.389 1.00 20.77 378 ARG A O 1
ATOM 2593 N N . GLU A 1 399 ? 7.999 13.941 52.989 1.00 19.22 379 GLU A N 1
ATOM 2594 C CA . GLU A 1 399 ? 7.606 13.031 54.061 1.00 23.42 379 GLU A CA 1
ATOM 2595 C C . GLU A 1 399 ? 7.741 13.716 55.430 1.00 19.08 379 GLU A C 1
ATOM 2596 O O . GLU A 1 399 ? 6.865 13.616 56.269 1.00 21.17 379 GLU A O 1
ATOM 2602 N N . ALA A 1 400 ? 8.843 14.416 55.641 1.00 21.27 380 ALA A N 1
ATOM 2603 C CA . ALA A 1 400 ? 9.033 15.175 56.869 1.00 21.42 380 ALA A CA 1
ATOM 2604 C C . ALA A 1 400 ? 7.865 16.142 57.093 1.00 20.99 380 ALA A C 1
ATOM 2605 O O . ALA A 1 400 ? 7.436 16.321 58.210 1.00 19.42 380 ALA A O 1
ATOM 2607 N N . MET A 1 401 ? 7.386 16.776 56.024 1.00 18.92 381 MET A N 1
ATOM 2608 C CA . MET A 1 401 ? 6.377 17.824 56.135 1.00 22.57 381 MET A CA 1
ATOM 2609 C C . MET A 1 401 ? 5.002 17.258 56.489 1.00 22.30 381 MET A C 1
ATOM 2610 O O . MET A 1 401 ? 4.170 17.961 57.083 1.00 23.32 381 MET A O 1
ATOM 2615 N N . GLN A 1 402 ? 4.835 15.955 56.343 1.00 22.97 382 GLN A N 1
ATOM 2616 C CA . GLN A 1 402 ? 3.655 15.303 56.874 1.00 25.48 382 GLN A CA 1
ATOM 2617 C C . GLN A 1 402 ? 3.673 15.162 58.396 1.00 26.59 382 GLN A C 1
ATOM 2618 O O . GLN A 1 402 ? 2.702 14.704 58.984 1.00 25.06 382 GLN A O 1
ATOM 2624 N N . HIS A 1 403 ? 4.835 15.377 59.007 1.00 21.21 383 HIS A N 1
ATOM 2625 C CA . HIS A 1 403 ? 4.986 15.139 60.428 1.00 19.61 383 HIS A CA 1
ATOM 2626 C C . HIS A 1 403 ? 5.652 16.355 61.028 1.00 21.78 383 HIS A C 1
ATOM 2627 O O . HIS A 1 403 ? 6.435 16.231 61.944 1.00 21.22 383 HIS A O 1
ATOM 2634 N N . ALA A 1 404 ? 5.326 17.523 60.514 1.00 18.87 384 ALA A N 1
ATOM 2635 C CA . ALA A 1 404 ? 6.070 18.737 60.883 1.00 20.43 384 ALA A CA 1
ATOM 2636 C C . ALA A 1 404 ? 5.634 19.402 62.206 1.00 20.87 384 ALA A C 1
ATOM 2637 O O . ALA A 1 404 ? 6.264 20.349 62.625 1.00 22.60 384 ALA A O 1
ATOM 2639 N N . ARG A 1 405 ? 4.508 18.976 62.779 1.00 23.30 385 ARG A N 1
ATOM 2640 C CA . ARG A 1 405 ? 3.889 19.704 63.893 1.00 27.74 385 ARG A CA 1
ATOM 2641 C C . ARG A 1 405 ? 4.555 19.469 65.253 1.00 25.13 385 ARG A C 1
ATOM 2642 O O . ARG A 1 405 ? 4.239 20.140 66.226 1.00 30.38 385 ARG A O 1
ATOM 2650 N N . VAL A 1 406 ? 5.507 18.562 65.328 1.00 19.37 386 VAL A N 1
ATOM 2651 C CA . VAL A 1 406 ? 6.143 18.284 66.579 1.00 19.78 386 VAL A CA 1
ATOM 2652 C C . VAL A 1 406 ? 7.253 19.299 66.903 1.00 19.42 386 VAL A C 1
ATOM 2653 O O . VAL A 1 406 ? 8.259 19.352 66.196 1.00 17.80 386 VAL A O 1
ATOM 2657 N N . PRO A 1 407 ? 7.087 20.075 67.994 1.00 19.18 387 PRO A N 1
ATOM 2658 C CA . PRO A 1 407 ? 8.182 20.977 68.396 1.00 17.25 387 PRO A CA 1
ATOM 2659 C C . PRO A 1 407 ? 9.448 20.165 68.777 1.00 17.64 387 PRO A C 1
ATOM 2660 O O . PRO A 1 407 ? 9.339 19.136 69.443 1.00 16.59 387 PRO A O 1
ATOM 2664 N N . TYR A 1 408 ? 10.597 20.511 68.215 1.00 16.51 388 TYR A N 1
ATOM 2665 C CA . TYR A 1 408 ? 11.764 19.598 68.293 1.00 14.75 388 TYR A CA 1
ATOM 2666 C C . TYR A 1 408 ? 12.178 19.346 69.761 1.00 14.15 388 TYR A C 1
ATOM 2667 O O . TYR A 1 408 ? 12.657 18.267 70.094 1.00 15.81 388 TYR A O 1
ATOM 2676 N N . GLY A 1 409 ? 11.966 20.330 70.643 1.00 14.67 389 GLY A N 1
ATOM 2677 C CA . GLY A 1 409 ? 12.308 20.153 72.058 1.00 14.83 389 GLY A CA 1
ATOM 2678 C C . GLY A 1 409 ? 11.529 19.017 72.706 1.00 17.85 389 GLY A C 1
ATOM 2679 O O . GLY A 1 409 ? 12.051 18.303 73.582 1.00 16.15 389 GLY A O 1
ATOM 2680 N N . VAL A 1 410 ? 10.285 18.797 72.276 1.00 17.72 390 VAL A N 1
ATOM 2681 C CA . VAL A 1 410 ? 9.583 17.634 72.835 1.00 19.40 390 VAL A CA 1
ATOM 2682 C C . VAL A 1 410 ? 10.114 16.313 72.322 1.00 17.95 390 VAL A C 1
ATOM 2683 O O . VAL A 1 410 ? 10.295 15.378 73.117 1.00 19.47 390 VAL A O 1
ATOM 2687 N N . LEU A 1 411 ? 10.592 16.289 71.083 1.00 17.34 391 LEU A N 1
ATOM 2688 C CA . LEU A 1 411 ? 11.329 15.097 70.579 1.00 17.38 391 LEU A CA 1
ATOM 2689 C C . LEU A 1 411 ? 12.604 14.864 71.356 1.00 17.57 391 LEU A C 1
ATOM 2690 O O . LEU A 1 411 ? 12.916 13.737 71.779 1.00 19.63 391 LEU A O 1
ATOM 2695 N N . LEU A 1 412 ? 13.409 15.896 71.481 1.00 15.76 392 LEU A N 1
ATOM 2696 C CA . LEU A 1 412 ? 14.645 15.766 72.205 1.00 17.66 392 LEU A CA 1
ATOM 2697 C C . LEU A 1 412 ? 14.434 15.166 73.609 1.00 22.07 392 LEU A C 1
ATOM 2698 O O . LEU A 1 412 ? 15.198 14.291 74.045 1.00 23.76 392 LEU A O 1
ATOM 2703 N N . GLU A 1 413 ? 13.423 15.661 74.312 1.00 21.25 393 GLU A N 1
ATOM 2704 C CA . GLU A 1 413 ? 13.130 15.186 75.663 1.00 21.64 393 GLU A CA 1
ATOM 2705 C C . GLU A 1 413 ? 12.724 13.735 75.637 1.00 23.75 393 GLU A C 1
ATOM 2706 O O . GLU A 1 413 ? 13.234 12.919 76.419 1.00 27.55 393 GLU A O 1
ATOM 2712 N N . ARG A 1 414 ? 11.863 13.389 74.700 1.00 21.90 394 ARG A N 1
ATOM 2713 C CA . ARG A 1 414 ? 11.451 12.008 74.540 1.00 27.40 394 ARG A CA 1
ATOM 2714 C C . ARG A 1 414 ? 12.584 11.067 74.264 1.00 27.51 394 ARG A C 1
ATOM 2715 O O . ARG A 1 414 ? 12.570 9.940 74.754 1.00 25.78 394 ARG A O 1
ATOM 2723 N N . LEU A 1 415 ? 13.583 11.530 73.515 1.00 22.96 395 LEU A N 1
ATOM 2724 C CA . LEU A 1 415 ? 14.716 10.717 73.152 1.00 22.01 395 LEU A CA 1
ATOM 2725 C C . LEU A 1 415 ? 15.782 10.669 74.263 1.00 23.67 395 LEU A C 1
ATOM 2726 O O . LEU A 1 415 ? 16.798 10.023 74.113 1.00 29.27 395 LEU A O 1
ATOM 2731 N N . GLY A 1 416 ? 15.594 11.444 75.322 1.00 26.25 396 GLY A N 1
ATOM 2732 C CA . GLY A 1 416 ? 16.454 11.366 76.470 1.00 25.74 396 GLY A CA 1
ATOM 2733 C C . GLY A 1 416 ? 17.621 12.315 76.486 1.00 25.35 396 GLY A C 1
ATOM 2734 O O . GLY A 1 416 ? 18.528 12.150 77.281 1.00 24.00 396 GLY A O 1
ATOM 2735 N N . PHE A 1 417 ? 17.597 13.356 75.654 1.00 20.81 397 PHE A N 1
ATOM 2736 C CA . PHE A 1 417 ? 18.733 14.241 75.582 1.00 21.65 397 PHE A CA 1
ATOM 2737 C C . PHE A 1 417 ? 18.735 15.247 76.710 1.00 24.62 397 PHE A C 1
ATOM 2738 O O . PHE A 1 417 ? 17.663 15.672 77.176 1.00 25.68 397 PHE A O 1
ATOM 2746 N N . GLU A 1 418 ? 19.938 15.693 77.082 1.00 22.77 398 GLU A N 1
ATOM 2747 C CA . GLU A 1 418 ? 20.113 16.819 77.982 1.00 29.77 398 GLU A CA 1
ATOM 2748 C C . GLU A 1 418 ? 19.959 18.157 77.223 1.00 24.32 398 GLU A C 1
ATOM 2749 O O . GLU A 1 418 ? 20.211 18.243 76.016 1.00 23.16 398 GLU A O 1
ATOM 2755 N N . VAL A 1 419 ? 19.512 19.176 77.930 1.00 27.70 399 VAL A N 1
ATOM 2756 C CA . VAL A 1 419 ? 19.506 20.542 77.391 1.00 24.43 399 VAL A CA 1
ATOM 2757 C C . VAL A 1 419 ? 20.941 21.075 77.271 1.00 26.41 399 VAL A C 1
ATOM 2758 O O . VAL A 1 419 ? 21.687 21.118 78.255 1.00 25.55 399 VAL A O 1
ATOM 2762 N N . PRO A 1 420 ? 21.341 21.510 76.079 1.00 24.49 400 PRO A N 1
ATOM 2763 C CA . PRO A 1 420 ? 22.723 21.967 75.965 1.00 22.37 400 PRO A CA 1
ATOM 2764 C C . PRO A 1 420 ? 22.931 23.339 76.602 1.00 23.80 400 PRO A C 1
ATOM 2765 O O . PRO A 1 420 ? 22.003 24.181 76.610 1.00 22.13 400 PRO A O 1
ATOM 2769 N N . GLY A 1 421 ? 24.148 23.583 77.088 1.00 20.81 401 GLY A N 1
ATOM 2770 C CA . GLY A 1 421 ? 24.447 24.813 77.829 1.00 22.37 401 GLY A CA 1
ATOM 2771 C C . GLY A 1 421 ? 25.419 25.691 77.111 1.00 25.82 401 GLY A C 1
ATOM 2772 O O . GLY A 1 421 ? 26.466 25.209 76.620 1.00 29.02 401 GLY A O 1
ATOM 2773 N N . ALA A 1 422 ? 25.041 26.963 76.934 1.00 23.11 402 ALA A N 1
ATOM 2774 C CA . ALA A 1 422 ? 25.935 27.925 76.330 1.00 24.72 402 ALA A CA 1
ATOM 2775 C C . ALA A 1 422 ? 26.770 28.579 77.425 1.00 26.20 402 ALA A C 1
ATOM 2776 O O . ALA A 1 422 ? 26.338 29.543 78.056 1.00 23.34 402 ALA A O 1
ATOM 2778 N N . THR A 1 423 ? 27.928 28.008 77.705 1.00 25.50 403 THR A N 1
ATOM 2779 C CA . THR A 1 423 ? 28.733 28.468 78.846 1.00 27.21 403 THR A CA 1
ATOM 2780 C C . THR A 1 423 ? 30.229 28.636 78.468 1.00 31.71 403 THR A C 1
ATOM 2781 O O . THR A 1 423 ? 30.667 28.325 77.327 1.00 31.80 403 THR A O 1
ATOM 2785 N N . ALA A 1 424 ? 31.021 29.044 79.450 1.00 30.99 404 ALA A N 1
ATOM 2786 C CA . ALA A 1 424 ? 32.469 29.069 79.295 1.00 35.63 404 ALA A CA 1
ATOM 2787 C C . ALA A 1 424 ? 33.162 27.772 79.773 1.00 39.10 404 ALA A C 1
ATOM 2788 O O . ALA A 1 424 ? 34.397 27.692 79.726 1.00 40.84 404 ALA A O 1
ATOM 2790 N N . GLU A 1 425 ? 32.397 26.789 80.262 1.00 37.98 405 GLU A N 1
ATOM 2791 C CA . GLU A 1 425 ? 32.990 25.527 80.768 1.00 41.99 405 GLU A CA 1
ATOM 2792 C C . GLU A 1 425 ? 32.662 24.258 79.955 1.00 42.70 405 GLU A C 1
ATOM 2793 O O . GLU A 1 425 ? 33.304 23.228 80.133 1.00 37.45 405 GLU A O 1
ATOM 2799 N N . THR A 1 426 ? 31.675 24.321 79.069 1.00 36.97 406 THR A N 1
ATOM 2800 C CA . THR A 1 426 ? 31.400 23.195 78.160 1.00 37.45 406 THR A CA 1
ATOM 2801 C C . THR A 1 426 ? 31.251 23.698 76.733 1.00 38.21 406 THR A C 1
ATOM 2802 O O . THR A 1 426 ? 30.829 24.822 76.521 1.00 36.28 406 THR A O 1
ATOM 2806 N N . ALA A 1 427 ? 31.524 22.843 75.757 1.00 34.21 407 ALA A N 1
ATOM 2807 C CA . ALA A 1 427 ? 31.183 23.154 74.356 1.00 33.18 407 ALA A CA 1
ATOM 2808 C C . ALA A 1 427 ? 30.692 21.905 73.602 1.00 32.64 407 ALA A C 1
ATOM 2809 O O . ALA A 1 427 ? 30.973 21.732 72.400 1.00 31.20 407 ALA A O 1
ATOM 2811 N N . GLU A 1 428 ? 29.834 21.142 74.267 1.00 25.58 408 GLU A N 1
ATOM 2812 C CA . GLU A 1 428 ? 29.294 19.896 73.728 1.00 27.77 408 GLU A CA 1
ATOM 2813 C C . GLU A 1 428 ? 28.546 20.167 72.433 1.00 25.19 408 GLU A C 1
ATOM 2814 O O . GLU A 1 428 ? 27.938 21.203 72.293 1.00 21.37 408 GLU A O 1
ATOM 2820 N N . PRO A 1 429 ? 28.644 19.246 71.473 1.00 22.41 409 PRO A N 1
ATOM 2821 C CA . PRO A 1 429 ? 27.772 19.351 70.305 1.00 22.00 409 PRO A CA 1
ATOM 2822 C C . PRO A 1 429 ? 26.300 19.409 70.700 1.00 20.19 409 PRO A C 1
ATOM 2823 O O . PRO A 1 429 ? 25.885 18.853 71.719 1.00 19.60 409 PRO A O 1
ATOM 2827 N N . ALA A 1 430 ? 25.509 20.036 69.855 1.00 17.31 410 ALA A N 1
ATOM 2828 C CA . ALA A 1 430 ? 24.072 20.042 70.002 1.00 14.96 410 ALA A CA 1
ATOM 2829 C C . ALA A 1 430 ? 23.527 18.622 70.040 1.00 16.65 410 ALA A C 1
ATOM 2830 O O . ALA A 1 430 ? 24.038 17.753 69.374 1.00 15.77 410 ALA A O 1
ATOM 2832 N N . PRO A 1 431 ? 22.414 18.408 70.776 1.00 17.67 411 PRO A N 1
ATOM 2833 C CA . PRO A 1 431 ? 21.744 17.090 70.719 1.00 18.45 411 PRO A CA 1
ATOM 2834 C C . PRO A 1 431 ? 21.164 16.764 69.374 1.00 16.74 411 PRO A C 1
ATOM 2835 O O . PRO A 1 431 ? 20.560 17.633 68.733 1.00 16.51 411 PRO A O 1
ATOM 2839 N N . LEU A 1 432 ? 21.377 15.519 68.949 1.00 15.85 412 LEU A N 1
ATOM 2840 C CA . LEU A 1 432 ? 20.662 14.884 67.802 1.00 15.30 412 LEU A CA 1
ATOM 2841 C C . LEU A 1 432 ? 21.134 15.321 66.427 1.00 19.29 412 LEU A C 1
ATOM 2842 O O . LEU A 1 432 ? 21.367 14.500 65.550 1.00 19.42 412 LEU A O 1
ATOM 2847 N N . PHE A 1 433 ? 21.233 16.621 66.209 1.00 16.10 413 PHE A N 1
ATOM 2848 C CA . PHE A 1 433 ? 21.786 17.112 64.952 1.00 14.27 413 PHE A CA 1
ATOM 2849 C C . PHE A 1 433 ? 22.687 18.295 65.213 1.00 14.93 413 PHE A C 1
ATOM 2850 O O . PHE A 1 433 ? 22.427 19.066 66.141 1.00 13.63 413 PHE A O 1
ATOM 2858 N N . GLN A 1 434 ? 23.717 18.457 64.367 1.00 14.03 414 GLN A N 1
ATOM 2859 C CA . GLN A 1 434 ? 24.739 19.488 64.595 1.00 13.87 414 GLN A CA 1
ATOM 2860 C C . GLN A 1 434 ? 24.847 20.447 63.407 1.00 16.99 414 GLN A C 1
ATOM 2861 O O . GLN A 1 434 ? 25.622 21.384 63.442 1.00 15.38 414 GLN A O 1
ATOM 2867 N N . ALA A 1 435 ? 24.022 20.220 62.406 1.00 14.83 415 ALA A N 1
ATOM 2868 C CA . ALA A 1 435 ? 23.901 21.094 61.254 1.00 13.97 415 ALA A CA 1
ATOM 2869 C C . ALA A 1 435 ? 22.446 21.544 61.099 1.00 15.06 415 ALA A C 1
ATOM 2870 O O . ALA A 1 435 ? 21.510 20.743 61.247 1.00 12.07 415 ALA A O 1
ATOM 2872 N N . VAL A 1 436 ? 22.266 22.795 60.679 1.00 13.49 416 VAL A N 1
ATOM 2873 C CA . VAL A 1 436 ? 20.936 23.340 60.398 1.00 14.00 416 VAL A CA 1
ATOM 2874 C C . VAL A 1 436 ? 20.934 23.994 59.022 1.00 15.00 416 VAL A C 1
ATOM 2875 O O . VAL A 1 436 ? 21.919 24.622 58.625 1.00 13.84 416 VAL A O 1
ATOM 2879 N N . PHE A 1 437 ? 19.766 23.929 58.374 1.00 12.24 417 PHE A N 1
ATOM 2880 C CA . PHE A 1 437 ? 19.482 24.570 57.117 1.00 13.14 417 PHE A CA 1
ATOM 2881 C C . PHE A 1 437 ? 18.188 25.371 57.260 1.00 12.23 417 PHE A C 1
ATOM 2882 O O . PHE A 1 437 ? 17.127 24.826 57.609 1.00 14.11 417 PHE A O 1
ATOM 2890 N N . ASP A 1 438 ? 18.256 26.658 56.973 1.00 12.35 418 ASP A N 1
ATOM 2891 C CA . ASP A 1 438 ? 17.097 27.549 57.135 1.00 12.67 418 ASP A CA 1
ATOM 2892 C C . ASP A 1 438 ? 16.932 28.383 55.887 1.00 12.78 418 ASP A C 1
ATOM 2893 O O . ASP A 1 438 ? 17.760 29.262 55.595 1.00 14.45 418 ASP A O 1
ATOM 2898 N N . TYR A 1 439 ? 15.863 28.092 55.132 1.00 12.54 419 TYR A N 1
ATOM 2899 C CA . TYR A 1 439 ? 15.614 28.742 53.847 1.00 14.07 419 TYR A CA 1
ATOM 2900 C C . TYR A 1 439 ? 14.268 29.463 53.917 1.00 15.63 419 TYR A C 1
ATOM 2901 O O . TYR A 1 439 ? 13.275 28.912 54.405 1.00 15.24 419 TYR A O 1
ATOM 2910 N N . LYS A 1 440 ? 14.278 30.702 53.496 1.00 14.11 420 LYS A N 1
ATOM 2911 C CA . LYS A 1 440 ? 13.048 31.482 53.354 1.00 17.72 420 LYS A CA 1
ATOM 2912 C C . LYS A 1 440 ? 12.971 32.238 52.022 1.00 20.03 420 LYS A C 1
ATOM 2913 O O . LYS A 1 440 ? 13.997 32.553 51.408 1.00 19.81 420 LYS A O 1
ATOM 2919 N N . GLN A 1 441 ? 11.727 32.417 51.528 1.00 18.10 421 GLN A N 1
ATOM 2920 C CA . GLN A 1 441 ? 11.464 32.972 50.206 1.00 22.95 421 GLN A CA 1
ATOM 2921 C C . GLN A 1 441 ? 10.653 34.279 50.186 1.00 28.21 421 GLN A C 1
ATOM 2922 O O . GLN A 1 441 ? 10.350 34.783 49.130 1.00 29.14 421 GLN A O 1
ATOM 2928 N N . GLY A 1 442 ? 10.390 34.883 51.325 1.00 25.50 422 GLY A N 1
ATOM 2929 C CA . GLY A 1 442 ? 9.558 36.114 51.331 1.00 33.15 422 GLY A CA 1
ATOM 2930 C C . GLY A 1 442 ? 9.992 37.239 50.378 1.00 36.38 422 GLY A C 1
ATOM 2931 O O . GLY A 1 442 ? 11.126 37.315 49.940 1.00 30.30 422 GLY A O 1
ATOM 2932 N N . GLN A 1 443 ? 9.116 38.199 50.173 1.00 23.99 423 GLN A N 1
ATOM 2933 C CA . GLN A 1 443 ? 9.542 39.462 49.603 1.00 29.69 423 GLN A CA 1
ATOM 2934 C C . GLN A 1 443 ? 9.634 40.506 50.683 1.00 31.69 423 GLN A C 1
ATOM 2935 O O . GLN A 1 443 ? 8.606 40.961 51.205 1.00 25.25 423 GLN A O 1
ATOM 2941 N N . ALA A 1 444 ? 10.880 40.899 50.997 1.00 30.71 424 ALA A N 1
ATOM 2942 C CA . ALA A 1 444 ? 11.177 41.982 51.952 1.00 32.24 424 ALA A CA 1
ATOM 2943 C C . ALA A 1 444 ? 10.325 43.237 51.695 1.00 29.48 424 ALA A C 1
ATOM 2944 O O . ALA A 1 444 ? 9.831 43.849 52.614 1.00 26.86 424 ALA A O 1
ATOM 2946 N N . GLU A 1 445 ? 10.082 43.542 50.428 1.00 32.10 425 GLU A N 1
ATOM 2947 C CA . GLU A 1 445 ? 9.489 44.813 50.031 1.00 33.27 425 GLU A CA 1
ATOM 2948 C C . GLU A 1 445 ? 7.964 44.841 50.331 1.00 29.56 425 GLU A C 1
ATOM 2949 O O . GLU A 1 445 ? 7.321 45.924 50.361 1.00 28.51 425 GLU A O 1
ATOM 2955 N N . SER A 1 446 ? 7.378 43.666 50.598 1.00 23.82 426 SER A N 1
ATOM 2956 C CA . SER A 1 446 ? 5.953 43.616 50.969 1.00 28.98 426 SER A CA 1
ATOM 2957 C C . SER A 1 446 ? 5.681 44.434 52.241 1.00 29.20 426 SER A C 1
ATOM 2958 O O . SER A 1 446 ? 4.590 44.944 52.424 1.00 22.53 426 SER A O 1
ATOM 2961 N N . GLY A 1 447 ? 6.716 44.584 53.082 1.00 32.34 427 GLY A N 1
ATOM 2962 C CA . GLY A 1 447 ? 6.631 45.442 54.306 1.00 36.42 427 GLY A CA 1
ATOM 2963 C C . GLY A 1 447 ? 7.257 46.831 54.177 1.00 30.85 427 GLY A C 1
ATOM 2964 O O . GLY A 1 447 ? 7.568 47.449 55.161 1.00 23.38 427 GLY A O 1
ATOM 2965 N N . SER A 1 448 ? 7.297 47.387 52.971 1.00 30.11 428 SER A N 1
ATOM 2966 C CA . SER A 1 448 ? 7.826 48.776 52.797 1.00 31.03 428 SER A CA 1
ATOM 2967 C C . SER A 1 448 ? 6.874 49.792 53.342 1.00 23.66 428 SER A C 1
ATOM 2968 O O . SER A 1 448 ? 5.703 49.561 53.346 1.00 23.71 428 SER A O 1
ATOM 2971 N N . ILE A 1 449 ? 7.410 50.892 53.888 1.00 29.25 429 ILE A N 1
ATOM 2972 C CA . ILE A 1 449 ? 6.646 51.769 54.788 1.00 24.61 429 ILE A CA 1
ATOM 2973 C C . ILE A 1 449 ? 6.687 53.173 54.253 1.00 28.47 429 ILE A C 1
ATOM 2974 O O . ILE A 1 449 ? 7.772 53.727 54.034 1.00 28.14 429 ILE A O 1
ATOM 2979 N N . GLY A 1 450 ? 5.514 53.738 54.000 1.00 27.82 430 GLY A N 1
ATOM 2980 C CA . GLY A 1 450 ? 5.413 55.098 53.509 1.00 29.29 430 GLY A CA 1
ATOM 2981 C C . GLY A 1 450 ? 6.070 55.230 52.155 1.00 31.20 430 GLY A C 1
ATOM 2982 O O . GLY A 1 450 ? 5.844 54.406 51.263 1.00 29.83 430 GLY A O 1
ATOM 2983 N N . SER A 1 451 ? 7.005 56.170 52.038 1.00 25.91 431 SER A N 1
ATOM 2984 C CA . SER A 1 451 ? 7.729 56.347 50.791 1.00 29.91 431 SER A CA 1
ATOM 2985 C C . SER A 1 451 ? 9.142 55.839 50.914 1.00 30.13 431 SER A C 1
ATOM 2986 O O . SER A 1 451 ? 10.003 56.156 50.087 1.00 29.02 431 SER A O 1
ATOM 2989 N N . ALA A 1 452 ? 9.430 55.119 51.985 1.00 24.41 432 ALA A N 1
ATOM 2990 C CA . ALA A 1 452 ? 10.763 54.611 52.153 1.00 25.02 432 ALA A CA 1
ATOM 2991 C C . ALA A 1 452 ? 10.877 53.263 51.440 1.00 26.14 432 ALA A C 1
ATOM 2992 O O . ALA A 1 452 ? 10.059 52.385 51.646 1.00 25.80 432 ALA A O 1
ATOM 2994 N N . LYS A 1 453 ? 11.984 53.070 50.741 1.00 29.89 433 LYS A N 1
ATOM 2995 C CA . LYS A 1 453 ? 12.278 51.799 50.117 1.00 31.59 433 LYS A CA 1
ATOM 2996 C C . LYS A 1 453 ? 13.444 51.144 50.832 1.00 25.68 433 LYS A C 1
ATOM 2997 O O . LYS A 1 453 ? 14.483 51.757 51.035 1.00 23.52 433 LYS A O 1
ATOM 3003 N N . MET A 1 454 ? 13.326 49.851 51.066 1.00 24.88 434 MET A N 1
ATOM 3004 C CA . MET A 1 454 ? 14.391 49.107 51.695 1.00 23.29 434 MET A CA 1
ATOM 3005 C C . MET A 1 454 ? 15.537 48.855 50.795 1.00 23.43 434 MET A C 1
ATOM 3006 O O . MET A 1 454 ? 15.368 48.578 49.617 1.00 28.74 434 MET A O 1
ATOM 3011 N N . THR A 1 455 ? 16.725 48.917 51.345 1.00 22.12 435 THR A N 1
ATOM 3012 C CA . THR A 1 455 ? 17.912 48.727 50.544 1.00 23.36 435 THR A CA 1
ATOM 3013 C C . THR A 1 455 ? 18.760 47.538 51.022 1.00 24.14 435 THR A C 1
ATOM 3014 O O . THR A 1 455 ? 19.593 47.038 50.292 1.00 21.68 435 THR A O 1
ATOM 3018 N N . GLU A 1 456 ? 18.679 47.196 52.305 1.00 22.14 436 GLU A N 1
ATOM 3019 C CA . GLU A 1 456 ? 19.710 46.349 52.937 1.00 21.71 436 GLU A CA 1
ATOM 3020 C C . GLU A 1 456 ? 19.209 45.893 54.299 1.00 24.14 436 GLU A C 1
ATOM 3021 O O . GLU A 1 456 ? 18.603 46.682 55.022 1.00 20.62 436 GLU A O 1
ATOM 3027 N N . VAL A 1 457 ? 19.427 44.621 54.631 1.00 20.05 437 VAL A N 1
ATOM 3028 C CA . VAL A 1 457 ? 19.077 44.123 55.983 1.00 20.68 437 VAL A CA 1
ATOM 3029 C C . VAL A 1 457 ? 20.348 43.735 56.749 1.00 22.15 437 VAL A C 1
ATOM 3030 O O . VAL A 1 457 ? 21.362 43.345 56.151 1.00 22.53 437 VAL A O 1
ATOM 3034 N N . ILE A 1 458 ? 20.357 44.008 58.045 1.00 17.78 438 ILE A N 1
ATOM 3035 C CA . ILE A 1 458 ? 21.398 43.524 58.961 1.00 22.64 438 ILE A CA 1
ATOM 3036 C C . ILE A 1 458 ? 20.622 42.633 59.920 1.00 20.92 438 ILE A C 1
ATOM 3037 O O . ILE A 1 458 ? 19.643 43.078 60.512 1.00 18.46 438 ILE A O 1
ATOM 3042 N N . ALA A 1 459 ? 21.054 41.392 60.071 1.00 16.63 439 ALA A N 1
ATOM 3043 C CA . ALA A 1 459 ? 20.362 40.433 60.913 1.00 14.59 439 ALA A CA 1
ATOM 3044 C C . ALA A 1 459 ? 21.307 39.822 61.911 1.00 16.94 439 ALA A C 1
ATOM 3045 O O . ALA A 1 459 ? 22.361 39.304 61.557 1.00 15.27 439 ALA A O 1
ATOM 3047 N N . THR A 1 460 ? 20.945 39.902 63.173 1.00 14.59 440 THR A N 1
ATOM 3048 C CA . THR A 1 460 ? 21.697 39.198 64.219 1.00 14.60 440 THR A CA 1
ATOM 3049 C C . THR A 1 460 ? 20.703 38.351 65.042 1.00 13.73 440 THR A C 1
ATOM 3050 O O . THR A 1 460 ? 20.096 38.818 66.000 1.00 15.07 440 THR A O 1
ATOM 3054 N N . ARG A 1 461 ? 20.557 37.105 64.641 1.00 13.13 441 ARG A N 1
ATOM 3055 C CA . ARG A 1 461 ? 19.722 36.154 65.346 1.00 13.71 441 ARG A CA 1
ATOM 3056 C C . ARG A 1 461 ? 20.473 35.585 66.551 1.00 15.45 441 ARG A C 1
ATOM 3057 O O . ARG A 1 461 ? 21.712 35.643 66.607 1.00 13.83 441 ARG A O 1
ATOM 3065 N N . GLU A 1 462 ? 19.729 35.015 67.487 1.00 15.32 442 GLU A N 1
ATOM 3066 C CA . GLU A 1 462 ? 20.293 34.383 68.660 1.00 13.85 442 GLU A CA 1
ATOM 3067 C C . GLU A 1 462 ? 21.363 33.398 68.278 1.00 14.25 442 GLU A C 1
ATOM 3068 O O . GLU A 1 462 ? 21.275 32.756 67.244 1.00 13.09 442 GLU A O 1
ATOM 3074 N N . ARG A 1 463 ? 22.303 33.185 69.197 1.00 12.39 443 ARG A N 1
ATOM 3075 C CA . ARG A 1 463 ? 23.246 32.075 69.069 1.00 14.17 443 ARG A CA 1
ATOM 3076 C C . ARG A 1 463 ? 22.506 30.767 69.244 1.00 15.06 443 ARG A C 1
ATOM 3077 O O . ARG A 1 463 ? 21.428 30.730 69.845 1.00 14.75 443 ARG A O 1
ATOM 3085 N N . THR A 1 464 ? 23.067 29.727 68.628 1.00 14.72 444 THR A N 1
ATOM 3086 C CA . THR A 1 464 ? 22.552 28.376 68.725 1.00 14.55 444 THR A CA 1
ATOM 3087 C C . THR A 1 464 ? 23.747 27.438 68.899 1.00 12.82 444 THR A C 1
ATOM 3088 O O . THR A 1 464 ? 24.886 27.851 68.691 1.00 12.50 444 THR A O 1
ATOM 3092 N N . PRO A 1 465 ? 23.495 26.184 69.290 1.00 12.73 445 PRO A N 1
ATOM 3093 C CA . PRO A 1 465 ? 24.599 25.288 69.603 1.00 14.43 445 PRO A CA 1
ATOM 3094 C C . PRO A 1 465 ? 25.189 24.588 68.388 1.00 14.86 445 PRO A C 1
ATOM 3095 O O . PRO A 1 465 ? 26.155 23.813 68.526 1.00 14.89 445 PRO A O 1
ATOM 3099 N N . TYR A 1 466 ? 24.593 24.791 67.221 1.00 12.68 446 TYR A N 1
ATOM 3100 C CA . TYR A 1 466 ? 24.908 23.951 66.060 1.00 12.06 446 TYR A CA 1
ATOM 3101 C C . TYR A 1 466 ? 26.297 24.252 65.449 1.00 13.88 446 TYR A C 1
ATOM 3102 O O . TYR A 1 466 ? 26.664 25.410 65.266 1.00 14.50 446 TYR A O 1
ATOM 3111 N N . ASP A 1 467 ? 27.014 23.192 65.049 1.00 14.83 447 ASP A N 1
ATOM 3112 C CA . ASP A 1 467 ? 28.365 23.334 64.489 1.00 15.59 447 ASP A CA 1
ATOM 3113 C C . ASP A 1 467 ? 28.336 24.193 63.231 1.00 16.14 447 ASP A C 1
ATOM 3114 O O . ASP A 1 467 ? 29.215 25.020 63.036 1.00 16.52 447 ASP A O 1
ATOM 3119 N N . VAL A 1 468 ? 27.363 23.941 62.356 1.00 14.41 448 VAL A N 1
ATOM 3120 C CA . VAL A 1 468 ? 27.275 24.612 61.073 1.00 14.20 448 VAL A CA 1
ATOM 3121 C C . VAL A 1 468 ? 25.818 24.939 60.767 1.00 13.24 448 VAL A C 1
ATOM 3122 O O . VAL A 1 468 ? 24.920 24.129 60.984 1.00 13.97 448 VAL A O 1
ATOM 3126 N N . VAL A 1 469 ? 25.599 26.184 60.411 1.00 13.18 449 VAL A N 1
ATOM 3127 C CA . VAL A 1 469 ? 24.284 26.677 60.092 1.00 13.19 449 VAL A CA 1
ATOM 3128 C C . VAL A 1 469 ? 24.384 27.407 58.767 1.00 12.15 449 VAL A C 1
ATOM 3129 O O . VAL A 1 469 ? 25.191 28.356 58.617 1.00 14.37 449 VAL A O 1
ATOM 3133 N N . LEU A 1 470 ? 23.511 27.038 57.838 1.00 12.03 450 LEU A N 1
ATOM 3134 C CA . LEU A 1 470 ? 23.350 27.740 56.580 1.00 12.26 450 LEU A CA 1
ATOM 3135 C C . LEU A 1 470 ? 21.947 28.365 56.568 1.00 13.05 450 LEU A C 1
ATOM 3136 O O . LEU A 1 470 ? 20.933 27.640 56.653 1.00 11.83 450 LEU A O 1
ATOM 3141 N N . GLU A 1 471 ? 21.892 29.703 56.573 1.00 12.03 451 GLU A N 1
ATOM 3142 C CA . GLU A 1 471 ? 20.639 30.425 56.474 1.00 13.06 451 GLU A CA 1
ATOM 3143 C C . GLU A 1 471 ? 20.627 31.124 55.121 1.00 15.28 451 GLU A C 1
ATOM 3144 O O . GLU A 1 471 ? 21.665 31.620 54.698 1.00 17.88 451 GLU A O 1
ATOM 3150 N N . MET A 1 472 ? 19.515 31.010 54.386 1.00 14.30 452 MET A N 1
ATOM 3151 C CA . MET A 1 472 ? 19.383 31.620 53.070 1.00 15.02 452 MET A CA 1
ATOM 3152 C C . MET A 1 472 ? 18.101 32.412 52.992 1.00 15.02 452 MET A C 1
ATOM 3153 O O . MET A 1 472 ? 17.049 31.955 53.488 1.00 14.21 452 MET A O 1
ATOM 3158 N N . SER A 1 473 ? 18.155 33.525 52.264 1.00 17.20 453 SER A N 1
ATOM 3159 C CA . SER A 1 473 ? 16.962 34.216 51.780 1.00 15.97 453 SER A CA 1
ATOM 3160 C C . SER A 1 473 ? 16.946 34.071 50.271 1.00 17.86 453 SER A C 1
ATOM 3161 O O . SER A 1 473 ? 17.955 34.248 49.612 1.00 21.29 453 SER A O 1
ATOM 3164 N N . ASP A 1 474 ? 15.763 33.863 49.727 1.00 18.18 454 ASP A N 1
ATOM 3165 C CA . ASP A 1 474 ? 15.587 33.720 48.281 1.00 19.98 454 ASP A CA 1
ATOM 3166 C C . ASP A 1 474 ? 14.388 34.605 47.910 1.00 22.14 454 ASP A C 1
ATOM 3167 O O . ASP A 1 474 ? 13.321 34.114 47.528 1.00 27.58 454 ASP A O 1
ATOM 3172 N N . ASP A 1 475 ? 14.589 35.907 48.010 1.00 22.13 455 ASP A N 1
ATOM 3173 C CA . ASP A 1 475 ? 13.542 36.906 47.699 1.00 24.86 455 ASP A CA 1
ATOM 3174 C C . ASP A 1 475 ? 13.445 36.950 46.170 1.00 28.56 455 ASP A C 1
ATOM 3175 O O . ASP A 1 475 ? 14.463 37.096 45.505 1.00 26.66 455 ASP A O 1
ATOM 3180 N N . PRO A 1 476 ? 12.249 36.694 45.619 1.00 27.97 456 PRO A N 1
ATOM 3181 C CA . PRO A 1 476 ? 12.154 36.413 44.160 1.00 33.95 456 PRO A CA 1
ATOM 3182 C C . PRO A 1 476 ? 12.534 37.588 43.301 1.00 34.32 456 PRO A C 1
ATOM 3183 O O . PRO A 1 476 ? 12.726 37.432 42.075 1.00 38.19 456 PRO A O 1
ATOM 3187 N N . THR A 1 477 ? 12.635 38.762 43.915 1.00 33.53 457 THR A N 1
ATOM 3188 C CA . THR A 1 477 ? 13.013 39.975 43.200 1.00 39.77 457 THR A CA 1
ATOM 3189 C C . THR A 1 477 ? 14.453 40.409 43.450 1.00 40.86 457 THR A C 1
ATOM 3190 O O . THR A 1 477 ? 14.842 41.478 43.036 1.00 37.60 457 THR A O 1
ATOM 3194 N N . LYS A 1 478 ? 15.223 39.593 44.161 1.00 32.57 458 LYS A 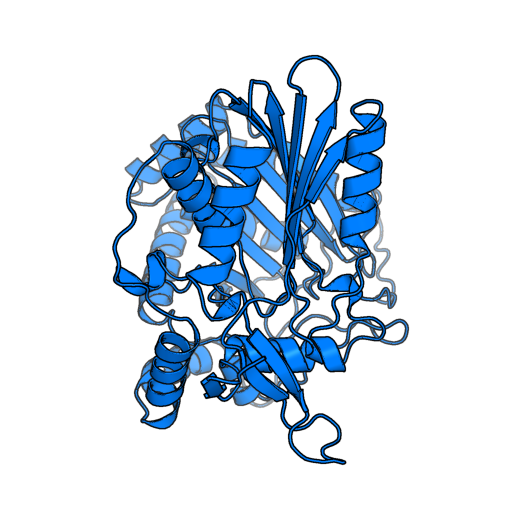N 1
ATOM 3195 C CA . LYS A 1 478 ? 16.657 39.833 44.370 1.00 26.14 458 LYS A CA 1
ATOM 3196 C C . LYS A 1 478 ? 17.411 38.562 43.941 1.00 26.90 458 LYS A C 1
ATOM 3197 O O . LYS A 1 478 ? 16.809 37.662 43.328 1.00 30.44 458 LYS A O 1
ATOM 3203 N N . ASP A 1 479 ? 18.685 38.453 44.332 1.00 22.06 459 ASP A N 1
ATOM 3204 C CA . ASP A 1 479 ? 19.433 37.177 44.213 1.00 22.61 459 ASP A CA 1
ATOM 3205 C C . ASP A 1 479 ? 19.531 36.504 45.606 1.00 19.25 459 ASP A C 1
ATOM 3206 O O . ASP A 1 479 ? 19.463 37.158 46.637 1.00 18.31 459 ASP A O 1
ATOM 3211 N N . PRO A 1 480 ? 19.690 35.198 45.637 1.00 16.44 460 PRO A N 1
ATOM 3212 C CA . PRO A 1 480 ? 19.706 34.547 46.925 1.00 15.98 460 PRO A CA 1
ATOM 3213 C C . PRO A 1 480 ? 20.864 35.049 47.822 1.00 15.95 460 PRO A C 1
ATOM 3214 O O . PRO A 1 480 ? 21.968 35.290 47.339 1.00 17.02 460 PRO A O 1
ATOM 3218 N N . LEU A 1 481 ? 20.592 35.207 49.104 1.00 15.26 461 LEU A N 1
ATOM 3219 C CA . LEU A 1 481 ? 21.576 35.645 50.060 1.00 17.01 461 LEU A CA 1
ATOM 3220 C C . LEU A 1 481 ? 21.907 34.504 51.021 1.00 15.45 461 LEU A C 1
ATOM 3221 O O . LEU A 1 481 ? 21.022 33.978 51.674 1.00 18.87 461 LEU A O 1
ATOM 3226 N N . LEU A 1 482 ? 23.184 34.139 51.092 1.00 14.28 462 LEU A N 1
ATOM 3227 C CA . LEU A 1 482 ? 23.614 32.985 51.850 1.00 16.75 462 LEU A CA 1
ATOM 3228 C C . LEU A 1 482 ? 24.423 33.449 53.045 1.00 14.66 462 LEU A C 1
ATOM 3229 O O . LEU A 1 482 ? 25.428 34.157 52.878 1.00 16.00 462 LEU A O 1
ATOM 3234 N N . THR A 1 483 ? 24.103 32.912 54.229 1.00 13.20 463 THR A N 1
ATOM 3235 C CA . THR A 1 483 ? 24.849 33.172 55.444 1.00 13.78 463 THR A CA 1
ATOM 3236 C C . THR A 1 483 ? 25.275 31.823 56.015 1.00 14.71 463 THR A C 1
ATOM 3237 O O . THR A 1 483 ? 24.420 30.947 56.254 1.00 14.86 463 THR A O 1
ATOM 3241 N N . VAL A 1 484 ? 26.583 31.659 56.235 1.00 13.72 464 VAL A N 1
ATOM 3242 C CA . VAL A 1 484 ? 27.125 30.472 56.911 1.00 13.60 464 VAL A CA 1
ATOM 3243 C C . VAL A 1 484 ? 27.722 30.868 58.276 1.00 13.32 464 VAL A C 1
ATOM 3244 O O . VAL A 1 484 ? 28.528 31.850 58.384 1.00 15.69 464 VAL A O 1
ATOM 3248 N N . LYS A 1 485 ? 27.305 30.139 59.303 1.00 13.67 465 LYS A N 1
ATOM 3249 C CA . LYS A 1 485 ? 27.768 30.331 60.676 1.00 13.77 465 LYS A CA 1
ATOM 3250 C C . LYS A 1 485 ? 28.418 29.049 61.143 1.00 14.20 465 LYS A C 1
ATOM 3251 O O . LYS A 1 485 ? 27.830 27.977 61.010 1.00 14.62 465 LYS A O 1
ATOM 3257 N N . LEU A 1 486 ? 29.611 29.177 61.722 1.00 13.17 466 LEU A N 1
ATOM 3258 C CA . LEU A 1 486 ? 30.352 28.049 62.311 1.00 14.90 466 LEU A CA 1
ATOM 3259 C C . LEU A 1 486 ? 30.687 28.333 63.779 1.00 13.80 466 LEU A C 1
ATOM 3260 O O . LEU A 1 486 ? 30.927 29.492 64.169 1.00 15.40 466 LEU A O 1
ATOM 3265 N N . GLN A 1 487 ? 30.628 27.296 64.615 1.00 14.79 467 GLN A N 1
ATOM 3266 C CA . GLN A 1 487 ? 30.960 27.460 66.023 1.00 15.46 467 GLN A CA 1
ATOM 3267 C C . GLN A 1 487 ? 32.451 27.827 66.156 1.00 16.66 467 GLN A C 1
ATOM 3268 O O . GLN A 1 487 ? 33.315 27.099 65.647 1.00 16.24 467 GLN A O 1
ATOM 3274 N N . SER A 1 488 ? 32.740 28.900 66.887 1.00 17.21 468 SER A N 1
ATOM 3275 C CA . SER A 1 488 ? 34.138 29.318 67.168 1.00 17.86 468 SER A CA 1
ATOM 3276 C C . SER A 1 488 ? 34.829 28.269 68.050 1.00 19.64 468 SER A C 1
ATOM 3277 O O . SER A 1 488 ? 36.049 28.160 68.049 1.00 21.20 468 SER A O 1
ATOM 3280 N N . SER A 1 489 ? 34.051 27.428 68.713 1.00 19.13 469 SER A N 1
ATOM 3281 C CA . SER A 1 489 ? 34.618 26.375 69.568 1.00 20.50 469 SER A CA 1
ATOM 3282 C C . SER A 1 489 ? 35.337 25.321 68.763 1.00 21.50 469 SER A C 1
ATOM 3283 O O . SER A 1 489 ? 36.165 24.590 69.287 1.00 21.03 469 SER A O 1
ATOM 3286 N N . VAL A 1 490 ? 35.028 25.254 67.479 1.00 18.60 470 VAL A N 1
ATOM 3287 C CA . VAL A 1 490 ? 35.546 24.213 66.605 1.00 21.05 470 VAL A CA 1
ATOM 3288 C C . VAL A 1 490 ? 36.328 24.820 65.444 1.00 22.70 470 VAL A C 1
ATOM 3289 O O . VAL A 1 490 ? 37.211 24.160 64.898 1.00 22.41 470 VAL A O 1
ATOM 3293 N N . TYR A 1 491 ? 35.840 25.968 64.939 1.00 19.61 471 TYR A N 1
ATOM 3294 C CA . TYR A 1 491 ? 36.282 26.516 63.650 1.00 19.47 471 TYR A CA 1
ATOM 3295 C C . TYR A 1 491 ? 36.924 27.864 63.788 1.00 20.50 471 TYR A C 1
ATOM 3296 O O . TYR A 1 491 ? 36.730 28.573 64.794 1.00 22.07 471 TYR A O 1
ATOM 3305 N N . GLU A 1 492 ? 37.705 28.221 62.769 1.00 22.84 472 GLU A N 1
ATOM 3306 C CA . GLU A 1 492 ? 38.448 29.474 62.759 1.00 26.12 472 GLU A CA 1
ATOM 3307 C C . GLU A 1 492 ? 37.682 30.574 62.036 1.00 24.85 472 GLU A C 1
ATOM 3308 O O . GLU A 1 492 ? 36.806 30.306 61.208 1.00 19.26 472 GLU A O 1
ATOM 3314 N N . VAL A 1 493 ? 38.191 31.791 62.184 1.00 22.31 473 VAL A N 1
ATOM 3315 C CA . VAL A 1 493 ? 37.530 32.983 61.665 1.00 21.66 473 VAL A CA 1
ATOM 3316 C C . VAL A 1 493 ? 37.378 32.943 60.125 1.00 20.59 473 VAL A C 1
ATOM 3317 O O . VAL A 1 493 ? 36.369 33.425 59.576 1.00 19.87 473 VAL A O 1
ATOM 3321 N N . HIS A 1 494 ? 38.311 32.304 59.434 1.00 19.45 474 HIS A N 1
ATOM 3322 C CA . HIS A 1 494 ? 38.224 32.255 57.955 1.00 20.63 474 HIS A CA 1
ATOM 3323 C C . HIS A 1 494 ? 37.440 31.052 57.429 1.00 19.69 474 HIS A C 1
ATOM 3324 O O . HIS A 1 494 ? 37.233 30.918 56.230 1.00 19.71 474 HIS A O 1
ATOM 3331 N N . HIS A 1 495 ? 37.007 30.165 58.319 1.00 17.99 475 HIS A N 1
ATOM 3332 C CA . HIS A 1 495 ? 36.364 28.937 57.854 1.00 17.68 475 HIS A CA 1
ATOM 3333 C C . HIS A 1 495 ? 34.949 29.135 57.288 1.00 17.03 475 HIS A C 1
ATOM 3334 O O . HIS A 1 495 ? 34.579 28.462 56.327 1.00 18.67 475 HIS A O 1
ATOM 3341 N N . PRO A 1 496 ? 34.150 30.071 57.861 1.00 16.86 476 PRO A N 1
ATOM 3342 C CA . PRO A 1 496 ? 32.831 30.241 57.227 1.00 16.67 476 PRO A CA 1
ATOM 3343 C C . PRO A 1 496 ? 32.933 30.619 55.753 1.00 16.97 476 PRO A C 1
ATOM 3344 O O . PRO A 1 496 ? 32.197 30.062 54.907 1.00 17.03 476 PRO A O 1
ATOM 3348 N N . ARG A 1 497 ? 33.830 31.551 55.429 1.00 17.41 477 ARG A N 1
ATOM 3349 C CA . ARG A 1 497 ? 34.026 31.927 54.033 1.00 19.33 477 ARG A CA 1
ATOM 3350 C C . ARG A 1 497 ? 34.519 30.761 53.156 1.00 19.10 477 ARG A C 1
ATOM 3351 O O . ARG A 1 497 ? 34.094 30.624 52.004 1.00 19.25 477 ARG A O 1
ATOM 3359 N N . ALA A 1 498 ? 35.404 29.918 53.695 1.00 19.41 478 ALA A N 1
ATOM 3360 C CA . ALA A 1 498 ? 35.885 28.762 52.963 1.00 19.72 478 ALA A CA 1
ATOM 3361 C C . ALA A 1 498 ? 34.728 27.764 52.673 1.00 18.64 478 ALA A C 1
ATOM 3362 O O . ALA A 1 498 ? 34.557 27.305 51.558 1.00 15.78 478 ALA A O 1
ATOM 3364 N N . PHE A 1 499 ? 33.860 27.544 53.653 1.00 15.98 479 PHE A N 1
ATOM 3365 C CA . PHE A 1 499 ? 32.672 26.724 53.438 1.00 16.19 479 PHE A CA 1
ATOM 3366 C C . PHE A 1 499 ? 31.721 27.324 52.432 1.00 17.44 479 PHE A C 1
ATOM 3367 O O . PHE A 1 499 ? 31.246 26.655 51.521 1.00 17.87 479 PHE A O 1
ATOM 3375 N N . LEU A 1 500 ? 31.478 28.610 52.563 1.00 16.45 480 LEU A N 1
ATOM 3376 C CA . LEU A 1 500 ? 30.567 29.304 51.672 1.00 16.93 480 LEU A CA 1
ATOM 3377 C C . LEU A 1 500 ? 31.072 29.279 50.233 1.00 18.38 480 LEU A C 1
ATOM 3378 O O . LEU A 1 500 ? 30.288 29.031 49.291 1.00 21.33 480 LEU A O 1
ATOM 3383 N N . GLU A 1 501 ? 32.383 29.428 50.051 1.00 19.98 481 GLU A N 1
ATOM 3384 C CA . GLU A 1 501 ? 32.964 29.375 48.719 1.00 20.54 481 GLU A CA 1
ATOM 3385 C C . GLU A 1 501 ? 32.789 27.987 48.127 1.00 19.34 481 GLU A C 1
ATOM 3386 O O . GLU A 1 501 ? 32.521 27.850 46.942 1.00 18.52 481 GLU A O 1
ATOM 3392 N N . SER A 1 502 ? 33.081 26.960 48.922 1.00 17.51 482 SER A N 1
ATOM 3393 C CA . SER A 1 502 ? 32.895 25.563 48.470 1.00 17.50 482 SER A CA 1
ATOM 3394 C C . SER A 1 502 ? 31.447 25.229 48.135 1.00 16.19 482 SER A C 1
ATOM 3395 O O . SER A 1 502 ? 31.159 24.510 47.179 1.00 16.74 482 SER A O 1
ATOM 3398 N N . TYR A 1 503 ? 30.524 25.812 48.897 1.00 18.82 483 TYR A N 1
ATOM 3399 C CA . TYR A 1 503 ? 29.113 25.598 48.678 1.00 18.14 483 TYR A CA 1
ATOM 3400 C C . TYR A 1 503 ? 28.659 26.265 47.385 1.00 19.06 483 TYR A C 1
ATOM 3401 O O . TYR A 1 503 ? 27.964 25.647 46.562 1.00 18.87 483 TYR A O 1
ATOM 3410 N N . ILE A 1 504 ? 29.097 27.488 47.159 1.00 17.67 484 ILE A N 1
ATOM 3411 C CA . ILE A 1 504 ? 28.756 28.182 45.923 1.00 19.69 484 ILE A CA 1
ATOM 3412 C C . ILE A 1 504 ? 29.319 27.429 44.716 1.00 22.19 484 ILE A C 1
ATOM 3413 O O . ILE A 1 504 ? 28.618 27.213 43.681 1.00 19.43 484 ILE A O 1
ATOM 3418 N N . SER A 1 505 ? 30.552 26.964 44.850 1.00 18.74 485 SER A N 1
ATOM 3419 C CA . SER A 1 505 ? 31.145 26.112 43.801 1.00 20.91 485 SER A CA 1
ATOM 3420 C C . SER A 1 505 ? 30.318 24.865 43.500 1.00 18.97 485 SER A C 1
ATOM 3421 O O . SER A 1 505 ? 30.079 24.507 42.322 1.00 20.30 485 SER A O 1
ATOM 3424 N N . ILE A 1 506 ? 29.859 24.198 44.534 1.00 17.74 486 ILE A N 1
ATOM 3425 C CA . ILE A 1 506 ? 29.125 22.959 44.362 1.00 18.89 486 ILE A CA 1
ATOM 3426 C C . ILE A 1 506 ? 27.738 23.216 43.769 1.00 18.47 486 ILE A C 1
ATOM 3427 O O . ILE A 1 506 ? 27.275 22.449 42.928 1.00 18.42 486 ILE A O 1
ATOM 3432 N N . LEU A 1 507 ? 27.111 24.344 44.129 1.00 16.21 487 LEU A N 1
ATOM 3433 C CA . LEU A 1 507 ? 25.844 24.749 43.524 1.00 17.18 487 LEU A CA 1
ATOM 3434 C C . LEU A 1 507 ? 26.035 25.066 42.063 1.00 17.85 487 LEU A C 1
ATOM 3435 O O . LEU A 1 507 ? 25.250 24.654 41.226 1.00 17.09 487 LEU A O 1
ATOM 3440 N N . SER A 1 508 ? 27.133 25.730 41.746 1.00 18.96 488 SER A N 1
ATOM 3441 C CA . SER A 1 508 ? 27.376 26.091 40.372 1.00 19.94 488 SER A CA 1
ATOM 3442 C C . SER A 1 508 ? 27.611 24.813 39.533 1.00 22.53 488 SER A C 1
ATOM 3443 O O . SER A 1 508 ? 27.100 24.676 38.407 1.00 22.37 488 SER A O 1
ATOM 3446 N N . MET A 1 509 ? 28.364 23.866 40.083 1.00 19.97 489 MET A N 1
ATOM 3447 C CA . MET A 1 509 ? 28.712 22.672 39.318 1.00 22.96 489 MET A CA 1
ATOM 3448 C C . MET A 1 509 ? 27.486 21.779 39.096 1.00 22.38 489 MET A C 1
ATOM 3449 O O . MET A 1 509 ? 27.219 21.329 37.975 1.00 20.88 489 MET A O 1
ATOM 3454 N N . PHE A 1 510 ? 26.724 21.527 40.145 1.00 20.18 490 PHE A N 1
ATOM 3455 C CA . PHE A 1 510 ? 25.572 20.633 40.024 1.00 20.26 490 PHE A CA 1
ATOM 3456 C C . PHE A 1 510 ? 24.431 21.243 39.218 1.00 19.19 490 PHE A C 1
ATOM 3457 O O . PHE A 1 510 ? 23.652 20.502 38.586 1.00 19.30 490 PHE A O 1
ATOM 3465 N N . SER A 1 511 ? 24.279 22.569 39.283 1.00 17.73 491 SER A N 1
ATOM 3466 C CA . SER A 1 511 ? 23.227 23.212 38.581 1.00 18.75 491 SER A CA 1
ATOM 3467 C C . SER A 1 511 ? 23.588 23.306 37.090 1.00 20.82 491 SER A C 1
ATOM 3468 O O . SER A 1 511 ? 22.707 23.291 36.257 1.00 20.26 491 SER A O 1
ATOM 3471 N N . MET A 1 512 ? 24.889 23.304 36.788 1.00 18.44 492 MET A N 1
ATOM 3472 C CA . MET A 1 512 ? 25.374 23.183 35.381 1.00 22.60 492 MET A CA 1
ATOM 3473 C C . MET A 1 512 ? 25.162 21.748 34.870 1.00 21.26 492 MET A C 1
ATOM 3474 O O . MET A 1 512 ? 24.769 21.536 33.734 1.00 20.53 492 MET A O 1
ATOM 3479 N N . ASN A 1 513 ? 25.404 20.763 35.723 1.00 19.98 493 ASN A N 1
ATOM 3480 C CA . ASN A 1 513 ? 25.356 19.362 35.317 1.00 19.18 493 ASN A CA 1
ATOM 3481 C C . ASN A 1 513 ? 24.913 18.456 36.456 1.00 20.34 493 ASN A C 1
ATOM 3482 O O . ASN A 1 513 ? 25.755 17.920 37.190 1.00 21.74 493 ASN A O 1
ATOM 3487 N N . 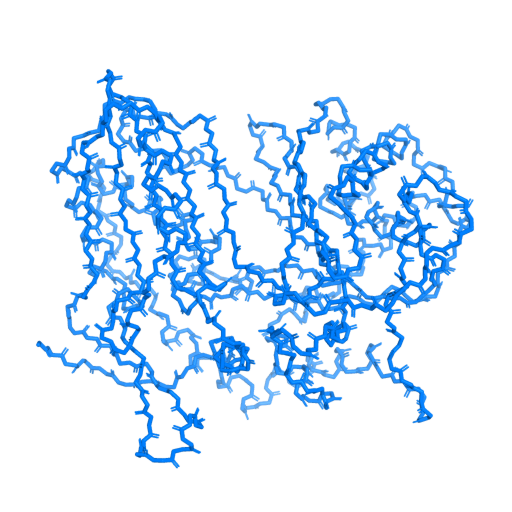PRO A 1 514 ? 23.611 18.171 36.515 1.00 21.52 494 PRO A N 1
ATOM 3488 C CA . PRO A 1 514 ? 23.027 17.303 37.548 1.00 23.24 494 PRO A CA 1
ATOM 3489 C C . PRO A 1 514 ? 23.281 15.832 37.321 1.00 22.64 494 PRO A C 1
ATOM 3490 O O . PRO A 1 514 ? 22.910 15.017 38.144 1.00 23.82 494 PRO A O 1
ATOM 3494 N N . ALA A 1 515 ? 23.965 15.483 36.237 1.00 24.61 495 ALA A N 1
ATOM 3495 C CA . ALA A 1 515 ? 24.315 14.092 36.006 1.00 22.96 495 ALA A CA 1
ATOM 3496 C C . ALA A 1 515 ? 25.593 13.699 36.741 1.00 24.74 495 ALA A C 1
ATOM 3497 O O . ALA A 1 515 ? 26.034 12.538 36.659 1.00 24.73 495 ALA A O 1
ATOM 3499 N N . LEU A 1 516 ? 26.277 14.681 37.305 1.00 22.66 496 LEU A N 1
ATOM 3500 C CA . LEU A 1 516 ? 27.520 14.425 37.994 1.00 24.19 496 LEU A CA 1
ATOM 3501 C C . LEU A 1 516 ? 27.228 13.588 39.229 1.00 24.12 496 LEU A C 1
ATOM 3502 O O . LEU A 1 516 ? 26.189 13.758 39.858 1.00 22.61 496 LEU A O 1
ATOM 3507 N N . LYS A 1 517 ? 28.194 12.776 39.648 1.00 26.03 497 LYS A N 1
ATOM 3508 C CA . LYS A 1 517 ? 28.040 11.979 40.878 1.00 26.78 497 LYS A CA 1
ATOM 3509 C C . LYS A 1 517 ? 28.278 12.809 42.119 1.00 27.01 497 LYS A C 1
ATOM 3510 O O . LYS A 1 517 ? 29.001 13.822 42.081 1.00 27.27 497 LYS A O 1
ATOM 3516 N N . LEU A 1 518 ? 27.773 12.321 43.251 1.00 25.12 498 LEU A N 1
ATOM 3517 C CA . LEU A 1 518 ? 27.914 13.065 44.512 1.00 28.50 498 LEU A CA 1
ATOM 3518 C C . LEU A 1 518 ? 29.373 13.197 44.987 1.00 32.65 498 LEU A C 1
ATOM 3519 O O . LEU A 1 518 ? 29.743 14.201 45.608 1.00 32.96 498 LEU A O 1
ATOM 3524 N N . ALA A 1 519 ? 30.168 12.155 44.789 1.00 35.04 499 ALA A N 1
ATOM 3525 C CA . ALA A 1 519 ? 31.584 12.192 45.222 1.00 40.53 499 ALA A CA 1
ATOM 3526 C C . ALA A 1 519 ? 32.356 11.036 44.619 1.00 43.58 499 ALA A C 1
ATOM 3527 O O . ALA A 1 519 ? 32.422 10.921 43.407 1.00 49.10 499 ALA A O 1
#

Organism: Monascus pilosus (NCBI:txid89488)

Sequence (450 aa):
NSVLALHPLSLGQEYAWRLQKAADDSTIFNNTIGMFMTGSIDAKRLSKALRAVLRRHEIFRTGFAAVGNNADATSLAQIVFGRTKNKVQVIQVADRAGAEEGYWQLVQTQYDITAGDTLRLVDFFWGKDEHLFVVAYHRFVGDGSTTENIFVEASQLYGGVTLDKHVPQFADLATRQREALESGQMDADLAYWESMHHQPTGVVSPVLPRMLLGEDGLNSPNHARQPNSWKQHEAIARLDPMVAFRIRERSRKHKATPMQFYLAAYHVLLARLTGSSDFSIGLADTNRTNVDELAGMGFFANLLPLRFRNFVPHITFGEHLVATKDKVREAMQHARVPYGVLLERLGFEVPGATAETAEPAPLFQAVFDYKQGQAESGSIGSAKMTEVIATRERTPYDVVLEMSDDPTKDPLLTVKLQSSVYEVHHPRAFLESYISILSMFSMNPALKLA

Radius of gyration: 22.21 Å; Cα contacts (8 Å, |Δi|>4): 871; chains: 1; bounding box: 58×64×60 Å

Foldseek 3Di:
DAWDDKFFAFPLRVLVLVQCVQAPHNLLQKWKKKFKWADDDDPVLLQVLLLVVCQLAQLLQWAWAADDVPCPRVGIMITGGNHGPEHEEEAEDADVVRVVVVRVVLSRDDAPRNRSRFWYWYWYDYDRRITITMIMGRQWWADPLQVLLSLLSSQCSSVPHDDDSDAQYDRVVSVVLVVCVVVCVLVVLLVVQCVQQDDPPPDDRDAQAFFPLAPVDDDDPPDAQAQDLLDKAKDKDFADVVLVVLLCVLCVVLVHHSLLLLVLLLVLLSCVRRVAQKAWEWEKDQLQDDDNSSNHTGNRIATQIQIRHRDDQFAFLSVSSNVSRVSVVVSVVSVSDHVSVSCVVNPHDSDYRYRPDLDADPRHQEYEAEEAAAPQSSPHDTMGTDDMDIDRRRDSHQKYWHWYRHVPGTIMIMIIGGVSRGDNCSNVSSVVVSSVSSSVCSVPRRHTSD

InterPro domains:
  IPR001227 Acyl transferase domain superfamily [G3DSA:3.40.366.10] (599-916)
  IPR001242 Condensation domain [PF00668] (2633-3074)
  IPR009081 Phosphopantetheine binding ACP domain [PF00550] (2504-2565)
  IPR009081 Phosphopantetheine binding ACP domain [PS50075] (2492-2571)
  IPR013217 Methyltransferase type 12 [PF08242] (1487-1587)
  IPR013968 Polyketide synthase-like, ketoreductase domain [PF08659] (2195-2373)
  IPR014030 Beta-ketoacyl synthase-like, N-terminal domain [PF00109] (50-300)
  IPR014031 Beta-ketoacyl synthase, C-terminal domain [PF02801] (309-436)
  IPR014043 Acyl transferase domain [PF00698] (603-935)
  IPR014043 Acyl transferase domain [SM00827] (603-925)
  IPR016035 Acyl transferase/acyl hydrolase/lysophospholipase [SSF52151] (601-908)
  IPR016036 Malonyl-CoA ACP transacylase, ACP-binding [SSF55048] (736-803)
  IPR016039 Thiolase-like [G3DSA:3.40.47.10] (48-575)
  IPR016039 Thiolase-like [SSF53901] (46-487)
  IPR018201 Beta-ketoacyl synthase, active site [PS00606] (213-229)
  IPR020806 Polyketide synthase-like, phosphopantetheine-binding domain [SM00823] (2499-2571)
  IPR020807 Polyketide/metazoan fatty acid synthase-like, dehydratase domain [SM00826] (997-1182)
  IPR020841 Polyketide synthase, beta-ketoacyl synthase domain [PS52004] (49-488)
  IPR020841 Polyketide synthase, beta-ketoacyl synthase domain [SM00825] (52-491)
  IPR023213 Chloramphenicol acetyltransferase-like domain superfamily [G3DSA:3.30.559.10] (2633-3017)

B-factor: mean 25.51, std 14.35, range [10.98, 136.32]

Solvent-accessible surface area: 20334 Å² total; per-residue (Å²): 135,58,80,102,38,123,40,76,10,5,15,22,0,50,25,10,35,94,23,24,101,39,14,87,77,42,19,27,9,12,1,1,25,0,19,7,1,58,14,58,19,63,42,174,118,1,17,134,4,1,115,21,0,1,148,51,3,37,2,0,24,2,0,2,22,66,74,56,161,138,32,108,15,109,49,20,20,3,25,3,26,22,161,37,65,5,149,28,71,44,63,137,24,96,68,94,70,22,0,60,114,6,0,129,113,21,16,114,20,128,29,78,17,83,49,0,31,0,3,35,1,1,2,11,68,30,71,180,64,54,8,0,2,0,0,0,8,10,19,0,0,0,4,38,18,2,12,73,28,2,13,49,18,0,23,65,42,21,56,65,70,129,29,114,197,116,22,15,28,5,4,87,27,7,46,182,48,43,94,25,40,128,75,28,137,5,81,77,20,1,57,43,2,47,80,26,12,133,29,92,147,74,80,127,36,61,79,9,51,50,1,114,33,20,60,96,60,96,105,65,67,121,96,77,68,109,42,50,24,11,81,37,28,86,7,83,24,132,1,71,77,88,10,4,87,63,0,116,45,66,0,140,140,45,170,12,63,31,36,10,0,3,0,0,0,0,2,0,7,0,5,96,28,19,67,18,60,37,7,9,0,0,4,23,27,65,12,19,67,73,120,50,30,102,48,0,1,0,25,27,39,9,23,1,3,0,16,11,96,129,48,56,60,124,46,32,0,6,97,15,0,54,53,2,23,73,59,5,144,87,0,87,136,36,10,137,4,11,38,7,16,2,3,120,127,54,64,64,150,46,15,16,0,14,73,133,44,13,122,40,2,13,14,0,4,0,9,0,25,36,101,108,40,85,52,93,75,2,27,0,45,80,2,134,26,89,80,61,34,56,36,86,26,71,34,8,12,2,0,8,0,29,5,34,23,16,91,77,116,47,4,37,0,19,0,17,0,3,19,7,13,3,68,113,85,12,0,124,27,0,1,104,45,0,44,72,6,0,35,72,0,1,111,58,9,70,63,112,0,85

Secondary structure (DSSP, 8-state):
--EEEEEEPPHHHHHHHHHHHHSS-GGGG-EEEEEEEES---HHHHHHHHHHHHHH-GGGGEEEEESSSSS-SS-EEEEEESS----EEEEE-SSHHHHHHHHHHHHT----GGGT--EEEEEEEETTTEEEEEEEE-GGG--HHHHHHHHHHHHHHHTT----S----HHHHHHHHHHHHHTTTTHHHHHHHHHHH---TT-PPP-PPPP---SS-SS---PPP---TT-EEEEEEEPPHHHHHHHHHHHHHTT--HHHHHHHHHHHHHHHHH--SSEEEEEEE----SHHHHH--S---EEEEEEE-S--TTSBHHHHHHHHHHHHHHHHTTTTS-HHHHHHHTTPPPP--SSS--PPPSS-SEEEEEE---GGGG-BTTBEEEEEEEEPPP-S-SEEEEEE--TTS--EEEEEEETTT--TTHHHHHHHHHHHHHHHHHH-TTSB--

Nearest PDB structures (foldseek):
  6ad3-assembly1_A  TM=1.002E+00  e=6.247E-97  Monascus pilosus
  8fx6-assembly2_B  TM=8.416E-01  e=1.682E-28  Thermobifida fusca YX
  7kw0-assembly1_A  TM=8.446E-01  e=1.109E-27  Thermobifida fusca YX
  7kw2-assembly2_B  TM=8.442E-01  e=4.127E-27  Thermobifida fusca YX
  8g3j-assembly1_A  TM=8.313E-01  e=1.316E-27  Thermobifida fusca YX